Protein AF-A0A2P2I7J0-F1 (afdb_monomer)

InterPro domains:
  IPR006084 XPG/Rad2 endonuclease [PR00853] (122-136)
  IPR006084 XPG/Rad2 endonuclease [PR00853] (167-186)
  IPR006084 XPG/Rad2 endonuclease [PR00853] (218-235)
  IPR006084 XPG/Rad2 endonuclease [PR00853] (239-259)
  IPR006084 XPG/Rad2 endonuclease [PR00853] (295-310)
  IPR006084 XPG/Rad2 endonuclease [PTHR11081] (1-387)
  IPR006085 XPG, N-terminal [PF00752] (118-191)
  IPR006085 XPG, N-terminal [SM00485] (108-193)
  IPR006086 XPG-I domain [PF00867] (222-305)
  IPR006086 XPG-I domain [SM00484] (219-290)
  IPR008918 Helix-hairpin-helix motif, class 2 [SM00279] (292-326)
  IPR029060 PIN-like domain superfamily [SSF88723] (119-305)
  IPR036279 5'-3' exonuclease, C-terminal domain superfamily [SSF47807] (290-387)

Foldseek 3Di:
DFQCAVVNLVVVVVQDFFDDACPVDPVPAPDPDQQDLVNLVVVLVCQAVVLVPPDDDDDDPPVVVVLVVVVVCVVPDPPVVVVVCVVQVDDDDDDPDDDDDDDDDDDRDWQWLQRLLVRAASFEEEEELVQLQVVQVPPPVCPVPDLSSLVSLVLLCVLCVVSRYAYEYEAAAAADPLLVVLVQVVVCVVPVHRDDPPDDPPVVVVVVVSVVVSVVSCVVVVHHYWYDNHGRLLLSLLCCVVSSGVAYEDQHPLNVLLPGAWYWYPWDADPSMTITGIDGQVSCCPRQLAHSLLSLQLCQQSHDSSGGCRQPPQDSVLSSVLSSVCSVVVHRVVVVQVVLLPDDQPPPDDQQDDDPPDDSVSSSSNSSNRQNVDPCPVVVVSNCVSHPDRRPNPIDD

Mean predicted aligned error: 13.15 Å

Radius of gyration: 23.37 Å; Cα contacts (8 Å, |Δi|>4): 508; chains: 1; bounding box: 58×52×64 Å

Structure (mmCIF, N/CA/C/O backbone):
data_AF-A0A2P2I7J0-F1
#
_entry.id   AF-A0A2P2I7J0-F1
#
loop_
_atom_site.group_PDB
_atom_site.id
_atom_site.type_symbol
_atom_site.label_atom_id
_atom_site.label_alt_id
_atom_site.label_comp_id
_atom_site.label_asym_id
_atom_site.label_entity_id
_atom_site.label_seq_id
_atom_site.pdbx_PDB_ins_code
_atom_site.Cartn_x
_atom_site.Cartn_y
_atom_site.Cartn_z
_atom_site.occupancy
_atom_site.B_iso_or_equiv
_atom_site.auth_seq_id
_atom_site.auth_comp_id
_atom_site.auth_asym_id
_atom_site.auth_atom_id
_atom_site.pdbx_PDB_model_num
ATOM 1 N N . MET A 1 1 ? 22.417 -1.528 0.563 1.00 24.39 1 MET A N 1
ATOM 2 C CA . MET A 1 1 ? 21.667 -0.423 -0.069 1.00 24.39 1 MET A CA 1
ATOM 3 C C . MET A 1 1 ? 20.205 -0.710 0.188 1.00 24.39 1 MET A C 1
ATOM 5 O O . MET A 1 1 ? 19.775 -1.800 -0.158 1.00 24.39 1 MET A O 1
ATOM 9 N N . GLY A 1 2 ? 19.516 0.160 0.928 1.00 34.75 2 GLY A N 1
ATOM 10 C CA . GLY A 1 2 ? 18.121 -0.072 1.305 1.00 34.75 2 GLY A CA 1
ATOM 11 C C . GLY A 1 2 ? 17.230 -0.117 0.069 1.00 34.75 2 GLY A C 1
ATOM 12 O O . GLY A 1 2 ? 17.458 0.655 -0.865 1.00 34.75 2 GLY A O 1
ATOM 13 N N . VAL A 1 3 ? 16.255 -1.027 0.076 1.00 42.31 3 VAL A N 1
ATOM 14 C CA . VAL A 1 3 ? 15.112 -0.999 -0.842 1.00 42.31 3 VAL A CA 1
ATOM 15 C C . VAL A 1 3 ? 14.579 0.430 -0.809 1.00 42.31 3 VAL A C 1
ATOM 17 O O . VAL A 1 3 ? 14.278 0.957 0.265 1.00 42.31 3 VAL A O 1
ATOM 20 N N . LYS A 1 4 ? 14.605 1.123 -1.947 1.00 54.16 4 LYS A N 1
ATOM 21 C CA . LYS A 1 4 ? 14.130 2.505 -1.996 1.00 54.16 4 LYS A CA 1
ATOM 22 C C . LYS A 1 4 ? 12.616 2.431 -1.896 1.00 54.16 4 LYS A C 1
ATOM 24 O O . LYS A 1 4 ? 11.982 1.980 -2.840 1.00 54.16 4 LYS A O 1
ATOM 29 N N . ASN A 1 5 ? 12.068 2.828 -0.749 1.00 68.88 5 ASN A N 1
ATOM 30 C CA . ASN A 1 5 ? 10.626 2.863 -0.540 1.00 68.88 5 ASN A CA 1
ATOM 31 C C . ASN A 1 5 ? 9.950 3.622 -1.696 1.00 68.88 5 ASN A C 1
ATOM 33 O O . ASN A 1 5 ? 10.427 4.680 -2.124 1.00 68.88 5 ASN A O 1
ATOM 37 N N . LEU A 1 6 ? 8.849 3.083 -2.224 1.00 80.44 6 LEU A N 1
ATOM 38 C CA . LEU A 1 6 ? 8.130 3.718 -3.331 1.00 80.44 6 LEU A CA 1
ATOM 39 C C . LEU A 1 6 ? 7.674 5.129 -2.927 1.00 80.44 6 LEU A C 1
ATOM 41 O O . LEU A 1 6 ? 7.704 6.041 -3.745 1.00 80.44 6 LEU A O 1
ATOM 45 N N . TRP A 1 7 ? 7.411 5.367 -1.642 1.00 81.62 7 TRP A N 1
ATOM 46 C CA . TRP A 1 7 ? 7.214 6.713 -1.111 1.00 81.62 7 TRP A CA 1
ATOM 47 C C . TRP A 1 7 ? 8.356 7.690 -1.397 1.00 81.62 7 TRP A C 1
ATOM 49 O O . TRP A 1 7 ? 8.096 8.789 -1.874 1.00 81.62 7 TRP A O 1
ATOM 59 N N . GLY A 1 8 ? 9.616 7.314 -1.167 1.00 77.88 8 GLY A N 1
ATOM 60 C CA . GLY A 1 8 ? 10.756 8.182 -1.468 1.00 77.88 8 GLY A CA 1
ATOM 61 C C . GLY A 1 8 ? 10.872 8.479 -2.963 1.00 77.88 8 GLY A C 1
ATOM 62 O O . GLY A 1 8 ? 11.237 9.588 -3.353 1.00 77.88 8 GLY A O 1
ATOM 63 N N . VAL A 1 9 ? 10.496 7.517 -3.809 1.00 77.81 9 VAL A N 1
ATOM 64 C CA . VAL A 1 9 ? 10.418 7.690 -5.266 1.00 77.81 9 VAL A CA 1
ATOM 65 C C . VAL A 1 9 ? 9.336 8.703 -5.627 1.00 77.81 9 VAL A C 1
ATOM 67 O O . VAL A 1 9 ? 9.620 9.670 -6.335 1.00 77.81 9 VAL A O 1
ATOM 70 N N . LEU A 1 10 ? 8.128 8.523 -5.098 1.00 78.81 10 LEU A N 1
ATOM 71 C CA . LEU A 1 10 ? 6.988 9.396 -5.348 1.00 78.81 10 LEU A CA 1
ATOM 72 C C . LEU A 1 10 ? 7.247 10.825 -4.853 1.00 78.81 10 LEU A C 1
ATOM 74 O O . LEU A 1 10 ? 7.049 11.776 -5.609 1.00 78.81 10 LEU A O 1
ATOM 78 N N . SER A 1 11 ? 7.787 10.988 -3.643 1.00 76.62 11 SER A N 1
ATOM 79 C CA . SER A 1 11 ? 8.145 12.297 -3.083 1.00 76.62 11 SER A CA 1
ATOM 80 C C . SER A 1 11 ? 9.276 12.983 -3.858 1.00 76.62 11 SER A C 1
ATOM 82 O O . SER A 1 11 ? 9.257 14.202 -4.008 1.00 76.62 11 SER A O 1
ATOM 84 N N . SER A 1 12 ? 10.234 12.230 -4.417 1.00 73.69 12 SER A N 1
ATOM 85 C CA . SER A 1 12 ? 11.350 12.806 -5.191 1.00 73.69 12 SER A CA 1
ATOM 86 C C . SER A 1 12 ? 10.923 13.505 -6.486 1.00 73.69 12 SER A C 1
ATOM 88 O O . SER A 1 12 ? 11.685 14.299 -7.034 1.00 73.69 12 SER A O 1
ATOM 90 N N . THR A 1 13 ? 9.706 13.240 -6.970 1.00 69.62 13 THR A N 1
ATOM 91 C CA . THR A 1 13 ? 9.149 13.929 -8.142 1.00 69.62 13 THR A CA 1
ATOM 92 C C . THR A 1 13 ? 8.767 15.381 -7.848 1.00 69.62 13 THR A C 1
ATOM 94 O O . THR A 1 13 ? 8.628 16.166 -8.782 1.00 69.62 13 THR A O 1
ATOM 97 N N . GLY A 1 14 ? 8.568 15.742 -6.572 1.00 63.84 14 GLY A N 1
ATOM 98 C CA . GLY A 1 14 ? 8.092 17.065 -6.149 1.00 63.84 14 GLY A CA 1
ATOM 99 C C . GLY A 1 14 ? 6.661 17.403 -6.588 1.00 63.84 14 GLY A C 1
ATOM 100 O O . GLY A 1 14 ? 6.193 18.509 -6.344 1.00 63.84 14 GLY A O 1
ATOM 101 N N . GLN A 1 15 ? 5.965 16.471 -7.247 1.00 64.25 15 GLN A N 1
ATOM 102 C CA . GLN A 1 15 ? 4.639 16.680 -7.837 1.00 64.25 15 GLN A CA 1
ATOM 103 C C . GLN A 1 15 ? 3.515 16.025 -7.028 1.00 64.25 15 GLN A C 1
ATOM 105 O O . GLN A 1 15 ? 2.343 16.361 -7.216 1.00 64.25 15 GLN A O 1
ATOM 110 N N . LEU A 1 16 ? 3.849 15.095 -6.129 1.00 66.19 16 LEU A N 1
ATOM 111 C CA . LEU A 1 16 ? 2.877 14.461 -5.252 1.00 66.19 16 LEU A CA 1
ATOM 112 C C . LEU A 1 16 ? 2.689 15.311 -3.990 1.00 66.19 16 LEU A C 1
ATOM 114 O O . LEU A 1 16 ? 3.607 15.459 -3.191 1.00 66.19 16 LEU A O 1
ATOM 118 N N . ILE A 1 17 ? 1.494 15.876 -3.842 1.00 62.66 17 ILE A N 1
ATOM 119 C CA . ILE A 1 17 ? 1.067 16.656 -2.677 1.00 62.66 17 ILE A CA 1
ATOM 120 C C . ILE A 1 17 ? -0.216 16.002 -2.172 1.00 62.66 17 ILE A C 1
ATOM 122 O O . ILE A 1 17 ? -1.065 15.648 -2.998 1.00 62.66 17 ILE A O 1
ATOM 126 N N . ALA A 1 18 ? -0.337 15.862 -0.851 1.00 61.84 18 ALA A N 1
ATOM 127 C CA . ALA A 1 18 ? -1.551 15.399 -0.191 1.00 61.84 18 ALA A CA 1
ATOM 128 C C . ALA A 1 18 ? -2.784 16.212 -0.638 1.00 61.84 18 ALA A C 1
ATOM 130 O O . ALA A 1 18 ? -2.680 17.406 -0.941 1.00 61.84 18 ALA A O 1
ATOM 131 N N . VAL A 1 19 ? -3.946 15.560 -0.740 1.00 62.88 19 VAL A N 1
ATOM 132 C CA . VAL A 1 19 ? -5.216 16.250 -1.021 1.00 62.88 19 VAL A CA 1
ATOM 133 C C . VAL A 1 19 ? -5.545 17.177 0.154 1.00 62.88 19 VAL A C 1
ATOM 135 O O . VAL A 1 19 ? -5.667 16.706 1.283 1.00 62.88 19 VAL A O 1
ATOM 138 N N . GLY A 1 20 ? -5.751 18.467 -0.125 1.00 50.97 20 GLY A N 1
ATOM 139 C CA . GLY A 1 20 ? -6.338 19.423 0.815 1.00 50.97 20 GLY A CA 1
ATOM 140 C C . GLY A 1 20 ? -7.769 19.783 0.407 1.00 50.97 20 GLY A C 1
ATOM 141 O O . GLY A 1 20 ? -7.983 20.203 -0.728 1.00 50.97 20 GLY A O 1
ATOM 142 N N . SER A 1 21 ? -8.711 19.663 1.352 1.00 42.12 21 SER A N 1
ATOM 143 C CA . SER A 1 21 ? -10.128 20.070 1.273 1.00 42.12 21 SER A CA 1
ATOM 144 C C . SER A 1 21 ? -11.031 19.448 0.166 1.00 42.12 21 SER A C 1
ATOM 146 O O . SER A 1 21 ? -10.555 18.920 -0.837 1.00 42.12 21 SER A O 1
ATOM 148 N N . PRO A 1 22 ? -12.378 19.473 0.327 1.00 40.62 22 PRO A N 1
ATOM 149 C CA . PRO A 1 22 ? -13.313 18.477 -0.239 1.00 40.62 22 PRO A CA 1
ATOM 150 C C . PRO A 1 22 ? -13.658 18.614 -1.736 1.00 40.62 22 PRO A C 1
ATOM 152 O O . PRO A 1 22 ? -14.594 17.970 -2.213 1.00 40.62 22 PRO A O 1
ATOM 155 N N . GLY A 1 23 ? -12.968 19.484 -2.478 1.00 39.06 23 GLY A N 1
ATOM 156 C CA . GLY A 1 23 ? -13.306 19.810 -3.871 1.00 39.06 23 GLY A CA 1
ATOM 157 C C . GLY A 1 23 ? -12.885 18.744 -4.886 1.00 39.06 23 GLY A C 1
ATOM 158 O O . GLY A 1 23 ? -13.568 18.543 -5.892 1.00 39.06 23 GLY A O 1
ATOM 159 N N . ASP A 1 24 ? -11.814 18.008 -4.590 1.00 40.69 24 ASP A N 1
ATOM 160 C CA . ASP A 1 24 ? -11.332 16.898 -5.413 1.00 40.69 24 ASP A CA 1
ATOM 161 C C . ASP A 1 24 ? -11.988 15.603 -4.934 1.00 40.69 24 ASP A C 1
ATOM 163 O O . ASP A 1 24 ? -11.380 14.741 -4.303 1.00 40.69 24 ASP A O 1
ATOM 167 N N . ALA A 1 25 ? -13.297 15.533 -5.174 1.00 36.94 25 ALA A N 1
ATOM 168 C CA . ALA A 1 25 ? -14.167 14.450 -4.757 1.00 36.94 25 ALA A CA 1
ATOM 169 C C . ALA A 1 25 ? -13.539 13.067 -4.999 1.00 36.94 25 ALA A C 1
ATOM 171 O O . ALA A 1 25 ? -13.098 12.754 -6.109 1.00 36.94 25 ALA A O 1
ATOM 172 N N . VAL A 1 26 ? -13.630 12.215 -3.971 1.00 42.38 26 VAL A N 1
ATOM 173 C CA . VAL A 1 26 ? -13.671 10.750 -4.071 1.00 42.38 26 VAL A CA 1
ATOM 174 C C . VAL A 1 26 ? -14.818 10.395 -5.032 1.00 42.38 26 VAL A C 1
ATOM 176 O O . VAL A 1 26 ? -15.937 10.083 -4.627 1.00 42.38 26 VAL A O 1
ATOM 179 N N . LYS A 1 27 ? -14.599 10.548 -6.342 1.00 34.31 27 LYS A N 1
ATOM 180 C CA . LYS A 1 27 ? -15.583 10.227 -7.379 1.00 34.31 27 LYS A CA 1
ATOM 181 C C . LYS A 1 27 ? -15.642 8.712 -7.489 1.00 34.31 27 LYS A C 1
ATOM 183 O O . LYS A 1 27 ? -14.849 8.089 -8.183 1.00 34.31 27 LYS A O 1
ATOM 188 N N . GLY A 1 28 ? -16.581 8.140 -6.746 1.00 36.84 28 GLY A N 1
ATOM 189 C CA . GLY A 1 28 ? -16.795 6.700 -6.640 1.00 36.84 28 GLY A CA 1
ATOM 190 C C . GLY A 1 28 ? -17.219 6.235 -5.248 1.00 36.84 28 GLY A C 1
ATOM 191 O O . GLY A 1 28 ? -17.384 5.031 -5.057 1.00 36.84 28 GLY A O 1
ATOM 192 N N . SER A 1 29 ? -17.386 7.143 -4.278 1.00 36.25 29 SER A N 1
ATOM 193 C CA . SER A 1 29 ? -18.010 6.808 -3.000 1.00 36.25 29 SER A CA 1
ATOM 194 C C . SER A 1 29 ? -19.512 6.541 -3.188 1.00 36.25 29 SER A C 1
ATOM 196 O O . SER A 1 29 ? -20.171 7.209 -3.993 1.00 36.25 29 SER A O 1
ATOM 198 N N . PRO A 1 30 ? -20.083 5.551 -2.479 1.00 33.34 30 PRO A N 1
ATOM 199 C CA . PRO A 1 30 ? -21.528 5.410 -2.421 1.00 33.34 30 PRO A CA 1
ATOM 200 C C . PRO A 1 30 ? -22.113 6.707 -1.852 1.00 33.34 30 PRO A C 1
ATOM 202 O O . PRO A 1 30 ? -21.565 7.268 -0.904 1.00 33.34 30 PRO A O 1
ATOM 205 N N . SER A 1 31 ? -23.217 7.173 -2.446 1.00 30.14 31 SER A 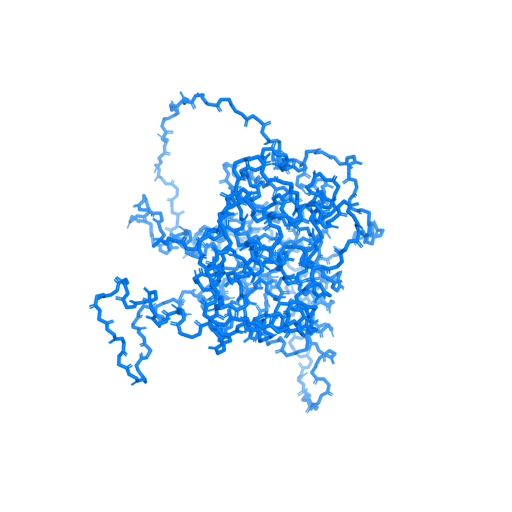N 1
ATOM 206 C CA . SER A 1 31 ? -24.066 8.246 -1.914 1.00 30.14 31 SER A CA 1
ATOM 207 C C . SER A 1 31 ? -24.086 8.199 -0.386 1.00 30.14 31 SER A C 1
ATOM 209 O O . SER A 1 31 ? -24.347 7.133 0.173 1.00 30.14 31 SER A O 1
ATOM 211 N N . ALA A 1 32 ? -23.804 9.333 0.263 1.00 34.09 32 ALA A N 1
ATOM 212 C CA . ALA A 1 32 ? -23.768 9.502 1.712 1.00 34.09 32 ALA A CA 1
ATOM 213 C C . ALA A 1 32 ? -25.132 9.190 2.357 1.00 34.09 32 ALA A C 1
ATOM 215 O O . ALA A 1 32 ? -25.893 10.070 2.740 1.00 34.09 32 ALA A O 1
ATOM 216 N N . THR A 1 33 ? -25.460 7.911 2.479 1.00 33.38 33 THR A N 1
ATOM 217 C CA . THR A 1 33 ? -26.393 7.409 3.477 1.00 33.38 33 THR A CA 1
ATOM 218 C C . THR A 1 33 ? -25.571 7.207 4.739 1.00 33.38 33 THR A C 1
ATOM 220 O O . THR A 1 33 ? -24.633 6.412 4.707 1.00 33.38 33 THR A O 1
ATOM 223 N N . HIS A 1 34 ? -25.882 7.929 5.819 1.00 39.59 34 HIS A N 1
ATOM 224 C CA . HIS A 1 34 ? -25.310 7.691 7.148 1.00 39.59 34 HIS A CA 1
ATOM 225 C C . HIS A 1 34 ? -25.338 6.184 7.450 1.00 39.59 34 HIS A C 1
ATOM 227 O O . HIS A 1 34 ? -26.406 5.616 7.673 1.00 39.59 34 HIS A O 1
ATOM 233 N N . ARG A 1 35 ? -24.178 5.520 7.403 1.00 47.56 35 ARG A N 1
ATOM 234 C CA . ARG A 1 35 ? -24.064 4.100 7.744 1.00 47.56 35 ARG A CA 1
ATOM 235 C C . ARG A 1 35 ? -23.756 4.010 9.229 1.00 47.56 35 ARG A C 1
ATOM 237 O O . ARG A 1 35 ? -22.780 4.585 9.700 1.00 47.56 35 ARG A O 1
ATOM 244 N N . SER A 1 36 ? -24.601 3.317 9.982 1.00 43.78 36 SER A N 1
ATOM 245 C CA . SER A 1 36 ? -24.320 3.055 11.393 1.00 43.78 36 SER A CA 1
ATOM 246 C C . SER A 1 36 ? -23.125 2.104 11.525 1.00 43.78 36 SER A C 1
ATOM 248 O O . SER A 1 36 ? -22.904 1.245 10.665 1.00 43.78 36 SER A O 1
ATOM 250 N N . ALA A 1 37 ? -22.390 2.190 12.638 1.00 42.47 37 ALA A N 1
ATOM 251 C CA . ALA A 1 37 ? -21.335 1.227 12.965 1.00 42.47 37 ALA A CA 1
ATOM 252 C C . ALA A 1 37 ? -21.857 -0.224 12.966 1.00 42.47 37 ALA A C 1
ATOM 254 O O . ALA A 1 37 ? -21.146 -1.139 12.559 1.00 42.47 37 ALA A O 1
ATOM 255 N N . SER A 1 38 ? -23.129 -0.428 13.332 1.00 39.53 38 SER A N 1
ATOM 256 C CA . SER A 1 38 ? -23.813 -1.722 13.241 1.00 39.53 38 SER A CA 1
ATOM 257 C C . SER A 1 38 ? -24.016 -2.199 11.800 1.00 39.53 38 SER A C 1
ATOM 259 O O . SER A 1 38 ? -23.863 -3.389 11.544 1.00 39.53 38 SER A O 1
ATOM 261 N N . THR A 1 39 ? -24.281 -1.298 10.849 1.00 44.00 39 THR A N 1
ATOM 262 C CA . THR A 1 39 ? -24.408 -1.630 9.420 1.00 44.00 39 THR A CA 1
ATOM 263 C C . THR A 1 39 ? -23.056 -2.012 8.832 1.00 44.00 39 THR A C 1
ATOM 265 O O . THR A 1 39 ? -22.954 -3.036 8.171 1.00 44.00 39 THR A O 1
ATOM 268 N N . VAL A 1 40 ? -21.997 -1.258 9.146 1.00 47.78 40 VAL A N 1
ATOM 269 C CA . VAL A 1 40 ? -20.624 -1.583 8.719 1.00 47.78 40 VAL A CA 1
ATOM 270 C C . VAL A 1 40 ? -20.163 -2.909 9.332 1.00 47.78 40 VAL A C 1
ATOM 272 O O . VAL A 1 40 ? -19.641 -3.767 8.628 1.00 47.78 40 VAL A O 1
ATOM 275 N N . ALA A 1 41 ? -20.405 -3.137 10.625 1.00 46.75 41 ALA A N 1
ATOM 276 C CA . ALA A 1 41 ? -20.069 -4.397 11.286 1.00 46.75 41 ALA A CA 1
ATOM 277 C C . ALA A 1 41 ? -20.884 -5.587 10.747 1.00 46.75 41 ALA A C 1
ATOM 279 O O . ALA A 1 41 ? -20.357 -6.703 10.672 1.00 46.75 41 ALA A O 1
ATOM 280 N N . ALA A 1 42 ? -22.145 -5.363 10.364 1.00 49.03 42 ALA A N 1
ATOM 281 C CA . ALA A 1 42 ? -22.995 -6.354 9.715 1.00 49.03 42 ALA A CA 1
ATOM 282 C C . ALA A 1 42 ? -22.556 -6.623 8.273 1.00 49.03 42 ALA A C 1
ATOM 284 O O . ALA A 1 42 ? -22.523 -7.780 7.891 1.00 49.03 42 ALA A O 1
ATOM 285 N N . GLU A 1 43 ? -22.152 -5.617 7.494 1.00 45.66 43 GLU A N 1
ATOM 286 C CA . GLU A 1 43 ? -21.588 -5.783 6.147 1.00 45.66 43 GLU A CA 1
ATOM 287 C C . GLU A 1 43 ? -20.245 -6.506 6.199 1.00 45.66 43 GLU A C 1
ATOM 289 O O . GLU A 1 43 ? -20.074 -7.489 5.491 1.00 45.66 43 GLU A O 1
ATOM 294 N N . ILE A 1 44 ? -19.335 -6.118 7.097 1.00 47.66 44 ILE A N 1
ATOM 295 C CA . ILE A 1 44 ? -18.083 -6.849 7.340 1.00 47.66 44 ILE A CA 1
ATOM 296 C C . ILE A 1 44 ? -18.403 -8.286 7.748 1.00 47.66 44 ILE A C 1
ATOM 298 O O . ILE A 1 44 ? -17.847 -9.219 7.183 1.00 47.66 44 ILE A O 1
ATOM 302 N N . SER A 1 45 ? -19.339 -8.494 8.678 1.00 46.81 45 SER A N 1
ATOM 303 C CA . SER A 1 45 ? -19.737 -9.846 9.080 1.00 46.81 45 SER A CA 1
ATOM 304 C C . SER A 1 45 ? -20.426 -10.610 7.951 1.00 46.81 45 SER A C 1
ATOM 306 O O . SER A 1 45 ? -20.200 -11.801 7.842 1.00 46.81 45 SER A O 1
ATOM 308 N N . ASN A 1 46 ? -21.211 -9.971 7.087 1.00 44.91 46 ASN A N 1
ATOM 309 C CA . ASN A 1 46 ? -21.888 -10.596 5.950 1.00 44.91 46 ASN A CA 1
ATOM 310 C C . ASN A 1 46 ? -20.907 -10.924 4.825 1.00 44.91 46 ASN A C 1
ATOM 312 O O . ASN A 1 46 ? -21.029 -11.983 4.229 1.00 44.91 46 ASN A O 1
ATOM 316 N N . VAL A 1 47 ? -19.913 -10.074 4.570 1.00 40.06 47 VAL A N 1
ATOM 317 C CA . VAL A 1 47 ? -18.810 -10.327 3.634 1.00 40.06 47 VAL A CA 1
ATOM 318 C C . VAL A 1 47 ? -17.946 -11.482 4.152 1.00 40.06 47 VAL A C 1
ATOM 320 O O . VAL A 1 47 ? -17.679 -12.425 3.409 1.00 40.06 47 VAL A O 1
ATOM 323 N N . VAL A 1 48 ? -17.612 -11.479 5.448 1.00 37.94 48 VAL A N 1
ATOM 324 C CA . VAL A 1 48 ? -16.903 -12.577 6.133 1.00 37.94 48 VAL A CA 1
ATOM 325 C C . VAL A 1 48 ? -17.740 -13.870 6.150 1.00 37.94 48 VAL A C 1
ATOM 327 O O . VAL A 1 48 ? -17.220 -14.959 5.921 1.00 37.94 48 VAL A O 1
ATOM 330 N N . ASN A 1 49 ? -19.056 -13.791 6.356 1.00 35.28 49 ASN A N 1
ATOM 331 C CA . ASN A 1 49 ? -19.941 -14.961 6.411 1.00 35.28 49 ASN A CA 1
ATOM 332 C C . ASN A 1 49 ? -20.266 -15.521 5.016 1.00 35.28 49 ASN A C 1
ATOM 334 O O . ASN A 1 49 ? -20.317 -16.739 4.853 1.00 35.28 49 ASN A O 1
ATOM 338 N N . ALA A 1 50 ? -20.448 -14.670 4.001 1.00 32.72 50 ALA A N 1
ATOM 339 C CA . ALA A 1 50 ? -20.665 -15.081 2.610 1.00 32.72 50 ALA A CA 1
ATOM 340 C C . ALA A 1 50 ? -19.453 -15.852 2.068 1.00 32.72 50 ALA A C 1
ATOM 342 O O . ALA A 1 50 ? -19.618 -16.865 1.387 1.00 32.72 50 ALA A O 1
ATOM 343 N N . ALA A 1 51 ? -18.249 -15.447 2.477 1.00 32.16 51 ALA A N 1
ATOM 344 C CA . ALA A 1 51 ? -16.996 -16.155 2.240 1.00 32.16 51 ALA A CA 1
ATOM 345 C C . ALA A 1 51 ? -16.891 -17.540 2.909 1.00 32.16 51 ALA A C 1
ATOM 347 O O . ALA A 1 51 ? -16.062 -18.349 2.501 1.00 32.16 51 ALA A O 1
ATOM 348 N N . THR A 1 52 ? -17.722 -17.828 3.914 1.00 31.98 52 THR A N 1
ATOM 349 C CA . THR A 1 52 ? -17.648 -19.048 4.739 1.00 31.98 52 THR A CA 1
ATOM 350 C C . THR A 1 52 ? -18.764 -20.049 4.404 1.00 31.98 52 THR A C 1
ATOM 352 O O . THR A 1 52 ? -19.014 -20.995 5.154 1.00 31.98 52 THR A O 1
ATOM 355 N N . THR A 1 53 ? -19.458 -19.896 3.268 1.00 32.22 53 THR A N 1
ATOM 356 C CA . THR A 1 53 ? -20.508 -20.841 2.840 1.00 32.22 53 THR A CA 1
ATOM 357 C C . THR A 1 53 ? -19.917 -22.138 2.278 1.00 32.22 53 THR A C 1
ATOM 359 O O . THR A 1 53 ? -19.987 -22.459 1.099 1.00 32.22 53 THR A O 1
ATOM 362 N N . GLY A 1 54 ? -19.337 -22.906 3.198 1.00 30.84 54 GLY A N 1
ATOM 363 C CA . GLY A 1 54 ? -18.784 -24.237 3.010 1.00 30.84 54 GLY A CA 1
ATOM 364 C C . GLY A 1 54 ? -18.723 -25.045 4.309 1.00 30.84 54 GLY A C 1
ATOM 365 O O . GLY A 1 54 ? -17.913 -25.955 4.398 1.00 30.84 54 GLY A O 1
ATOM 366 N N . SER A 1 55 ? -19.527 -24.730 5.335 1.00 27.67 55 SER A N 1
ATOM 367 C CA . SER A 1 55 ? -20.008 -25.707 6.332 1.00 27.67 55 SER A CA 1
ATOM 368 C C . SER A 1 55 ? -20.975 -25.078 7.331 1.00 27.67 55 SER A C 1
ATOM 370 O O . SER A 1 55 ? -20.714 -24.041 7.933 1.00 27.67 55 SER A O 1
ATOM 372 N N . SER A 1 56 ? -22.108 -25.750 7.519 1.00 28.73 56 SER A N 1
ATOM 373 C CA . SER A 1 56 ? -23.137 -25.411 8.496 1.00 28.73 56 SER A CA 1
ATOM 374 C C . SER A 1 56 ? -22.607 -25.586 9.922 1.00 28.73 56 SER A C 1
ATOM 376 O O . SER A 1 56 ? -22.311 -26.704 10.337 1.00 28.73 56 SER A O 1
ATOM 378 N N . VAL A 1 57 ? -22.545 -24.503 10.700 1.00 28.05 57 VAL A N 1
ATOM 379 C CA . VAL A 1 57 ? -22.461 -24.583 12.165 1.00 28.05 57 VAL A CA 1
ATOM 380 C C . VAL A 1 57 ? -23.550 -23.695 12.754 1.00 28.05 57 VAL A C 1
ATOM 382 O O . VAL A 1 57 ? -23.472 -22.470 12.735 1.00 28.05 57 VAL A O 1
ATOM 385 N N . LYS A 1 58 ? -24.598 -24.334 13.283 1.00 31.97 58 LYS A N 1
ATOM 386 C CA . LYS A 1 58 ? -25.618 -23.683 14.111 1.00 31.97 58 LYS A CA 1
ATOM 387 C C . LYS A 1 58 ? -24.944 -23.144 15.377 1.00 31.97 58 LYS A C 1
ATOM 389 O O . LYS A 1 58 ? -24.475 -23.936 16.190 1.00 31.97 58 LYS A O 1
ATOM 394 N N . CYS A 1 59 ? -24.929 -21.826 15.581 1.00 27.11 59 CYS A N 1
ATOM 395 C CA . CYS A 1 59 ? -24.555 -21.229 16.865 1.00 27.11 59 CYS A CA 1
ATOM 396 C C . CYS A 1 59 ? -25.742 -20.458 17.454 1.00 27.11 59 CYS A C 1
ATOM 398 O O . CYS A 1 59 ? -26.369 -19.633 16.802 1.00 27.11 59 CYS A O 1
ATOM 400 N N . SER A 1 60 ? -26.039 -20.791 18.706 1.00 29.20 60 SER A N 1
ATOM 401 C CA . SER A 1 60 ? -27.198 -20.417 19.515 1.00 29.20 60 SER A CA 1
ATOM 402 C C . SER A 1 60 ? -27.503 -18.915 19.604 1.00 29.20 60 SER A C 1
ATOM 404 O O . SER A 1 60 ? -26.608 -18.103 19.858 1.00 29.20 60 SER A O 1
ATOM 406 N N . THR A 1 61 ? -28.802 -18.619 19.594 1.00 34.62 61 THR A N 1
ATOM 407 C CA . THR A 1 61 ? -29.537 -17.347 19.772 1.00 34.62 61 THR A CA 1
ATOM 408 C C . THR A 1 61 ? -29.126 -16.446 20.955 1.00 34.62 61 THR A C 1
ATOM 410 O O . THR A 1 61 ? -29.565 -15.305 21.044 1.00 34.62 61 THR A O 1
ATOM 413 N N . SER A 1 62 ? -28.240 -16.895 21.851 1.00 29.45 62 SER A N 1
ATOM 414 C CA . SER A 1 62 ? -27.793 -16.140 23.035 1.00 29.45 62 SER A CA 1
ATOM 415 C C . SER A 1 62 ? -26.670 -15.118 22.755 1.00 29.45 62 SER A C 1
ATOM 417 O O . SER A 1 62 ? -26.534 -14.131 23.481 1.00 29.45 62 SER A O 1
ATOM 419 N N . LYS A 1 63 ? -25.859 -15.313 21.702 1.00 32.06 63 LYS A N 1
ATOM 420 C CA . LYS A 1 63 ? -24.745 -14.395 21.364 1.00 32.06 63 LYS A CA 1
ATOM 421 C C . LYS A 1 63 ? -25.208 -13.153 20.594 1.00 32.06 63 LYS A C 1
ATOM 423 O O . LYS A 1 63 ? -24.685 -12.068 20.823 1.00 32.06 63 LYS A O 1
ATOM 428 N N . GLU A 1 64 ? -26.230 -13.303 19.759 1.00 32.22 64 GLU A N 1
ATOM 429 C CA . GLU A 1 64 ? -26.857 -12.225 18.981 1.00 32.22 64 GLU A CA 1
ATOM 430 C C . GLU A 1 64 ? -27.590 -11.223 19.890 1.00 32.22 64 GLU A C 1
ATOM 432 O O . GLU A 1 64 ? -27.438 -10.011 19.751 1.00 32.22 64 GLU A O 1
ATOM 437 N N . GLN A 1 65 ? -28.279 -11.722 20.924 1.00 29.75 65 GLN A N 1
ATOM 438 C CA . GLN A 1 65 ? -28.904 -10.879 21.950 1.00 29.75 65 GLN A CA 1
ATOM 439 C C . GLN A 1 65 ? -27.879 -10.118 22.807 1.00 29.75 65 GLN A C 1
ATOM 441 O O . GLN A 1 65 ? -28.128 -8.977 23.189 1.00 29.75 65 GLN A O 1
ATOM 446 N N . LYS A 1 66 ? -26.701 -10.700 23.081 1.00 31.58 66 LYS A N 1
ATOM 447 C CA . LYS A 1 66 ? -25.614 -9.996 23.789 1.00 31.58 66 LYS A CA 1
ATOM 448 C C . LYS A 1 66 ? -24.984 -8.886 22.946 1.00 31.58 66 LYS A C 1
ATOM 450 O O . LYS A 1 66 ? -24.632 -7.852 23.503 1.00 31.58 66 LYS A O 1
ATOM 455 N N . LEU A 1 67 ? -24.878 -9.082 21.632 1.00 31.55 67 LEU A N 1
ATOM 456 C CA . LEU A 1 67 ? -24.344 -8.084 20.704 1.00 31.55 67 LEU A CA 1
ATOM 457 C C . LEU A 1 67 ? -25.297 -6.886 20.558 1.00 31.55 67 LEU A C 1
ATOM 459 O O . LEU A 1 67 ? -24.858 -5.748 20.693 1.00 31.55 67 LEU A O 1
ATOM 463 N N . ASN A 1 68 ? -26.603 -7.134 20.417 1.00 32.59 68 ASN A N 1
ATOM 464 C CA . ASN A 1 68 ? -27.614 -6.069 20.367 1.00 32.59 68 ASN A CA 1
ATOM 465 C C . ASN A 1 68 ? -27.701 -5.281 21.687 1.00 32.59 68 ASN A C 1
ATOM 467 O O . ASN A 1 68 ? -27.842 -4.062 21.670 1.00 32.59 68 ASN A O 1
ATOM 471 N N . ASN A 1 69 ? -27.526 -5.944 22.834 1.00 32.50 69 ASN A N 1
ATOM 472 C CA . ASN A 1 69 ? -27.495 -5.267 24.135 1.00 32.50 69 ASN A CA 1
ATOM 473 C C . ASN A 1 69 ? -26.225 -4.425 24.356 1.00 32.50 69 ASN A C 1
ATOM 475 O O . ASN A 1 69 ? -26.269 -3.447 25.096 1.00 32.50 69 ASN A O 1
ATOM 479 N N . LEU A 1 70 ? -25.096 -4.777 23.733 1.00 32.44 70 LEU A N 1
ATOM 480 C CA . LEU A 1 70 ? -23.853 -4.000 23.819 1.00 32.44 70 LEU A CA 1
ATOM 481 C C . LEU A 1 70 ? -23.865 -2.784 22.886 1.00 32.44 70 LEU A C 1
ATOM 483 O O . LEU A 1 70 ? -23.444 -1.710 23.306 1.00 32.44 70 LEU A O 1
ATOM 487 N N . VAL A 1 71 ? -24.417 -2.925 21.677 1.00 33.03 71 VAL A N 1
ATOM 488 C CA . VAL A 1 71 ? -24.624 -1.806 20.739 1.00 33.03 71 VAL A CA 1
ATOM 489 C C . VAL A 1 71 ? -25.585 -0.769 21.339 1.00 33.03 71 VAL A C 1
ATOM 491 O O . VAL A 1 71 ? -25.254 0.412 21.381 1.00 33.03 71 VAL A O 1
ATOM 494 N N . ASN A 1 72 ? -26.693 -1.215 21.942 1.00 31.08 72 ASN A N 1
ATOM 495 C CA . ASN A 1 72 ? -27.646 -0.327 22.623 1.00 31.08 72 ASN A CA 1
ATOM 496 C C . ASN A 1 72 ? -27.076 0.330 23.898 1.00 31.08 72 ASN A C 1
ATOM 498 O O . ASN A 1 72 ? -27.547 1.390 24.309 1.00 31.08 72 ASN A O 1
ATOM 502 N N . ASN A 1 73 ? -26.066 -0.276 24.535 1.00 32.00 73 ASN A N 1
ATOM 503 C CA . ASN A 1 73 ? -25.375 0.308 25.689 1.00 32.00 73 ASN A CA 1
ATOM 504 C C . ASN A 1 73 ? -24.278 1.306 25.283 1.00 32.00 73 ASN A C 1
ATOM 506 O O . ASN A 1 73 ? -24.028 2.249 26.030 1.00 32.00 73 ASN A O 1
ATOM 510 N N . ALA A 1 74 ? -23.641 1.130 24.122 1.00 32.25 74 ALA A N 1
ATOM 511 C CA . ALA A 1 74 ? -22.637 2.059 23.599 1.00 32.25 74 ALA A CA 1
ATOM 512 C C . ALA A 1 74 ? -23.260 3.378 23.109 1.00 32.25 74 ALA A C 1
ATOM 514 O O . ALA A 1 74 ? -22.658 4.434 23.283 1.00 32.25 74 ALA A O 1
ATOM 515 N N . GLU A 1 75 ? -24.487 3.340 22.578 1.00 33.62 75 GLU A N 1
ATOM 516 C CA . GLU A 1 75 ? -25.237 4.550 22.204 1.00 33.62 75 GLU A CA 1
ATOM 517 C C . GLU A 1 75 ? -25.752 5.347 23.419 1.00 33.62 75 GLU A C 1
ATOM 519 O O . GLU A 1 75 ? -25.998 6.543 23.299 1.00 33.62 75 GLU A O 1
ATOM 524 N N . ASN A 1 76 ? -25.872 4.720 24.599 1.00 30.97 76 ASN A N 1
ATOM 525 C CA . ASN A 1 76 ? -26.529 5.319 25.769 1.00 30.97 76 ASN A CA 1
ATOM 526 C C . ASN A 1 76 ? -25.628 5.528 27.001 1.00 30.97 76 ASN A C 1
ATOM 528 O O . ASN A 1 76 ? -26.118 6.034 28.011 1.00 30.97 76 ASN A O 1
ATOM 532 N N . ASN A 1 77 ? -24.347 5.130 26.986 1.00 34.16 77 ASN A N 1
ATOM 533 C CA . ASN A 1 77 ? -23.540 5.163 28.212 1.00 34.16 77 ASN A CA 1
ATOM 534 C C . ASN A 1 77 ? -22.035 5.473 28.009 1.00 34.16 77 ASN A C 1
ATOM 536 O O . ASN A 1 77 ? -21.216 4.551 27.939 1.00 34.16 77 ASN A O 1
ATOM 540 N N . PRO A 1 78 ? -21.627 6.759 28.009 1.00 39.09 78 PRO A N 1
ATOM 541 C CA . PRO A 1 78 ? -20.213 7.163 27.975 1.00 39.09 78 PRO A CA 1
ATOM 542 C C . PRO A 1 78 ? -19.401 6.763 29.230 1.00 39.09 78 PRO A C 1
ATOM 544 O O . PRO A 1 78 ? -18.173 6.839 29.221 1.00 39.09 78 PRO A O 1
ATOM 547 N N . VAL A 1 79 ? -20.047 6.282 30.301 1.00 36.88 79 VAL A N 1
ATOM 548 C CA . VAL A 1 79 ? -19.428 6.043 31.624 1.00 36.88 79 VAL A CA 1
ATOM 549 C C . VAL A 1 79 ? -18.558 4.771 31.673 1.00 36.88 79 VAL A C 1
ATOM 551 O O . VAL A 1 79 ? -17.742 4.596 32.577 1.00 36.88 79 VAL A O 1
ATOM 554 N N . ASN A 1 80 ? -18.654 3.867 30.691 1.00 40.25 80 ASN A N 1
ATOM 555 C CA . ASN A 1 80 ? -17.852 2.633 30.713 1.00 40.25 80 ASN A CA 1
ATOM 556 C C . ASN A 1 80 ? -16.391 2.840 30.255 1.00 40.25 80 ASN A C 1
ATOM 558 O O . ASN A 1 80 ? -15.530 2.006 30.536 1.00 40.25 80 ASN A O 1
ATOM 562 N N . LEU A 1 81 ? -16.088 3.962 29.592 1.00 44.41 81 LEU A N 1
ATOM 563 C CA . LEU A 1 81 ? -14.742 4.259 29.092 1.00 44.41 81 LEU A CA 1
ATOM 564 C C . LEU A 1 81 ? -13.841 4.886 30.168 1.00 44.41 81 LEU A C 1
ATOM 566 O O . LEU A 1 81 ? -12.678 4.509 30.271 1.00 44.41 81 LEU A O 1
ATOM 570 N N . GLU A 1 82 ? -14.381 5.744 31.040 1.00 39.38 82 GLU A N 1
ATOM 571 C CA . GLU A 1 82 ? -13.679 6.217 32.250 1.00 39.38 82 GLU A CA 1
ATOM 572 C C . GLU A 1 82 ? -13.302 5.050 33.175 1.00 39.38 82 GLU A C 1
ATOM 574 O O . GLU A 1 82 ? -12.200 4.990 33.725 1.00 39.38 82 GLU A O 1
ATOM 579 N N . ASN A 1 83 ? -14.184 4.053 33.281 1.00 39.66 83 ASN A N 1
ATOM 580 C CA . ASN A 1 83 ? -13.912 2.817 34.012 1.00 39.66 83 ASN A CA 1
ATOM 581 C C . ASN A 1 83 ? -12.847 1.932 33.337 1.00 39.66 83 ASN A C 1
ATOM 583 O O . ASN A 1 83 ? -12.134 1.196 34.020 1.00 39.66 83 ASN A O 1
ATOM 587 N N . ALA A 1 84 ? -12.719 1.975 32.009 1.00 39.06 84 ALA A N 1
ATOM 588 C CA . ALA A 1 84 ? -11.648 1.279 31.293 1.00 39.06 84 ALA A CA 1
ATOM 589 C C . ALA A 1 84 ? -10.297 2.004 31.445 1.00 39.06 84 ALA A C 1
ATOM 591 O O . ALA A 1 84 ? -9.274 1.351 31.652 1.00 39.06 84 ALA A O 1
ATOM 592 N N . LEU A 1 85 ? -10.301 3.341 31.409 1.00 39.22 85 LEU A N 1
ATOM 593 C CA . LEU A 1 85 ? -9.125 4.195 31.606 1.00 39.22 85 LEU A CA 1
ATOM 594 C C . LEU A 1 85 ? -8.575 4.102 33.040 1.00 39.22 85 LEU A C 1
ATOM 596 O O . LEU A 1 85 ? -7.368 3.940 33.218 1.00 39.22 85 LEU A O 1
ATOM 600 N N . SER A 1 86 ? -9.449 4.089 34.051 1.00 41.28 86 SER A N 1
ATOM 601 C CA . SER A 1 86 ? -9.060 3.890 35.459 1.00 41.28 86 SER A CA 1
ATOM 602 C C . SER A 1 86 ? -8.511 2.484 35.736 1.00 41.28 86 SER A C 1
ATOM 604 O O . SER A 1 86 ? -7.559 2.332 36.498 1.00 41.28 86 SER A O 1
ATOM 606 N N . LYS A 1 87 ? -9.024 1.443 35.063 1.00 37.16 87 LYS A N 1
ATOM 607 C CA . LYS A 1 87 ? -8.485 0.069 35.161 1.00 37.16 87 LYS A CA 1
ATOM 608 C C . LYS A 1 87 ? -7.128 -0.122 34.479 1.00 37.16 87 LYS A C 1
ATOM 610 O O . LYS A 1 87 ? -6.441 -1.097 34.780 1.00 37.16 87 LYS A O 1
ATOM 615 N N . LEU A 1 88 ? -6.737 0.773 33.571 1.00 36.94 88 LEU A N 1
ATOM 616 C CA . LEU A 1 88 ? -5.440 0.740 32.887 1.00 36.94 88 LEU A CA 1
ATOM 617 C C . LEU A 1 88 ? -4.326 1.479 33.653 1.00 36.94 88 LEU A C 1
ATOM 619 O O . LEU A 1 88 ? -3.198 1.512 33.166 1.00 36.94 88 LEU A O 1
ATOM 623 N N . ASN A 1 89 ? -4.609 2.002 34.856 1.00 32.94 89 ASN A N 1
ATOM 624 C CA . ASN A 1 89 ? -3.646 2.675 35.738 1.00 32.94 89 ASN A CA 1
ATOM 625 C C . ASN A 1 89 ? -2.883 3.821 35.041 1.00 32.94 89 ASN A C 1
ATOM 627 O O . ASN A 1 89 ? -1.671 3.967 35.193 1.00 32.94 89 ASN A O 1
ATOM 631 N N . LEU A 1 90 ? -3.600 4.597 34.226 1.00 38.91 90 LEU A N 1
ATOM 632 C CA . LEU A 1 90 ? -3.095 5.799 33.569 1.00 38.91 90 LEU A CA 1
ATOM 633 C C . LEU A 1 90 ? -3.547 7.019 34.380 1.00 38.91 90 LEU A C 1
ATOM 635 O O . LEU A 1 90 ? -4.471 7.720 33.978 1.00 38.91 90 LEU A O 1
ATOM 639 N N . ASP A 1 91 ? -2.918 7.253 35.532 1.00 30.08 91 ASP A N 1
ATOM 640 C CA . ASP A 1 91 ? -3.053 8.538 36.218 1.00 30.08 91 ASP A CA 1
ATOM 641 C C . ASP A 1 91 ? -2.335 9.610 35.394 1.00 30.08 91 ASP A C 1
ATOM 643 O O . ASP A 1 91 ? -1.141 9.520 35.102 1.00 30.08 91 ASP A O 1
ATOM 647 N N . SER A 1 92 ? -3.089 10.631 34.999 1.00 33.59 92 SER A N 1
ATOM 648 C CA . SER A 1 92 ? -2.575 11.855 34.404 1.00 33.59 92 SER A CA 1
ATOM 649 C C . SER A 1 92 ? -1.842 12.666 35.470 1.00 33.59 92 SER A C 1
ATOM 651 O O . SER A 1 92 ? -2.466 13.464 36.175 1.00 33.59 92 SER A O 1
ATOM 653 N N . LYS A 1 93 ? -0.528 12.482 35.585 1.00 29.77 93 LYS A N 1
ATOM 654 C CA . LYS A 1 93 ? 0.359 13.506 36.137 1.00 29.77 93 LYS A CA 1
ATOM 655 C C . LYS A 1 93 ? 1.623 13.609 35.294 1.00 29.77 93 LYS A C 1
ATOM 657 O O . LYS A 1 93 ? 2.313 12.617 35.097 1.00 29.77 93 LYS A O 1
ATOM 662 N N . ASP A 1 94 ? 1.829 14.845 34.853 1.00 31.38 94 ASP A N 1
ATOM 663 C CA . ASP A 1 94 ? 3.064 15.469 34.391 1.00 31.38 94 ASP A CA 1
ATOM 664 C C . ASP A 1 94 ? 3.588 15.029 33.014 1.00 31.38 94 ASP A C 1
ATOM 666 O O . ASP A 1 94 ? 4.042 13.910 32.817 1.00 31.38 94 ASP A O 1
ATOM 670 N N . ASP A 1 95 ? 3.430 15.929 32.034 1.00 27.77 95 ASP A N 1
ATOM 671 C CA . ASP A 1 95 ? 4.550 16.527 31.291 1.00 27.77 95 ASP A CA 1
ATOM 672 C C . ASP A 1 95 ? 3.998 17.641 30.377 1.00 27.77 95 ASP A C 1
ATOM 674 O O . ASP A 1 95 ? 3.579 17.423 29.237 1.00 27.77 95 ASP A O 1
ATOM 678 N N . GLU A 1 96 ? 3.966 18.870 30.906 1.00 32.28 96 GLU A N 1
ATOM 679 C CA . GLU A 1 96 ? 4.032 20.079 30.080 1.00 32.28 96 GLU A CA 1
ATOM 680 C C . GLU A 1 96 ? 5.421 20.119 29.426 1.00 32.28 96 GLU A C 1
ATOM 682 O O . GLU A 1 96 ? 6.365 20.686 29.976 1.00 32.28 96 GLU A O 1
ATOM 687 N N . GLU A 1 97 ? 5.579 19.494 28.258 1.00 29.70 97 GLU A N 1
ATOM 688 C CA . GLU A 1 97 ? 6.805 19.653 27.479 1.00 29.70 97 GLU A CA 1
ATOM 689 C C . GLU A 1 97 ? 6.713 20.932 26.635 1.00 29.70 97 GLU A C 1
ATOM 691 O O . GLU A 1 97 ? 5.865 21.092 25.753 1.00 29.70 97 GLU A O 1
ATOM 696 N N . GLN A 1 98 ? 7.580 21.878 26.994 1.00 25.30 98 GLN A N 1
ATOM 697 C CA . GLN A 1 98 ? 7.694 23.214 26.434 1.00 25.30 98 GLN A CA 1
ATOM 698 C C . GLN A 1 98 ? 7.902 23.185 24.918 1.00 25.30 98 GLN A C 1
ATOM 700 O O . GLN A 1 98 ? 8.830 22.581 24.383 1.00 25.30 98 GLN A O 1
ATOM 705 N N . SER A 1 99 ? 7.045 23.941 24.242 1.00 28.61 99 SER A N 1
ATOM 706 C CA . SER A 1 99 ? 7.151 24.326 22.844 1.00 28.61 99 SER A CA 1
ATOM 707 C C . SER A 1 99 ? 8.491 25.003 22.545 1.00 28.61 99 SER A C 1
ATOM 709 O O . SER A 1 99 ? 8.732 26.131 22.978 1.00 28.61 99 SER A O 1
ATOM 711 N N . MET A 1 100 ? 9.317 24.364 21.722 1.00 24.72 100 MET A N 1
ATOM 712 C CA . MET A 1 100 ? 10.249 25.077 20.854 1.00 24.72 100 MET A CA 1
ATOM 713 C C . MET A 1 100 ? 9.803 24.896 19.406 1.00 24.72 100 MET A C 1
ATOM 715 O O . MET A 1 100 ? 9.966 23.837 18.802 1.00 24.72 100 MET A O 1
ATOM 719 N N . GLU A 1 101 ? 9.204 25.957 18.868 1.00 32.38 101 GLU A N 1
ATOM 720 C CA . GLU A 1 101 ? 8.990 26.144 17.439 1.00 32.38 101 GLU A CA 1
ATOM 721 C C . GLU A 1 101 ? 10.343 26.147 16.718 1.00 32.38 101 GLU A C 1
ATOM 723 O O . GLU A 1 101 ? 11.140 27.074 16.851 1.00 32.38 101 GLU A O 1
ATOM 728 N N . ALA A 1 102 ? 10.584 25.127 15.899 1.00 24.64 102 ALA A N 1
ATOM 729 C CA . ALA A 1 102 ? 11.495 25.231 14.772 1.00 24.64 102 ALA A CA 1
ATOM 730 C C . ALA A 1 102 ? 10.637 25.246 13.507 1.00 24.64 102 ALA A C 1
ATOM 732 O O . ALA A 1 102 ? 10.216 24.206 13.000 1.00 24.64 102 ALA A O 1
ATOM 733 N N . GLY A 1 103 ? 10.338 26.455 13.031 1.00 30.88 103 GLY A N 1
ATOM 734 C CA . GLY A 1 103 ? 9.704 26.660 11.741 1.00 30.88 103 GLY A CA 1
ATOM 735 C C . GLY A 1 103 ? 10.539 26.024 10.634 1.00 30.88 103 GLY A C 1
ATOM 736 O O . GLY A 1 103 ? 11.688 26.402 10.414 1.00 30.88 103 GLY A O 1
ATOM 737 N N . ASN A 1 104 ? 9.941 25.081 9.911 1.00 26.83 104 ASN A N 1
ATOM 738 C CA . ASN A 1 104 ? 10.396 24.729 8.578 1.00 26.83 104 ASN A CA 1
ATOM 739 C C . ASN A 1 104 ? 9.197 24.727 7.630 1.00 26.83 104 ASN A C 1
ATOM 741 O O . ASN A 1 104 ? 8.293 23.898 7.720 1.00 26.83 104 ASN A O 1
ATOM 745 N N . ALA A 1 105 ? 9.188 25.724 6.754 1.00 32.59 105 ALA A N 1
ATOM 746 C CA . ALA A 1 105 ? 8.184 25.934 5.737 1.00 32.59 105 ALA A CA 1
ATOM 747 C C . ALA A 1 105 ? 8.363 24.917 4.600 1.00 32.59 105 ALA A C 1
ATOM 749 O O . ALA A 1 105 ? 9.316 25.010 3.833 1.00 32.59 105 ALA A O 1
ATOM 750 N N . ASN A 1 106 ? 7.410 23.992 4.464 1.00 30.73 106 ASN A N 1
ATOM 751 C CA . ASN A 1 106 ? 6.917 23.536 3.163 1.00 30.73 106 ASN A CA 1
ATOM 752 C C . ASN A 1 106 ? 5.529 22.894 3.351 1.00 30.73 106 ASN A C 1
ATOM 754 O O . ASN A 1 106 ? 5.404 21.714 3.668 1.00 30.73 106 ASN A O 1
ATOM 758 N N . THR A 1 107 ? 4.474 23.700 3.240 1.00 37.53 107 THR A N 1
ATOM 759 C CA . THR A 1 107 ? 3.078 23.292 3.459 1.00 37.53 107 THR A CA 1
ATOM 760 C C . THR A 1 107 ? 2.551 22.465 2.285 1.00 37.53 107 THR A C 1
ATOM 762 O O . THR A 1 107 ? 1.970 23.005 1.345 1.00 37.53 107 THR A O 1
ATOM 765 N N . GLY A 1 108 ? 2.742 21.147 2.346 1.00 44.53 108 GLY A N 1
ATOM 766 C CA . GLY A 1 108 ? 1.894 20.181 1.648 1.00 44.53 108 GLY A CA 1
ATOM 767 C C . GLY A 1 108 ? 0.670 19.902 2.519 1.00 44.53 108 GLY A C 1
ATOM 768 O O . GLY A 1 108 ? 0.820 19.403 3.628 1.00 44.53 108 GLY A O 1
ATOM 769 N N . ALA A 1 109 ? -0.518 20.305 2.073 1.00 58.25 109 ALA A N 1
ATOM 770 C CA . ALA A 1 109 ? -1.736 20.304 2.883 1.00 58.25 109 ALA A CA 1
ATOM 771 C C . ALA A 1 109 ? -2.194 18.876 3.242 1.00 58.25 109 ALA A C 1
ATOM 773 O O . ALA A 1 109 ? -2.850 18.211 2.447 1.00 58.25 109 ALA A O 1
ATOM 774 N N . GLY A 1 110 ? -1.833 18.396 4.435 1.00 67.06 110 GLY A N 1
ATOM 775 C CA . GLY A 1 110 ? -2.478 17.236 5.050 1.00 67.06 110 GLY A CA 1
ATOM 776 C C . GLY A 1 110 ? -3.899 17.581 5.504 1.00 67.06 110 GLY A C 1
ATOM 777 O O . GLY A 1 110 ? -4.189 18.735 5.818 1.00 67.06 110 GLY A O 1
ATOM 778 N N . LEU A 1 111 ? -4.776 16.581 5.564 1.00 77.88 111 LEU A N 1
ATOM 779 C CA . LEU A 1 111 ? -6.109 16.710 6.136 1.00 77.88 111 LEU A CA 1
ATOM 780 C C . LEU A 1 111 ? -5.996 17.010 7.632 1.00 77.88 111 LEU A C 1
ATOM 782 O O . LEU A 1 111 ? -5.471 16.215 8.422 1.00 77.88 111 LEU A O 1
ATOM 786 N N . SER A 1 112 ? -6.527 18.162 8.022 1.00 84.19 112 SER A N 1
ATOM 787 C CA . SER A 1 112 ? -6.752 18.509 9.420 1.00 84.19 112 SER A CA 1
ATOM 788 C C . SER A 1 112 ? -7.842 17.630 10.048 1.00 84.19 112 SER A C 1
ATOM 790 O O . SER A 1 112 ? -8.639 16.999 9.356 1.00 84.19 112 SER A O 1
ATOM 792 N N . ASN A 1 113 ? -7.946 17.653 11.379 1.00 82.75 113 ASN A N 1
ATOM 793 C CA . ASN A 1 113 ? -9.018 16.989 12.132 1.00 82.75 113 ASN A CA 1
ATOM 794 C C . ASN A 1 113 ? -10.419 17.266 11.568 1.00 82.75 113 ASN A C 1
ATOM 796 O O . ASN A 1 113 ? -11.247 16.366 11.458 1.00 82.75 113 ASN A O 1
ATOM 800 N N . HIS A 1 114 ? -10.685 18.527 11.222 1.00 80.75 114 HIS A N 1
ATOM 801 C CA . HIS A 1 114 ? -11.974 18.932 10.679 1.00 80.75 114 HIS A CA 1
ATOM 802 C C . HIS A 1 114 ? -12.192 18.373 9.267 1.00 80.75 114 HIS A C 1
ATOM 804 O O . HIS A 1 114 ? -13.265 17.853 8.979 1.00 80.75 114 HIS A O 1
ATOM 810 N N . GLU A 1 115 ? -11.175 18.412 8.405 1.00 84.81 115 GLU A N 1
ATOM 811 C CA . GLU A 1 115 ? -11.262 17.882 7.038 1.00 84.81 115 GLU A CA 1
ATOM 812 C C . GLU A 1 115 ? -11.379 16.355 7.004 1.00 84.81 115 GLU A C 1
ATOM 814 O O . GLU A 1 115 ? -12.103 15.822 6.163 1.00 84.81 115 GLU A O 1
ATOM 819 N N . LEU A 1 116 ? -10.730 15.650 7.938 1.00 82.81 116 LEU A N 1
ATOM 820 C CA . LEU A 1 116 ? -10.915 14.211 8.141 1.00 82.81 116 LEU A CA 1
ATOM 821 C C . LEU A 1 116 ? -12.365 13.892 8.508 1.00 82.81 116 LEU A C 1
ATOM 823 O O . LEU A 1 116 ? -12.977 13.038 7.868 1.00 82.81 116 LEU A O 1
ATOM 827 N N . GLY A 1 117 ? -12.932 14.615 9.479 1.00 79.12 117 GLY A N 1
ATOM 828 C CA . GLY A 1 117 ? -14.341 14.471 9.843 1.00 79.12 117 GLY A CA 1
ATOM 829 C C . GLY A 1 117 ? -15.278 14.789 8.676 1.00 79.12 117 GLY A C 1
ATOM 830 O O . GLY A 1 117 ? -16.211 14.045 8.410 1.00 79.12 117 GLY A O 1
ATOM 831 N N . GLN A 1 118 ? -15.013 15.838 7.900 1.00 84.94 118 GLN A N 1
ATOM 832 C CA . GLN A 1 118 ? -15.840 16.153 6.730 1.00 84.94 118 GLN A CA 1
ATOM 833 C C . GLN A 1 118 ? -15.749 15.099 5.620 1.00 84.94 118 GLN A C 1
ATOM 835 O O . GLN A 1 118 ? -16.756 14.794 4.987 1.00 84.94 118 GLN A O 1
ATOM 840 N N . SER A 1 119 ? -14.558 14.550 5.378 1.00 83.81 119 SER A N 1
ATOM 841 C CA . SER A 1 119 ? -14.312 13.650 4.244 1.00 83.81 119 SER A CA 1
ATOM 842 C C . SER A 1 119 ? -14.673 12.194 4.546 1.00 83.81 119 SER A C 1
ATOM 844 O O . SER A 1 119 ? -15.049 11.459 3.634 1.00 83.81 119 SER A O 1
ATOM 846 N N . PHE A 1 120 ? -14.564 11.770 5.810 1.00 87.00 120 PHE A N 1
ATOM 847 C CA . PHE A 1 120 ? -14.693 10.366 6.214 1.00 87.00 120 PHE A CA 1
ATOM 848 C C . PHE A 1 120 ? -15.682 10.122 7.371 1.00 87.00 120 PHE A C 1
ATOM 850 O O . PHE A 1 120 ? -15.797 8.983 7.822 1.00 87.00 120 PHE A O 1
ATOM 857 N N . SER A 1 121 ? -16.426 11.124 7.857 1.00 85.81 121 SER A N 1
ATOM 858 C CA . SER A 1 121 ? -17.459 10.870 8.877 1.00 85.81 121 SER A CA 1
ATOM 859 C C . SER A 1 121 ? -18.533 9.907 8.361 1.00 85.81 121 SER A C 1
ATOM 861 O O . SER A 1 121 ? -19.028 10.021 7.237 1.00 85.81 121 SER A O 1
ATOM 863 N N . GLY A 1 122 ? -18.858 8.910 9.183 1.00 80.50 122 GLY A N 1
ATOM 864 C CA . GLY A 1 122 ? -19.745 7.800 8.847 1.00 80.50 122 GLY A CA 1
ATOM 865 C C . GLY A 1 122 ? -19.140 6.771 7.885 1.00 80.50 122 GLY A C 1
ATOM 866 O O . GLY A 1 122 ? -19.836 5.830 7.507 1.00 80.50 122 GLY A O 1
ATOM 867 N N . GLN A 1 123 ? -17.876 6.927 7.476 1.00 88.06 123 GLN A N 1
ATOM 868 C CA . GLN A 1 123 ? -17.189 5.999 6.578 1.00 88.06 123 GLN A CA 1
ATOM 869 C C . GLN A 1 123 ? -16.302 5.029 7.356 1.00 88.06 123 GLN A C 1
ATOM 871 O O . GLN A 1 123 ? -15.670 5.386 8.353 1.00 88.06 123 GLN A O 1
ATOM 876 N N . ALA A 1 124 ? -16.218 3.799 6.852 1.00 92.69 124 ALA A N 1
ATOM 877 C CA . ALA A 1 124 ? -15.252 2.825 7.325 1.00 92.69 124 ALA A CA 1
ATOM 878 C C . ALA A 1 124 ? -13.869 3.093 6.718 1.00 92.69 124 ALA A C 1
ATOM 880 O O . ALA A 1 124 ? -13.769 3.385 5.526 1.00 92.69 124 ALA A O 1
ATOM 881 N N . VAL A 1 125 ? -12.805 2.968 7.509 1.00 94.88 125 VAL A N 1
ATOM 882 C CA . VAL A 1 125 ? -11.411 3.128 7.062 1.00 94.88 125 VAL A CA 1
ATOM 883 C C . VAL A 1 125 ? -10.592 1.948 7.575 1.00 94.88 125 VAL A C 1
ATOM 885 O O . VAL A 1 125 ? -10.579 1.676 8.776 1.00 94.88 125 VAL A O 1
ATOM 888 N N . ALA A 1 126 ? -9.921 1.229 6.673 1.00 96.38 126 ALA A N 1
ATOM 889 C CA . ALA A 1 126 ? -9.037 0.136 7.0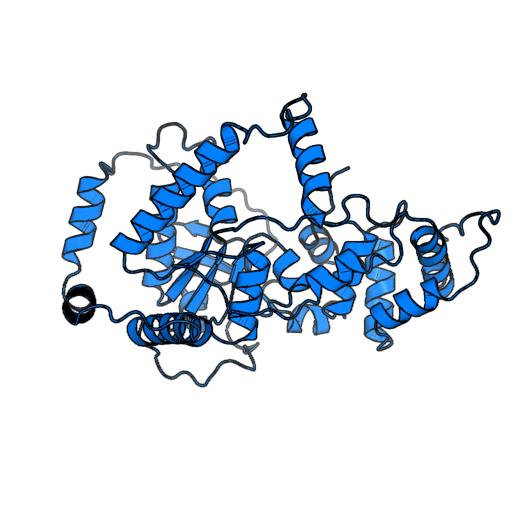65 1.00 96.38 126 ALA A CA 1
ATOM 890 C C . ALA A 1 126 ? -7.764 0.695 7.708 1.00 96.38 126 ALA A C 1
ATOM 892 O O . ALA A 1 126 ? -7.235 1.700 7.244 1.00 96.38 126 ALA A O 1
ATOM 893 N N . VAL A 1 127 ? -7.257 0.048 8.752 1.00 96.56 127 VAL A N 1
ATOM 894 C CA . VAL A 1 127 ? -6.027 0.457 9.442 1.00 96.56 127 VAL A CA 1
ATOM 895 C C . VAL A 1 127 ? -5.051 -0.705 9.466 1.00 96.56 127 VAL A C 1
ATOM 897 O O . VAL A 1 127 ? -5.361 -1.760 10.022 1.00 96.56 127 VAL A O 1
ATOM 900 N N . ASP A 1 128 ? -3.863 -0.494 8.909 1.00 95.31 128 ASP A N 1
ATOM 901 C CA . ASP A 1 128 ? -2.747 -1.424 9.047 1.00 95.31 128 ASP 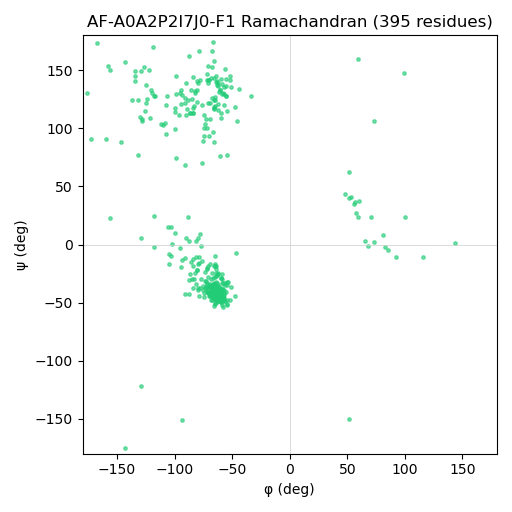A CA 1
ATOM 902 C C . ASP A 1 128 ? -2.235 -1.417 10.498 1.00 95.31 128 ASP A C 1
ATOM 904 O O . ASP A 1 128 ? -1.624 -0.448 10.969 1.00 95.31 128 ASP A O 1
ATOM 908 N N . LEU A 1 129 ? -2.506 -2.497 11.238 1.00 93.69 129 LEU A N 1
ATOM 909 C CA . LEU A 1 129 ? -2.136 -2.581 12.651 1.00 93.69 129 LEU A CA 1
ATOM 910 C C . LEU A 1 129 ? -0.618 -2.661 12.853 1.00 93.69 129 LEU A C 1
ATOM 912 O O . LEU A 1 129 ? -0.090 -2.101 13.822 1.00 93.69 129 LEU A O 1
ATOM 916 N N . SER A 1 130 ? 0.081 -3.371 11.967 1.00 86.69 130 SER A N 1
ATOM 917 C CA . SER A 1 130 ? 1.524 -3.618 12.047 1.00 86.69 130 SER A CA 1
ATOM 918 C C . SER A 1 130 ? 2.294 -2.306 12.103 1.00 86.69 130 SER A C 1
ATOM 920 O O . SER A 1 130 ? 3.139 -2.138 12.989 1.00 86.69 130 SER A O 1
ATOM 922 N N . CYS A 1 131 ? 1.948 -1.347 11.236 1.00 83.50 131 CYS A N 1
ATOM 923 C CA . CYS A 1 131 ? 2.586 -0.032 11.205 1.00 83.50 131 CYS A CA 1
ATOM 924 C C . CYS A 1 131 ? 2.503 0.678 12.566 1.00 83.50 131 CYS A C 1
ATOM 926 O O . CYS A 1 131 ? 3.515 1.144 13.092 1.00 83.50 131 CYS A O 1
ATOM 928 N N . TRP A 1 132 ? 1.319 0.719 13.184 1.00 88.12 132 TRP A N 1
ATOM 929 C CA . TRP A 1 132 ? 1.107 1.426 14.454 1.00 88.12 132 TRP A CA 1
ATOM 930 C C . TRP A 1 132 ? 1.739 0.729 15.659 1.00 88.12 132 TRP A C 1
ATOM 932 O O . TRP A 1 132 ? 2.215 1.396 16.588 1.00 88.12 132 TRP A O 1
ATOM 942 N N . VAL A 1 133 ? 1.762 -0.605 15.655 1.00 86.56 133 VAL A N 1
ATOM 943 C CA . VAL A 1 133 ? 2.436 -1.388 16.696 1.00 86.56 133 VAL A CA 1
ATOM 944 C C . VAL A 1 133 ? 3.949 -1.198 16.611 1.00 86.56 133 VAL A C 1
ATOM 946 O O . VAL A 1 133 ? 4.586 -0.984 17.645 1.00 86.56 133 VAL A O 1
ATOM 949 N N . CYS A 1 134 ? 4.525 -1.246 15.408 1.00 82.81 134 CYS A N 1
ATOM 950 C CA . CYS A 1 134 ? 5.953 -1.020 15.196 1.00 82.81 134 CYS A CA 1
ATOM 951 C C . CYS A 1 134 ? 6.373 0.403 15.580 1.00 82.81 134 CYS A C 1
ATOM 953 O O . CYS A 1 134 ? 7.352 0.562 16.308 1.00 82.81 134 CYS A O 1
ATOM 955 N N . ASP A 1 135 ? 5.606 1.413 15.169 1.00 81.44 135 ASP A N 1
ATOM 956 C CA . ASP A 1 135 ? 5.829 2.818 15.526 1.00 81.44 135 ASP A CA 1
ATOM 957 C C . ASP A 1 135 ? 5.827 3.029 17.053 1.00 81.44 135 ASP A C 1
ATOM 959 O O . ASP A 1 135 ? 6.772 3.566 17.634 1.00 81.44 135 ASP A O 1
ATOM 963 N N . SER A 1 136 ? 4.833 2.462 17.746 1.00 79.19 136 SER A N 1
ATOM 964 C CA . SER A 1 136 ? 4.745 2.552 19.211 1.00 79.19 136 SER A CA 1
ATOM 965 C C . SER A 1 136 ? 5.896 1.854 19.947 1.00 79.19 136 SER A C 1
ATOM 967 O O . SER A 1 136 ? 6.178 2.192 21.094 1.00 79.19 136 SER A O 1
ATOM 969 N N . GLN A 1 137 ? 6.543 0.863 19.326 1.00 72.50 137 GLN A N 1
ATOM 970 C CA . GLN A 1 137 ? 7.704 0.170 19.896 1.00 72.50 137 GLN A CA 1
ATOM 971 C C . GLN A 1 137 ? 9.034 0.867 19.588 1.00 72.50 137 GLN A C 1
ATOM 973 O O . GLN A 1 137 ? 9.995 0.675 20.332 1.00 72.50 137 GLN A O 1
ATOM 978 N N . ALA A 1 138 ? 9.105 1.632 18.497 1.00 70.62 138 ALA A N 1
ATOM 979 C CA . ALA A 1 138 ? 10.308 2.345 18.076 1.00 70.62 138 ALA A CA 1
ATOM 980 C C . ALA A 1 138 ? 10.517 3.666 18.834 1.00 70.62 138 ALA A C 1
ATOM 982 O O . ALA A 1 138 ? 11.644 4.153 18.908 1.00 70.62 138 ALA A O 1
ATOM 983 N N . ASN A 1 139 ? 9.454 4.236 19.407 1.00 67.31 139 ASN A N 1
ATOM 984 C CA . ASN A 1 139 ? 9.527 5.493 20.141 1.00 67.31 139 ASN A CA 1
ATOM 985 C C . ASN A 1 139 ? 10.251 5.324 21.496 1.00 67.31 139 ASN A C 1
ATOM 987 O O . ASN A 1 139 ? 9.669 4.876 22.487 1.00 67.31 139 ASN A O 1
ATOM 991 N N . SER A 1 140 ? 11.532 5.704 21.533 1.00 57.97 140 SER A N 1
ATOM 992 C CA . SER A 1 140 ? 12.409 5.621 22.712 1.00 57.97 140 SER A CA 1
ATOM 993 C C . SER A 1 140 ? 11.959 6.500 23.879 1.00 57.97 140 SER A C 1
ATOM 995 O O . SER A 1 140 ? 12.291 6.216 25.025 1.00 57.97 140 SER A O 1
ATOM 997 N N . ASN A 1 141 ? 11.155 7.535 23.639 1.00 59.66 141 ASN A N 1
ATOM 998 C CA . ASN A 1 141 ? 10.715 8.443 24.704 1.00 59.66 141 ASN A CA 1
ATOM 999 C C . ASN A 1 141 ? 9.602 7.832 25.578 1.00 59.66 141 ASN A C 1
ATOM 1001 O O . ASN A 1 141 ? 9.156 8.437 26.543 1.00 59.66 141 ASN A O 1
ATOM 1005 N N . MET A 1 142 ? 9.162 6.605 25.272 1.00 56.25 142 MET A N 1
ATOM 1006 C CA . MET A 1 142 ? 8.090 5.898 25.981 1.00 56.25 142 MET A CA 1
ATOM 1007 C C . MET A 1 142 ? 8.605 4.808 26.943 1.00 56.25 142 MET A C 1
ATOM 1009 O O . MET A 1 142 ? 7.821 3.968 27.380 1.00 56.25 142 MET A O 1
ATOM 1013 N N . HIS A 1 143 ? 9.900 4.783 27.295 1.00 56.78 143 HIS A N 1
ATOM 1014 C CA . HIS A 1 143 ? 10.479 3.728 28.150 1.00 56.78 143 HIS A CA 1
ATOM 1015 C C . HIS A 1 143 ? 9.834 3.604 29.545 1.00 56.78 143 HIS A C 1
ATOM 1017 O O . HIS A 1 143 ? 9.850 2.512 30.114 1.00 56.78 143 HIS A O 1
ATOM 1023 N N . ALA A 1 144 ? 9.244 4.682 30.074 1.00 60.22 144 ALA A N 1
ATOM 1024 C CA . ALA A 1 144 ? 8.532 4.685 31.356 1.00 60.22 144 ALA A CA 1
ATOM 1025 C C . ALA A 1 144 ? 7.055 4.249 31.249 1.00 60.22 144 ALA A C 1
ATOM 1027 O O . ALA A 1 144 ? 6.429 3.921 32.257 1.00 60.22 144 ALA A O 1
ATOM 1028 N N . VAL A 1 145 ? 6.483 4.219 30.040 1.00 64.56 145 VAL A N 1
ATOM 1029 C CA . VAL A 1 145 ? 5.064 3.916 29.825 1.00 64.56 145 VAL A CA 1
ATOM 1030 C C . VAL A 1 145 ? 4.853 2.405 29.757 1.00 64.56 145 VAL A C 1
ATOM 1032 O O . VAL A 1 145 ? 5.444 1.700 28.938 1.00 64.56 145 VAL A O 1
ATOM 1035 N N . ILE A 1 146 ? 3.955 1.885 30.592 1.00 69.06 146 ILE A N 1
ATOM 1036 C CA . ILE A 1 146 ? 3.561 0.474 30.555 1.00 69.06 146 ILE A CA 1
ATOM 1037 C C . ILE A 1 146 ? 2.718 0.226 29.295 1.00 69.06 146 ILE A C 1
ATOM 1039 O O . ILE A 1 146 ? 1.668 0.833 29.110 1.00 69.06 146 ILE A O 1
ATOM 1043 N N . LYS A 1 147 ? 3.161 -0.706 28.438 1.00 73.62 147 LYS A N 1
ATOM 1044 C CA . LYS A 1 147 ? 2.462 -1.130 27.202 1.00 73.62 147 LYS A CA 1
ATOM 1045 C C . LYS A 1 147 ? 2.063 0.052 26.284 1.00 73.62 147 LYS A C 1
ATOM 1047 O O . LYS A 1 147 ? 0.876 0.225 25.987 1.00 73.62 147 LYS A O 1
ATOM 1052 N N . PRO A 1 148 ? 3.034 0.828 25.766 1.00 78.12 148 PRO A N 1
ATOM 1053 C CA . PRO A 1 148 ? 2.764 2.023 24.959 1.00 78.12 148 PRO A CA 1
ATOM 1054 C C . PRO A 1 148 ? 1.959 1.715 23.690 1.00 78.12 148 PRO A C 1
ATOM 1056 O O . PRO A 1 148 ? 1.154 2.535 23.259 1.00 78.12 148 PRO A O 1
ATOM 1059 N N . HIS A 1 149 ? 2.089 0.502 23.139 1.00 81.88 149 HIS A N 1
ATOM 1060 C CA . HIS A 1 149 ? 1.302 0.039 21.995 1.00 81.88 149 HIS A CA 1
ATOM 1061 C C . HIS A 1 149 ? -0.206 0.020 22.267 1.00 81.88 149 HIS A C 1
ATOM 1063 O O . HIS A 1 149 ? -0.960 0.423 21.393 1.00 81.88 149 HIS A O 1
ATOM 1069 N N . LEU A 1 150 ? -0.663 -0.392 23.458 1.00 85.19 150 LEU A N 1
ATOM 1070 C CA . LEU A 1 150 ? -2.097 -0.381 23.788 1.00 85.19 150 LEU A CA 1
ATOM 1071 C C . LEU A 1 150 ? -2.595 1.033 24.057 1.00 85.19 150 LEU A C 1
ATOM 1073 O O . LEU A 1 150 ? -3.668 1.397 23.586 1.00 85.19 150 LEU A O 1
ATOM 1077 N N . ARG A 1 151 ? -1.804 1.831 24.783 1.00 82.44 151 ARG A N 1
ATOM 1078 C CA . ARG A 1 151 ? -2.128 3.231 25.078 1.00 82.44 151 ARG A CA 1
ATOM 1079 C C . ARG A 1 151 ? -2.312 4.025 23.785 1.00 82.44 151 ARG A C 1
ATOM 1081 O O . ARG A 1 151 ? -3.353 4.642 23.584 1.00 82.44 151 ARG A O 1
ATOM 1088 N N . ASN A 1 152 ? -1.321 3.984 22.897 1.00 85.19 152 ASN A N 1
ATOM 1089 C CA . ASN A 1 152 ? -1.362 4.725 21.640 1.00 85.19 152 ASN A CA 1
ATOM 1090 C C . ASN A 1 152 ? -2.495 4.225 20.746 1.00 85.19 152 ASN A C 1
ATOM 1092 O O . ASN A 1 152 ? -3.233 5.033 20.193 1.00 85.19 152 ASN A O 1
ATOM 1096 N N . LEU A 1 153 ? -2.679 2.908 20.650 1.00 89.19 153 LEU A N 1
ATOM 1097 C CA . LEU A 1 153 ? -3.761 2.324 19.869 1.00 89.19 153 LEU A CA 1
ATOM 1098 C C . LEU A 1 153 ? -5.142 2.754 20.377 1.00 89.19 153 LEU A C 1
ATOM 1100 O O . LEU A 1 153 ? -5.991 3.112 19.564 1.00 89.19 153 LEU A O 1
ATOM 1104 N N . LEU A 1 154 ? -5.354 2.787 21.696 1.00 86.56 154 LEU A N 1
ATOM 1105 C CA . LEU A 1 154 ? -6.590 3.281 22.302 1.00 86.56 154 LEU A CA 1
ATOM 1106 C C . LEU A 1 154 ? -6.851 4.740 21.911 1.00 86.56 154 LEU A C 1
ATOM 1108 O O . LEU A 1 154 ? -7.921 5.043 21.389 1.00 86.56 154 LEU A O 1
ATOM 1112 N N . PHE A 1 155 ? -5.873 5.631 22.102 1.00 84.94 155 PHE A N 1
ATOM 1113 C CA . PHE A 1 155 ? -6.041 7.052 21.780 1.00 84.94 155 PHE A CA 1
ATOM 1114 C C . PHE A 1 155 ? -6.222 7.309 20.283 1.00 84.94 155 PHE A C 1
ATOM 1116 O O . PHE A 1 155 ? -7.038 8.145 19.912 1.00 84.94 155 PHE A O 1
ATOM 1123 N N . ARG A 1 156 ? -5.517 6.575 19.415 1.00 90.69 156 ARG A N 1
ATOM 1124 C CA . ARG A 1 156 ? -5.701 6.672 17.959 1.00 90.69 156 ARG A CA 1
ATOM 1125 C C . ARG A 1 156 ? -7.073 6.166 17.515 1.00 90.69 156 ARG A C 1
ATOM 1127 O O . ARG A 1 156 ? -7.702 6.767 16.653 1.00 90.69 156 ARG A O 1
ATOM 1134 N N . THR A 1 157 ? -7.555 5.085 18.123 1.00 89.19 157 THR A N 1
ATOM 1135 C CA . THR A 1 157 ? -8.903 4.560 17.857 1.00 89.19 157 THR A CA 1
ATOM 1136 C C . THR A 1 157 ? -9.961 5.564 18.307 1.00 89.19 157 THR A C 1
ATOM 1138 O O . THR A 1 157 ? -10.873 5.887 17.551 1.00 89.19 157 THR A O 1
ATOM 1141 N N . TRP A 1 158 ? -9.808 6.109 19.516 1.00 86.31 158 TRP A N 1
ATOM 1142 C CA . TRP A 1 158 ? -10.704 7.124 20.062 1.00 86.31 158 TRP A CA 1
ATOM 1143 C C . TRP A 1 158 ? -10.744 8.391 19.208 1.00 86.31 158 TRP A C 1
ATOM 1145 O O . TRP A 1 158 ? -11.819 8.932 18.956 1.00 86.31 158 TRP A O 1
ATOM 1155 N N . SER A 1 159 ? -9.587 8.858 18.745 1.00 85.69 159 SER A N 1
ATOM 1156 C CA . SER A 1 159 ? -9.491 10.092 17.974 1.00 85.69 159 SER A CA 1
ATOM 1157 C C . SER A 1 159 ? -10.182 9.971 16.609 1.00 85.69 159 SER A C 1
ATOM 1159 O O . SER A 1 159 ? -10.879 10.899 16.207 1.00 85.69 159 SER A O 1
ATOM 1161 N N . LEU A 1 160 ? -10.094 8.806 15.951 1.00 88.00 160 LEU A N 1
ATOM 1162 C CA . LEU A 1 160 ? -10.857 8.489 14.736 1.00 88.00 160 LEU A CA 1
ATOM 1163 C C . LEU A 1 160 ? -12.369 8.461 14.995 1.00 88.00 160 LEU A C 1
ATOM 1165 O O . LEU A 1 160 ? -13.132 9.125 14.292 1.00 88.00 160 LEU A O 1
ATOM 1169 N N . LEU A 1 161 ? -12.796 7.746 16.038 1.00 87.19 161 LEU A N 1
ATOM 1170 C CA . LEU A 1 161 ? -14.212 7.653 16.403 1.00 87.19 161 LEU A CA 1
ATOM 1171 C C . LEU A 1 161 ? -14.800 9.026 16.769 1.00 87.19 161 LEU A C 1
ATOM 1173 O O . LEU A 1 161 ? -15.932 9.327 16.399 1.00 87.19 161 LEU A O 1
ATOM 1177 N N . SER A 1 162 ? -14.016 9.885 17.428 1.00 83.56 162 SER A N 1
ATOM 1178 C CA . SER A 1 162 ? -14.420 11.243 17.828 1.00 83.56 162 SER A CA 1
ATOM 1179 C C . SER A 1 162 ? -14.732 12.157 16.638 1.00 83.56 162 SER A C 1
ATOM 1181 O O . SER A 1 162 ? -15.516 13.093 16.779 1.00 83.56 162 SER A O 1
ATOM 1183 N N . VAL A 1 163 ? -14.141 11.892 15.468 1.00 84.75 163 VAL A N 1
ATOM 1184 C CA . VAL A 1 163 ? -14.433 12.612 14.215 1.00 84.75 163 VAL A CA 1
ATOM 1185 C C . VAL A 1 163 ? -15.398 11.848 13.299 1.00 84.75 163 VAL A C 1
ATOM 1187 O O . VAL A 1 163 ? -15.607 12.240 12.153 1.00 84.75 163 VAL A O 1
ATOM 1190 N N . GLY A 1 164 ? -16.007 10.766 13.796 1.00 81.94 164 GLY A N 1
ATOM 1191 C CA . GLY A 1 164 ? -16.995 9.965 13.072 1.00 81.94 164 GLY A CA 1
ATOM 1192 C C . GLY A 1 164 ? -16.409 8.950 12.088 1.00 81.94 164 GLY A C 1
ATOM 1193 O O . GLY A 1 164 ? -17.172 8.344 11.340 1.00 81.94 164 GLY A O 1
ATOM 1194 N N . VAL A 1 165 ? -15.090 8.744 12.068 1.00 88.44 165 VAL A N 1
ATOM 1195 C CA . VAL A 1 165 ? -14.446 7.726 11.223 1.00 88.44 165 VAL A CA 1
ATOM 1196 C C . VAL A 1 165 ? -14.537 6.367 11.910 1.00 88.44 165 VAL A C 1
ATOM 1198 O O . VAL A 1 165 ? -14.214 6.245 13.091 1.00 88.44 165 VAL A O 1
ATOM 1201 N N . LEU A 1 166 ? -14.956 5.336 11.175 1.00 92.06 166 LEU A N 1
ATOM 1202 C CA . LEU A 1 166 ? -15.141 3.981 11.699 1.00 92.06 166 LEU A CA 1
ATOM 1203 C C . LEU A 1 166 ? -13.927 3.100 11.339 1.00 92.06 166 LEU A C 1
ATOM 1205 O O . LEU A 1 166 ? -13.836 2.621 10.207 1.00 92.06 166 LEU A O 1
ATOM 1209 N N . PRO A 1 167 ? -12.964 2.875 12.251 1.00 93.75 167 PRO A N 1
ATOM 1210 C CA . PRO A 1 167 ? -11.792 2.069 11.937 1.00 93.75 167 PRO A CA 1
ATOM 1211 C C . PRO A 1 167 ? -12.135 0.581 11.797 1.00 93.75 167 PRO A C 1
ATOM 1213 O O . PRO A 1 167 ? -12.909 0.030 12.581 1.00 93.75 167 PRO A O 1
ATOM 1216 N N . VAL A 1 168 ? -11.494 -0.074 10.830 1.00 94.50 168 VAL A N 1
ATOM 1217 C CA . VAL A 1 168 ? -11.456 -1.533 10.669 1.00 94.50 168 VAL A CA 1
ATOM 1218 C C . VAL A 1 168 ? -9.996 -1.964 10.706 1.00 94.50 168 VAL A C 1
ATOM 1220 O O . VAL A 1 168 ? -9.243 -1.687 9.776 1.00 94.50 168 VAL A O 1
ATOM 1223 N N . PHE A 1 169 ? -9.565 -2.622 11.778 1.00 95.69 169 PHE A N 1
ATOM 1224 C CA . PHE A 1 169 ? -8.156 -2.998 11.912 1.00 95.69 169 PHE A CA 1
ATOM 1225 C C . PHE A 1 169 ? -7.828 -4.261 11.117 1.00 95.69 169 PHE A C 1
ATOM 1227 O O . PHE A 1 169 ? -8.532 -5.263 11.212 1.00 95.69 169 PHE A O 1
ATOM 1234 N N . VAL A 1 170 ? -6.734 -4.229 10.363 1.00 95.38 170 VAL A N 1
ATOM 1235 C CA . VAL A 1 170 ? -6.217 -5.380 9.621 1.00 95.38 170 VAL A CA 1
ATOM 1236 C C . VAL A 1 170 ? -4.960 -5.879 10.318 1.00 95.38 170 VAL A C 1
ATOM 1238 O O . VAL A 1 170 ? -3.988 -5.141 10.490 1.00 95.38 170 VAL A O 1
ATOM 1241 N N . VAL A 1 171 ? -4.999 -7.135 10.751 1.00 93.44 171 VAL A N 1
ATOM 1242 C CA . VAL A 1 171 ? -3.882 -7.817 11.409 1.00 93.44 171 VAL A CA 1
ATOM 1243 C C . VAL A 1 171 ? -3.111 -8.613 10.362 1.00 93.44 171 VAL A C 1
ATOM 1245 O O . VAL A 1 171 ? -3.711 -9.365 9.600 1.00 93.44 171 VAL A O 1
ATOM 1248 N N . GLU A 1 172 ? -1.789 -8.454 10.326 1.00 89.81 172 GLU A N 1
ATOM 1249 C CA . GLU A 1 172 ? -0.917 -9.152 9.375 1.00 89.81 172 GLU A CA 1
ATOM 1250 C C . GLU A 1 172 ? -0.961 -10.678 9.558 1.00 89.81 172 GLU A C 1
ATOM 1252 O O . GLU A 1 172 ? -0.942 -11.176 10.691 1.00 89.81 172 GLU A O 1
ATOM 1257 N N . GLY A 1 173 ? -1.028 -11.403 8.437 1.00 88.69 173 GLY A N 1
ATOM 1258 C CA . GLY A 1 173 ? -1.017 -12.861 8.345 1.00 88.69 173 GLY A CA 1
ATOM 1259 C C . GLY A 1 173 ? 0.367 -13.460 8.130 1.00 88.69 173 GLY A C 1
ATOM 1260 O O . GLY A 1 173 ? 1.391 -12.916 8.554 1.00 88.69 173 GLY A O 1
ATOM 1261 N N . ASP A 1 174 ? 0.401 -14.618 7.472 1.00 85.00 174 ASP A N 1
ATOM 1262 C CA . ASP A 1 174 ? 1.653 -15.268 7.103 1.00 85.00 174 ASP A CA 1
ATOM 1263 C C . ASP A 1 174 ? 2.135 -14.721 5.752 1.00 85.00 174 ASP A C 1
ATOM 1265 O O . ASP A 1 174 ? 1.521 -14.933 4.712 1.00 85.00 174 ASP A O 1
ATOM 1269 N N . ALA A 1 175 ? 3.260 -14.003 5.765 1.00 84.81 175 ALA A N 1
ATOM 1270 C CA . ALA A 1 175 ? 3.844 -13.447 4.547 1.00 84.81 175 ALA A CA 1
ATOM 1271 C C . ALA A 1 175 ? 4.091 -14.535 3.476 1.00 84.81 175 ALA A C 1
ATOM 1273 O O . ALA A 1 175 ? 4.528 -15.640 3.819 1.00 84.81 175 ALA A O 1
ATOM 1274 N N . PRO A 1 176 ? 3.878 -14.228 2.184 1.00 84.50 176 PRO A N 1
ATOM 1275 C CA . PRO A 1 176 ? 3.989 -15.212 1.113 1.00 84.50 176 PRO A CA 1
ATOM 1276 C C . PRO A 1 176 ? 5.429 -15.709 0.942 1.00 84.50 176 PRO A C 1
ATOM 1278 O O . PRO A 1 176 ? 6.408 -15.036 1.293 1.00 84.50 176 PRO A O 1
ATOM 1281 N N . GLU A 1 177 ? 5.574 -16.898 0.350 1.00 84.75 177 GLU A N 1
ATOM 1282 C CA . GLU A 1 177 ? 6.868 -17.580 0.245 1.00 84.75 177 GLU A CA 1
ATOM 1283 C C . GLU A 1 177 ? 7.927 -16.763 -0.499 1.00 84.75 177 GLU A C 1
ATOM 1285 O O . GLU A 1 177 ? 9.102 -16.784 -0.119 1.00 84.75 177 GLU A O 1
ATOM 1290 N N . LEU A 1 178 ? 7.501 -15.974 -1.488 1.00 84.62 178 LEU A N 1
ATOM 1291 C CA . LEU A 1 178 ? 8.345 -15.055 -2.254 1.00 84.62 178 LEU A CA 1
ATOM 1292 C C . LEU A 1 178 ? 9.119 -14.083 -1.345 1.00 84.62 178 LEU A C 1
ATOM 1294 O O . LEU A 1 178 ? 10.293 -13.797 -1.582 1.00 84.62 178 LEU A O 1
ATOM 1298 N N . LYS A 1 179 ? 8.518 -13.650 -0.230 1.00 86.12 179 LYS A N 1
ATOM 1299 C CA . LYS A 1 179 ? 9.132 -12.724 0.738 1.00 86.12 179 LYS A CA 1
ATOM 1300 C C . LYS A 1 179 ? 10.032 -13.425 1.758 1.00 86.12 179 LYS A C 1
AT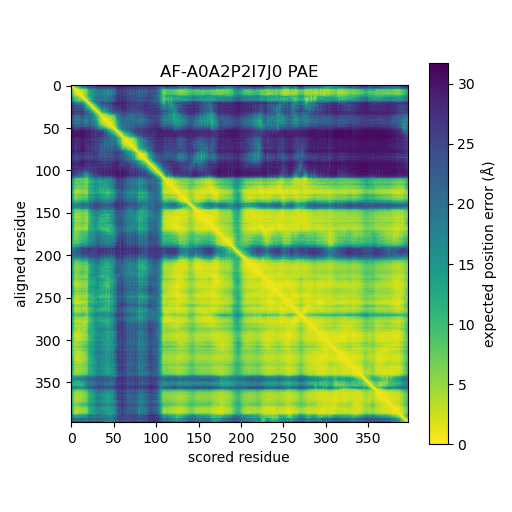OM 1302 O O . LYS A 1 179 ? 10.812 -12.770 2.460 1.00 86.12 179 LYS A O 1
ATOM 1307 N N . HIS A 1 180 ? 9.985 -14.757 1.865 1.00 83.19 180 HIS A N 1
ATOM 1308 C CA . HIS A 1 180 ? 10.754 -15.502 2.869 1.00 83.19 180 HIS A CA 1
ATOM 1309 C C . HIS A 1 180 ? 12.264 -15.296 2.735 1.00 83.19 180 HIS A C 1
ATOM 1311 O O . HIS A 1 180 ? 12.944 -15.123 3.752 1.00 83.19 180 HIS A O 1
ATOM 1317 N N . ALA A 1 181 ? 12.801 -15.310 1.512 1.00 78.75 181 ALA A N 1
ATOM 1318 C CA . ALA A 1 181 ? 14.231 -15.116 1.275 1.00 78.75 181 ALA A CA 1
ATOM 1319 C C . ALA A 1 181 ? 14.683 -13.714 1.720 1.00 78.75 181 ALA A C 1
ATOM 1321 O O . ALA A 1 181 ? 15.627 -13.592 2.510 1.00 78.75 181 ALA A O 1
ATOM 1322 N N . THR A 1 182 ? 13.945 -12.676 1.314 1.00 77.69 182 THR A N 1
ATOM 1323 C CA . THR A 1 182 ? 14.164 -11.283 1.731 1.00 77.69 182 THR A CA 1
ATOM 1324 C C . THR A 1 182 ? 14.108 -11.131 3.247 1.00 77.69 182 THR A C 1
ATOM 1326 O O . THR A 1 182 ? 15.021 -10.571 3.859 1.00 77.69 182 THR A O 1
ATOM 1329 N N . MET A 1 183 ? 13.077 -11.685 3.891 1.00 77.31 183 MET A N 1
ATOM 1330 C CA . MET A 1 183 ? 12.945 -11.632 5.347 1.00 77.31 183 MET A CA 1
ATOM 1331 C C . MET A 1 183 ? 14.101 -12.324 6.065 1.00 77.31 183 MET A C 1
ATOM 1333 O O . MET A 1 183 ? 14.573 -11.814 7.083 1.00 77.31 183 MET A O 1
ATOM 1337 N N . ARG A 1 184 ? 14.568 -13.478 5.569 1.00 78.81 184 ARG A N 1
ATOM 1338 C CA . ARG A 1 184 ? 15.731 -14.179 6.142 1.00 78.81 184 ARG A CA 1
ATOM 1339 C C . ARG A 1 184 ? 16.985 -13.316 6.039 1.00 78.81 184 ARG A C 1
ATOM 1341 O O . ARG A 1 184 ? 17.678 -13.169 7.043 1.00 78.81 184 ARG A O 1
ATOM 1348 N N . ALA A 1 185 ? 17.232 -12.704 4.882 1.00 77.12 185 ALA A N 1
ATOM 1349 C CA . ALA A 1 185 ? 18.369 -11.808 4.677 1.00 77.12 185 ALA A CA 1
ATOM 1350 C C . ALA A 1 185 ? 18.312 -10.582 5.609 1.00 77.12 185 ALA A C 1
ATOM 1352 O O . ALA A 1 185 ? 19.287 -10.290 6.305 1.00 77.12 185 ALA A O 1
ATOM 1353 N N . ARG A 1 186 ? 17.150 -9.919 5.708 1.00 74.94 186 ARG A N 1
ATOM 1354 C CA . ARG A 1 186 ? 16.931 -8.771 6.608 1.00 74.94 186 ARG A CA 1
ATOM 1355 C C . ARG A 1 186 ? 17.120 -9.150 8.079 1.00 74.94 186 ARG A C 1
ATOM 1357 O O . ARG A 1 186 ? 17.768 -8.433 8.839 1.00 74.94 186 ARG A O 1
ATOM 1364 N N . ASN A 1 187 ? 16.592 -10.302 8.489 1.00 72.00 187 ASN A N 1
ATOM 1365 C CA . ASN A 1 187 ? 16.746 -10.796 9.856 1.00 72.00 187 ASN A CA 1
ATOM 1366 C C . ASN A 1 187 ? 18.200 -11.163 10.179 1.00 72.00 187 ASN A C 1
ATOM 1368 O O . ASN A 1 187 ? 18.657 -10.875 11.287 1.00 72.00 187 ASN A O 1
ATOM 1372 N N . ALA A 1 188 ? 18.931 -11.754 9.230 1.00 73.50 188 ALA A N 1
ATOM 1373 C CA . ALA A 1 188 ? 20.348 -12.071 9.393 1.00 73.50 188 ALA A CA 1
ATOM 1374 C C . ALA A 1 188 ? 21.192 -10.799 9.557 1.00 73.50 188 ALA A C 1
ATOM 1376 O O . ALA A 1 188 ? 22.041 -10.748 10.443 1.00 73.50 188 ALA A O 1
ATOM 1377 N N . GLN A 1 189 ? 20.898 -9.740 8.794 1.00 69.81 189 GLN A N 1
ATOM 1378 C CA . GLN A 1 189 ? 21.540 -8.431 8.972 1.00 69.81 189 GLN A CA 1
ATOM 1379 C C . GLN A 1 189 ? 21.251 -7.820 10.348 1.00 69.81 189 GLN A C 1
ATOM 1381 O O . GLN A 1 189 ? 22.151 -7.268 10.972 1.00 69.81 189 GLN A O 1
ATOM 1386 N N . ARG A 1 190 ? 20.015 -7.946 10.849 1.00 63.25 190 ARG A N 1
ATOM 1387 C CA . ARG A 1 190 ? 19.626 -7.377 12.149 1.00 63.25 190 ARG A CA 1
ATOM 1388 C C . ARG A 1 190 ? 20.189 -8.141 13.351 1.00 63.25 190 ARG A C 1
ATOM 1390 O O . ARG A 1 190 ? 20.400 -7.550 14.401 1.00 63.25 190 ARG A O 1
ATOM 1397 N N . THR A 1 191 ? 20.366 -9.454 13.228 1.00 61.78 191 THR A N 1
ATOM 1398 C CA . THR A 1 191 ? 20.777 -10.327 14.346 1.00 61.78 191 THR A CA 1
ATOM 1399 C C . THR A 1 191 ? 22.236 -10.773 14.273 1.00 61.78 191 THR A C 1
ATOM 1401 O O . THR A 1 191 ? 22.720 -11.404 15.208 1.00 61.78 191 THR A O 1
ATOM 1404 N N . GLY A 1 192 ? 22.936 -10.486 13.171 1.00 57.06 192 GLY A N 1
ATOM 1405 C CA . GLY A 1 192 ? 24.312 -10.924 12.928 1.00 57.06 192 GLY A CA 1
ATOM 1406 C C . GLY A 1 192 ? 24.478 -12.438 12.730 1.00 57.06 192 GLY A C 1
ATOM 1407 O O . GLY A 1 192 ? 25.591 -12.894 12.495 1.00 57.06 192 GLY A O 1
ATOM 1408 N N . CYS A 1 193 ? 23.400 -13.227 12.814 1.00 52.03 193 CYS A N 1
ATOM 1409 C CA . CYS A 1 193 ? 23.412 -14.687 12.713 1.00 52.03 193 CYS A CA 1
ATOM 1410 C C . CYS A 1 193 ? 22.294 -15.179 11.781 1.00 52.03 193 CYS A C 1
ATOM 1412 O O . CYS A 1 193 ? 21.168 -14.684 11.822 1.00 52.03 193 CYS A O 1
ATOM 1414 N N . ALA A 1 194 ? 22.571 -16.203 10.969 1.00 54.66 194 ALA A N 1
ATOM 1415 C CA . ALA A 1 194 ? 21.526 -16.889 10.212 1.00 54.66 194 ALA A CA 1
ATOM 1416 C C . ALA A 1 194 ? 20.597 -17.645 11.182 1.00 54.66 194 ALA A C 1
ATOM 1418 O O . ALA A 1 194 ? 21.055 -18.432 12.012 1.00 54.66 194 ALA A O 1
ATOM 1419 N N . ALA A 1 195 ? 19.286 -17.400 11.102 1.00 54.94 195 ALA A N 1
ATOM 1420 C CA . ALA A 1 195 ? 18.309 -18.101 11.931 1.00 54.94 195 ALA A CA 1
ATOM 1421 C C . ALA A 1 195 ? 18.358 -19.618 11.659 1.00 54.94 195 ALA A C 1
ATOM 1423 O O . ALA A 1 195 ? 18.345 -20.041 10.502 1.00 54.94 195 ALA A O 1
ATOM 1424 N N . LYS A 1 196 ? 18.387 -20.441 12.717 1.00 52.56 196 LYS A N 1
ATOM 1425 C CA . LYS A 1 196 ? 18.312 -21.905 12.586 1.00 52.56 196 LYS A CA 1
ATOM 1426 C C . LYS A 1 196 ? 16.965 -22.316 11.959 1.00 52.56 196 LYS A C 1
ATOM 1428 O O . LYS A 1 196 ? 15.935 -21.757 12.354 1.00 52.56 196 LYS A O 1
ATOM 1433 N N . PRO A 1 197 ? 16.934 -23.293 11.031 1.00 47.00 197 PRO A N 1
ATOM 1434 C CA . PRO A 1 197 ? 15.682 -23.799 10.470 1.00 47.00 197 PRO A CA 1
ATOM 1435 C C . PRO A 1 197 ? 14.757 -24.316 11.584 1.00 47.00 197 PRO A C 1
ATOM 1437 O O . PRO A 1 197 ? 15.184 -25.089 12.436 1.00 47.00 197 PRO A O 1
ATOM 1440 N N . GLY A 1 198 ? 13.497 -23.873 11.599 1.00 54.78 198 GLY A N 1
ATOM 1441 C CA . GLY A 1 198 ? 12.460 -24.376 12.513 1.00 54.78 198 GLY A CA 1
ATOM 1442 C C . GLY A 1 198 ? 12.273 -23.621 13.836 1.00 54.78 198 GLY A C 1
ATOM 1443 O O . GLY A 1 198 ? 11.269 -23.837 14.512 1.00 54.78 198 GLY A O 1
ATOM 1444 N N . THR A 1 199 ? 13.154 -22.691 14.221 1.00 48.72 199 THR A N 1
ATOM 1445 C CA . THR A 1 199 ? 12.946 -21.884 15.440 1.00 48.72 199 THR A CA 1
ATOM 1446 C C . THR A 1 199 ? 12.313 -20.532 15.099 1.00 48.72 199 THR A C 1
ATOM 1448 O O . THR A 1 199 ? 12.966 -19.670 14.512 1.00 48.72 199 THR A O 1
ATOM 1451 N N . LYS A 1 200 ? 11.047 -20.300 15.492 1.00 51.53 200 LYS A N 1
ATOM 1452 C CA . LYS A 1 200 ? 10.457 -18.946 15.428 1.00 51.53 200 LYS A CA 1
ATOM 1453 C C . LYS A 1 200 ? 11.269 -18.030 16.363 1.00 51.53 200 LYS A C 1
ATOM 1455 O O . LYS A 1 200 ? 11.332 -18.331 17.559 1.00 51.53 200 LYS A O 1
ATOM 1460 N N . PRO A 1 201 ? 11.887 -16.943 15.865 1.00 56.16 201 PRO A N 1
ATOM 1461 C CA . PRO A 1 201 ? 12.721 -16.080 16.695 1.00 56.16 201 PRO A CA 1
ATOM 1462 C C . PRO A 1 201 ? 11.897 -15.493 17.849 1.00 56.16 201 PRO A C 1
ATOM 1464 O O . PRO A 1 201 ? 10.721 -15.165 17.676 1.00 56.16 201 PRO A O 1
ATOM 1467 N N . ALA A 1 202 ? 12.501 -15.364 19.035 1.00 56.94 202 ALA A N 1
ATOM 1468 C CA . ALA A 1 202 ? 11.824 -14.886 20.249 1.00 56.94 202 ALA A CA 1
ATOM 1469 C C . ALA A 1 202 ? 11.122 -13.526 20.046 1.00 56.94 202 ALA A C 1
ATOM 1471 O O . ALA A 1 202 ? 10.043 -13.285 20.585 1.00 56.94 202 ALA A O 1
ATOM 1472 N N . THR A 1 203 ? 11.684 -12.677 19.183 1.00 62.47 203 THR A N 1
ATOM 1473 C CA . THR A 1 203 ? 11.104 -11.403 18.739 1.00 62.47 203 THR A CA 1
ATOM 1474 C C . THR A 1 203 ? 9.755 -11.560 18.034 1.00 62.47 203 THR A C 1
ATOM 1476 O O . THR A 1 203 ? 8.855 -10.771 18.301 1.00 62.47 203 THR A O 1
ATOM 1479 N N . ARG A 1 204 ? 9.558 -12.598 17.209 1.00 68.31 204 ARG A N 1
ATOM 1480 C CA . ARG A 1 204 ? 8.272 -12.856 16.532 1.00 68.31 204 ARG A CA 1
ATOM 1481 C C . ARG A 1 204 ? 7.212 -13.380 17.504 1.00 68.31 204 ARG A C 1
ATOM 1483 O O . ARG A 1 204 ? 6.058 -12.984 17.417 1.00 68.31 204 ARG A O 1
ATOM 1490 N N . LYS A 1 205 ? 7.598 -14.202 18.490 1.00 72.62 205 LYS A N 1
ATOM 1491 C CA . LYS A 1 205 ? 6.675 -14.620 19.566 1.00 72.62 205 LYS A CA 1
ATOM 1492 C C . LYS A 1 205 ? 6.195 -13.423 20.392 1.00 72.62 205 LYS A C 1
ATOM 1494 O O . LYS A 1 205 ? 5.005 -13.319 20.679 1.00 72.62 205 LYS A O 1
ATOM 1499 N N . ARG A 1 206 ? 7.110 -12.509 20.741 1.00 76.25 206 ARG A N 1
ATOM 1500 C CA . ARG A 1 206 ? 6.773 -11.269 21.455 1.00 76.25 206 ARG A CA 1
ATOM 1501 C C . ARG A 1 206 ? 5.849 -10.377 20.624 1.00 76.25 206 ARG A C 1
ATOM 1503 O O . ARG A 1 206 ? 4.868 -9.883 21.164 1.00 76.25 206 ARG A O 1
ATOM 15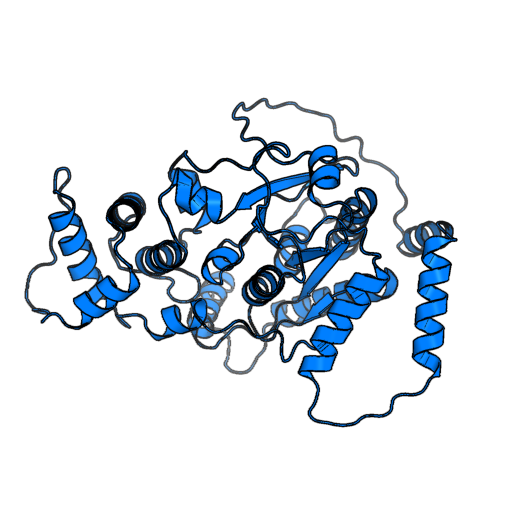10 N N . PHE A 1 207 ? 6.125 -10.223 19.329 1.00 80.12 207 PHE A N 1
ATOM 1511 C CA . PHE A 1 207 ? 5.279 -9.449 18.418 1.00 80.12 207 PHE A CA 1
ATOM 1512 C C . PHE A 1 207 ? 3.859 -10.022 18.320 1.00 80.12 207 PHE A C 1
ATOM 1514 O O . PHE A 1 207 ? 2.898 -9.300 18.559 1.00 80.12 207 PHE A O 1
ATOM 1521 N N . ASN A 1 208 ? 3.710 -11.335 18.125 1.00 83.25 208 ASN A N 1
ATOM 1522 C CA . ASN A 1 208 ? 2.387 -11.969 18.077 1.00 83.25 208 ASN A CA 1
ATOM 1523 C C . ASN A 1 208 ? 1.622 -11.832 19.406 1.00 83.25 208 ASN A C 1
ATOM 1525 O O . ASN A 1 208 ? 0.407 -11.658 19.409 1.00 83.25 208 ASN A O 1
ATOM 1529 N N . SER A 1 209 ? 2.319 -11.874 20.548 1.00 86.19 209 SER A N 1
ATOM 1530 C CA . SER A 1 209 ? 1.696 -11.604 21.851 1.00 86.19 209 SER A CA 1
ATOM 1531 C C . SER A 1 209 ? 1.206 -10.159 21.976 1.00 86.19 209 SER A C 1
ATOM 1533 O O . SER A 1 209 ? 0.177 -9.920 22.608 1.00 86.19 209 SER A O 1
ATOM 1535 N N . VAL A 1 210 ? 1.916 -9.202 21.376 1.00 87.38 210 VAL A N 1
ATOM 1536 C CA . VAL A 1 210 ? 1.488 -7.800 21.309 1.00 87.38 210 VAL A CA 1
ATOM 1537 C C . VAL A 1 210 ? 0.254 -7.653 20.418 1.00 87.38 210 VAL A C 1
ATOM 1539 O O . VAL A 1 210 ? -0.729 -7.077 20.875 1.00 87.38 210 VAL A O 1
ATOM 1542 N N . LEU A 1 211 ? 0.257 -8.242 19.217 1.00 89.31 211 LEU A N 1
ATOM 1543 C CA . LEU A 1 211 ? -0.903 -8.228 18.316 1.00 89.31 211 LEU A CA 1
ATOM 1544 C C . LEU A 1 211 ? -2.150 -8.823 18.977 1.00 89.31 211 LEU A C 1
ATOM 1546 O O . LEU A 1 211 ? -3.228 -8.241 18.889 1.00 89.31 211 LEU A O 1
ATOM 1550 N N . LYS A 1 212 ? -2.002 -9.930 19.716 1.00 89.44 212 LYS A N 1
ATOM 1551 C CA . LYS A 1 212 ? -3.116 -10.535 20.457 1.00 89.44 212 LYS A CA 1
ATOM 1552 C C . LYS A 1 212 ? -3.718 -9.577 21.491 1.00 89.44 212 LYS A C 1
ATOM 1554 O O . LYS A 1 212 ? -4.936 -9.465 21.567 1.00 89.44 212 LYS A O 1
ATOM 1559 N N . GLN A 1 213 ? -2.885 -8.852 22.243 1.00 88.44 213 GLN A N 1
ATOM 1560 C CA . GLN A 1 213 ? -3.370 -7.844 23.198 1.00 88.44 213 GLN A CA 1
ATOM 1561 C C . GLN A 1 213 ? -4.104 -6.692 22.494 1.00 88.44 213 GLN A C 1
ATOM 1563 O O . GLN A 1 213 ? -5.090 -6.184 23.019 1.00 88.44 213 GLN A O 1
ATOM 1568 N N . CYS A 1 214 ? -3.648 -6.285 21.305 1.00 91.31 214 CYS A N 1
ATOM 1569 C CA . CYS A 1 214 ? -4.348 -5.295 20.484 1.00 91.31 214 CYS A CA 1
ATOM 1570 C C . CYS A 1 214 ? -5.723 -5.811 20.022 1.00 91.31 214 CYS A C 1
ATOM 1572 O O . CYS A 1 214 ? -6.706 -5.085 20.124 1.00 91.31 214 CYS A O 1
ATOM 1574 N N . CYS A 1 215 ? -5.818 -7.074 19.598 1.00 90.00 215 CYS A N 1
ATOM 1575 C CA . CYS A 1 215 ? -7.091 -7.689 19.204 1.00 90.00 215 CYS A CA 1
ATOM 1576 C C . CYS A 1 215 ? -8.077 -7.781 20.379 1.00 90.00 215 CYS A C 1
ATOM 1578 O O . CYS A 1 215 ? -9.260 -7.483 20.222 1.00 90.00 215 CYS A O 1
ATOM 1580 N N . GLU A 1 216 ? -7.592 -8.145 21.570 1.00 88.19 216 GLU A N 1
ATOM 1581 C CA . GLU A 1 216 ? -8.389 -8.137 22.804 1.00 88.19 216 GLU A CA 1
ATOM 1582 C C . GLU A 1 216 ? -8.915 -6.725 23.119 1.00 88.19 216 GLU A C 1
ATOM 1584 O O . GLU A 1 216 ? -10.089 -6.566 23.452 1.00 88.19 216 GLU A O 1
ATOM 1589 N N . LEU A 1 217 ? -8.088 -5.686 22.945 1.00 84.44 217 LEU A N 1
ATOM 1590 C CA . LEU A 1 217 ? -8.523 -4.296 23.096 1.00 84.44 217 LEU A CA 1
ATOM 1591 C C . LEU A 1 217 ? -9.649 -3.942 22.110 1.00 84.44 217 LEU A C 1
ATOM 1593 O O . LEU A 1 217 ? -10.646 -3.356 22.523 1.00 84.44 217 LEU A O 1
ATOM 1597 N N . PHE A 1 218 ? -9.541 -4.326 20.836 1.00 88.62 218 PHE A N 1
ATOM 1598 C CA . PHE A 1 218 ? -10.596 -4.061 19.848 1.00 88.62 218 PHE A CA 1
ATOM 1599 C C . PHE A 1 218 ? -11.918 -4.738 20.199 1.00 88.62 218 PHE A C 1
ATOM 1601 O O . PHE A 1 218 ? -12.973 -4.115 20.085 1.00 88.62 218 PHE A O 1
ATOM 1608 N N . GLN A 1 219 ? -11.863 -5.978 20.693 1.00 85.69 219 GLN A N 1
ATOM 1609 C CA . GLN A 1 219 ? -13.050 -6.692 21.167 1.00 85.69 219 GLN A CA 1
ATOM 1610 C C . GLN A 1 219 ? -13.727 -5.959 22.333 1.00 85.69 219 GLN A C 1
ATOM 1612 O O . GLN A 1 219 ? -14.953 -5.871 22.363 1.00 85.69 219 GLN A O 1
ATOM 1617 N N . LEU A 1 220 ? -12.944 -5.404 23.265 1.00 82.00 220 LEU A N 1
ATOM 1618 C CA . LEU A 1 220 ? -13.467 -4.621 24.389 1.00 82.00 220 LEU A CA 1
ATOM 1619 C C . LEU A 1 220 ? -14.069 -3.280 23.948 1.00 82.00 220 LEU A C 1
ATOM 1621 O O . LEU A 1 220 ? -15.072 -2.854 24.513 1.00 82.00 220 LEU A O 1
ATOM 1625 N N . LEU A 1 221 ? -13.475 -2.632 22.944 1.00 81.44 221 LEU A N 1
ATOM 1626 C CA . LEU A 1 221 ? -13.962 -1.366 22.385 1.00 81.44 221 LEU A CA 1
ATOM 1627 C C . LEU A 1 221 ? -15.145 -1.542 21.418 1.00 81.44 221 LEU A C 1
ATOM 1629 O O . LEU A 1 221 ? -15.753 -0.552 21.023 1.00 81.44 221 LEU A O 1
ATOM 1633 N N . GLY A 1 222 ? -15.466 -2.776 21.015 1.00 82.69 222 GLY A N 1
ATOM 1634 C CA . GLY A 1 222 ? -16.493 -3.047 20.006 1.00 82.69 222 GLY A CA 1
ATOM 1635 C C . GLY A 1 222 ? -16.089 -2.621 18.590 1.00 82.69 222 GLY A C 1
ATOM 1636 O O . GLY A 1 222 ? -16.955 -2.373 17.755 1.00 82.69 222 GLY A O 1
ATOM 1637 N N . VAL A 1 223 ? -14.785 -2.530 18.315 1.00 85.12 223 VAL A N 1
ATOM 1638 C CA . VAL A 1 223 ? -14.245 -2.104 17.017 1.00 85.12 223 VAL A CA 1
ATOM 1639 C C . VAL A 1 223 ? -13.951 -3.330 16.144 1.00 85.12 223 VAL A C 1
ATOM 1641 O O . VAL A 1 223 ? -13.344 -4.290 16.632 1.00 85.12 223 VAL A O 1
ATOM 1644 N N . PRO A 1 224 ? -14.366 -3.340 14.863 1.00 88.88 224 PRO A N 1
ATOM 1645 C CA . PRO A 1 224 ? -14.115 -4.468 13.979 1.00 88.88 224 PRO A CA 1
ATOM 1646 C C . PRO A 1 224 ? -12.628 -4.604 13.640 1.00 88.88 224 PRO A C 1
ATOM 1648 O O . PRO A 1 224 ? -11.916 -3.625 13.410 1.00 88.88 224 PRO A O 1
ATOM 1651 N N . TRP A 1 225 ? -12.177 -5.849 13.546 1.00 92.75 225 TRP A N 1
ATOM 1652 C CA . TRP A 1 225 ? -10.866 -6.197 13.021 1.00 92.75 225 TRP A CA 1
ATOM 1653 C C . TRP A 1 225 ? -10.951 -7.492 12.212 1.00 92.75 225 TRP A C 1
ATOM 1655 O O . TRP A 1 225 ? -11.887 -8.278 12.389 1.00 92.75 225 TRP A O 1
ATOM 1665 N N . VAL A 1 226 ? -9.997 -7.685 11.305 1.00 91.00 226 VAL A N 1
ATOM 1666 C CA . VAL A 1 226 ? -9.878 -8.869 10.447 1.00 91.00 226 VAL A CA 1
ATOM 1667 C C . VAL A 1 226 ? -8.433 -9.352 10.416 1.00 91.00 226 VAL A C 1
ATOM 1669 O O . VAL A 1 226 ? -7.497 -8.550 10.453 1.00 91.00 226 VAL A O 1
ATOM 1672 N N . GLN A 1 227 ? -8.252 -10.665 10.340 1.00 91.31 227 GLN A N 1
ATOM 1673 C CA . GLN A 1 227 ? -6.952 -11.282 10.109 1.00 91.31 227 GLN A CA 1
ATOM 1674 C C . GLN A 1 227 ? -6.716 -11.416 8.600 1.00 91.31 227 GLN A C 1
ATOM 1676 O O . GLN A 1 227 ? -7.537 -12.011 7.905 1.00 91.31 227 GLN A O 1
ATOM 1681 N N . ALA A 1 228 ? -5.609 -10.869 8.099 1.00 90.88 228 ALA A N 1
ATOM 1682 C CA . ALA A 1 228 ? -5.165 -11.091 6.727 1.00 90.88 228 ALA A CA 1
ATOM 1683 C C . ALA A 1 228 ? -4.627 -12.522 6.565 1.00 90.88 228 ALA A C 1
ATOM 1685 O O . ALA A 1 228 ? -3.993 -13.048 7.483 1.00 90.88 228 ALA A O 1
ATOM 1686 N N . ASP A 1 229 ? -4.821 -13.117 5.384 1.00 86.12 229 ASP A N 1
ATOM 1687 C CA . ASP A 1 229 ? -4.207 -14.408 5.030 1.00 86.12 229 ASP A CA 1
ATOM 1688 C C . ASP A 1 229 ? -2.699 -14.263 4.777 1.00 86.12 229 ASP A C 1
ATOM 1690 O O . ASP A 1 229 ? -1.908 -15.127 5.146 1.00 86.12 229 ASP A O 1
ATOM 1694 N N . GLY A 1 230 ? -2.308 -13.135 4.178 1.00 88.19 230 GLY A N 1
ATOM 1695 C CA . GLY A 1 230 ? -0.924 -12.769 3.896 1.00 88.19 230 GLY A CA 1
ATOM 1696 C C . GLY A 1 230 ? -0.604 -11.370 4.401 1.00 88.19 230 GLY A C 1
ATOM 1697 O O . GLY A 1 230 ? -0.752 -11.072 5.586 1.00 88.19 230 GLY A O 1
ATOM 1698 N N . GLU A 1 231 ? -0.182 -10.488 3.500 1.00 90.25 231 GLU A N 1
ATOM 1699 C CA . GLU A 1 231 ? 0.156 -9.111 3.864 1.00 90.25 231 GLU A CA 1
ATOM 1700 C C . GLU A 1 231 ? -1.084 -8.279 4.215 1.00 90.25 231 GLU A C 1
ATOM 1702 O O . GLU A 1 231 ? -2.130 -8.358 3.554 1.00 90.25 231 GLU A O 1
ATOM 1707 N N . ALA A 1 232 ? -0.955 -7.454 5.258 1.00 92.50 232 ALA A N 1
ATOM 1708 C CA . ALA A 1 232 ? -2.023 -6.566 5.706 1.00 92.50 232 ALA A CA 1
ATOM 1709 C C . ALA A 1 232 ? -2.411 -5.564 4.606 1.00 92.50 232 ALA A C 1
ATOM 1711 O O . ALA A 1 232 ? -3.596 -5.395 4.326 1.00 92.50 232 ALA A O 1
ATOM 1712 N N . GLU A 1 233 ? -1.432 -4.979 3.911 1.00 92.75 233 GLU A N 1
ATOM 1713 C CA . GLU A 1 233 ? -1.635 -4.023 2.812 1.00 92.75 233 GLU A CA 1
ATOM 1714 C C . GLU A 1 233 ? -2.478 -4.593 1.669 1.00 92.75 233 GLU A C 1
ATOM 1716 O O . GLU A 1 233 ? -3.342 -3.897 1.137 1.00 92.75 233 GLU A O 1
ATOM 1721 N N . ALA A 1 234 ? -2.277 -5.868 1.321 1.00 93.00 234 ALA A N 1
ATOM 1722 C CA . ALA A 1 234 ? -3.060 -6.543 0.292 1.00 93.00 234 ALA A CA 1
ATOM 1723 C C . ALA A 1 234 ? -4.534 -6.666 0.706 1.00 93.00 234 ALA A C 1
ATOM 1725 O O . ALA A 1 234 ? -5.438 -6.429 -0.097 1.00 93.00 234 ALA A O 1
ATOM 1726 N N . THR A 1 235 ? -4.784 -6.980 1.980 1.00 93.75 235 THR A N 1
ATOM 1727 C CA . THR A 1 235 ? -6.143 -7.056 2.539 1.00 93.75 235 THR A CA 1
ATOM 1728 C C . THR A 1 235 ? -6.775 -5.668 2.652 1.00 93.75 235 THR A C 1
ATOM 1730 O O . THR A 1 235 ? -7.931 -5.481 2.279 1.00 93.75 235 THR A O 1
ATOM 1733 N N . CYS A 1 236 ? -6.016 -4.661 3.082 1.00 94.81 236 CYS A N 1
ATOM 1734 C CA . CYS A 1 236 ? -6.449 -3.267 3.095 1.00 94.81 236 CYS A CA 1
ATOM 1735 C C . CYS A 1 236 ? -6.839 -2.774 1.691 1.00 94.81 236 CYS A C 1
ATOM 1737 O O . CYS A 1 236 ? -7.909 -2.186 1.511 1.00 94.81 236 CYS A O 1
ATOM 1739 N N . ALA A 1 237 ? -6.006 -3.057 0.685 1.00 93.81 237 ALA A N 1
ATOM 1740 C CA . ALA A 1 237 ? -6.295 -2.756 -0.713 1.00 93.81 237 ALA A CA 1
ATOM 1741 C C . ALA A 1 237 ? -7.568 -3.473 -1.188 1.00 93.81 237 ALA A C 1
ATOM 1743 O O . ALA A 1 237 ? -8.395 -2.865 -1.868 1.00 93.81 237 ALA A O 1
ATOM 1744 N N . ALA A 1 238 ? -7.773 -4.728 -0.772 1.00 92.06 238 ALA A N 1
ATOM 1745 C CA . ALA A 1 238 ? -8.969 -5.501 -1.099 1.00 92.06 238 ALA A CA 1
ATOM 1746 C C . ALA A 1 238 ? -10.234 -4.839 -0.538 1.00 92.06 238 ALA A C 1
ATOM 1748 O O . ALA A 1 238 ? -11.223 -4.682 -1.252 1.00 92.06 238 ALA A O 1
ATOM 1749 N N . LEU A 1 239 ? -10.197 -4.405 0.725 1.00 91.81 239 LEU A N 1
ATOM 1750 C CA . LEU A 1 239 ? -11.327 -3.742 1.378 1.00 91.81 239 LEU A CA 1
ATOM 1751 C C . LEU A 1 239 ? -11.725 -2.445 0.658 1.00 91.81 239 LEU A C 1
ATOM 1753 O O . LEU A 1 239 ? -12.920 -2.188 0.488 1.00 91.81 239 LEU A O 1
ATOM 1757 N N . VAL A 1 240 ? -10.750 -1.650 0.200 1.00 91.00 240 VAL A N 1
ATOM 1758 C CA . VAL A 1 240 ? -11.021 -0.441 -0.602 1.00 91.00 240 VAL A CA 1
ATOM 1759 C C . VAL A 1 240 ? -11.554 -0.800 -1.986 1.00 91.00 240 VAL A C 1
ATOM 1761 O O . VAL A 1 240 ? -12.516 -0.189 -2.456 1.00 91.00 240 VAL A O 1
ATOM 1764 N N . TYR A 1 241 ? -10.957 -1.796 -2.642 1.00 88.00 241 TYR A N 1
ATOM 1765 C CA . TYR A 1 241 ? -11.360 -2.237 -3.976 1.00 88.00 241 TYR A CA 1
ATOM 1766 C C . TYR A 1 241 ? -12.826 -2.692 -4.007 1.00 88.00 241 TYR A C 1
ATOM 1768 O O . TYR A 1 241 ? -13.596 -2.252 -4.861 1.00 88.00 241 TYR A O 1
ATOM 1776 N N . HIS A 1 242 ? -13.236 -3.487 -3.014 1.00 86.31 242 HIS A N 1
ATOM 1777 C CA . HIS A 1 242 ? -14.611 -3.974 -2.845 1.00 86.31 242 HIS A CA 1
ATOM 1778 C C . HIS A 1 242 ? -15.564 -2.942 -2.222 1.00 86.31 242 HIS A C 1
ATOM 1780 O O . HIS A 1 242 ? -16.715 -3.269 -1.940 1.00 86.31 242 HIS A O 1
ATOM 1786 N N . LYS A 1 243 ? -15.113 -1.696 -2.011 1.00 85.88 243 LYS A N 1
ATOM 1787 C CA . LYS A 1 243 ? -15.907 -0.589 -1.443 1.00 85.88 243 LYS A CA 1
ATOM 1788 C C . LYS A 1 243 ? -16.487 -0.885 -0.052 1.00 85.88 243 LYS A C 1
ATOM 1790 O O . LYS A 1 243 ? -17.500 -0.303 0.330 1.00 85.88 243 LYS A O 1
ATOM 1795 N N . VAL A 1 244 ? -15.826 -1.761 0.709 1.00 88.94 244 VAL A N 1
ATOM 1796 C CA . VAL A 1 244 ? -16.149 -2.032 2.120 1.00 88.94 244 VAL A CA 1
ATOM 1797 C C . VAL A 1 244 ? -15.660 -0.882 3.001 1.00 88.94 244 VAL A C 1
ATOM 1799 O O . VAL A 1 244 ? -16.319 -0.515 3.970 1.00 88.94 244 VAL A O 1
ATOM 1802 N N . VAL A 1 245 ? -14.516 -0.293 2.647 1.00 92.06 245 VAL A N 1
ATOM 1803 C CA . VAL A 1 245 ? -13.944 0.883 3.314 1.00 92.06 245 VAL A CA 1
ATOM 1804 C C . VAL A 1 245 ? -13.659 1.987 2.295 1.00 92.06 245 VAL A C 1
ATOM 1806 O O . VAL A 1 245 ? -13.415 1.717 1.118 1.00 92.06 245 VAL A O 1
ATOM 1809 N N . ALA A 1 246 ?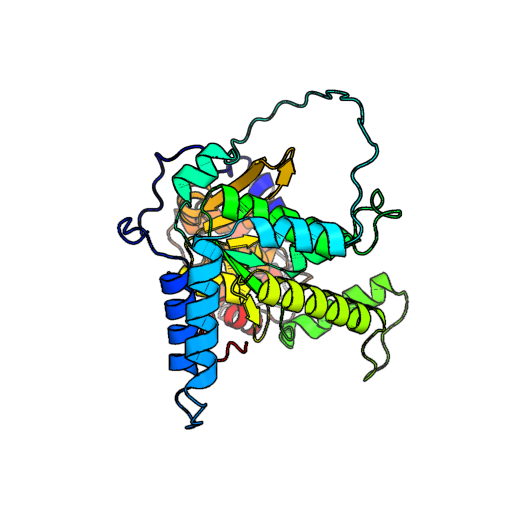 -13.690 3.239 2.745 1.00 90.69 246 ALA A N 1
ATOM 1810 C CA . ALA A 1 246 ? -13.454 4.423 1.922 1.00 90.69 246 ALA A CA 1
ATOM 1811 C C . ALA A 1 246 ? -11.963 4.758 1.751 1.00 90.69 246 ALA A C 1
ATOM 1813 O O . ALA A 1 246 ? -11.600 5.494 0.839 1.00 90.69 246 ALA A O 1
ATOM 1814 N N . GLY A 1 247 ? -11.095 4.224 2.612 1.00 94.06 247 GLY A N 1
ATOM 1815 C CA . GLY A 1 247 ? -9.653 4.435 2.536 1.00 94.06 247 GLY A CA 1
ATOM 1816 C C . GLY A 1 247 ? -8.870 3.490 3.442 1.00 94.06 247 GLY A C 1
ATOM 1817 O O . GLY A 1 247 ? -9.456 2.745 4.234 1.00 94.06 247 GLY A O 1
ATOM 1818 N N . VAL A 1 248 ? -7.545 3.537 3.318 1.00 96.12 248 VAL A N 1
ATOM 1819 C CA . VAL A 1 248 ? -6.592 2.778 4.141 1.00 96.12 248 VAL A CA 1
ATOM 1820 C C . VAL A 1 248 ? -5.675 3.738 4.884 1.00 96.12 248 VAL A C 1
ATOM 1822 O O . VAL A 1 248 ? -5.068 4.590 4.250 1.00 96.12 248 VAL A O 1
ATOM 1825 N N . ILE A 1 249 ? -5.506 3.570 6.193 1.00 95.88 249 ILE A N 1
ATOM 1826 C CA . ILE A 1 249 ? -4.413 4.178 6.953 1.00 95.88 249 ILE A CA 1
ATOM 1827 C C . ILE A 1 249 ? -3.232 3.208 6.958 1.00 95.88 249 ILE A C 1
ATOM 1829 O O . ILE A 1 249 ? -3.309 2.143 7.576 1.00 95.88 249 ILE A O 1
ATOM 1833 N N . THR A 1 250 ? -2.151 3.570 6.270 1.00 94.56 250 THR A N 1
ATOM 1834 C CA . THR A 1 250 ? -0.897 2.804 6.259 1.00 94.56 250 THR A CA 1
ATOM 1835 C C . THR A 1 250 ? 0.286 3.701 5.898 1.00 94.56 250 THR A C 1
ATOM 1837 O O . THR A 1 250 ? 0.146 4.686 5.173 1.00 94.56 250 THR A O 1
ATOM 1840 N N . GLU A 1 251 ? 1.462 3.350 6.417 1.00 90.50 251 GLU A N 1
ATOM 1841 C CA . GLU A 1 251 ? 2.733 3.954 6.006 1.00 90.50 251 GLU A CA 1
ATOM 1842 C C . GLU A 1 251 ? 3.397 3.188 4.861 1.00 90.50 251 GLU A C 1
ATOM 1844 O O . GLU A 1 251 ? 4.346 3.699 4.259 1.00 90.50 251 GLU A O 1
ATOM 1849 N N . ASP A 1 252 ? 2.912 1.987 4.538 1.00 90.44 252 ASP A N 1
ATOM 1850 C CA . ASP A 1 252 ? 3.465 1.191 3.453 1.00 90.44 252 ASP A CA 1
ATOM 1851 C C . ASP A 1 252 ? 2.846 1.582 2.106 1.00 90.44 252 ASP A C 1
ATOM 1853 O O . ASP A 1 252 ? 1.638 1.759 1.946 1.00 90.44 252 ASP A O 1
ATOM 1857 N N . SER A 1 253 ? 3.714 1.768 1.122 1.00 90.62 253 SER A N 1
ATOM 1858 C CA . SER A 1 253 ? 3.352 2.134 -0.243 1.00 90.62 253 SER A CA 1
ATOM 1859 C C . SER A 1 253 ? 2.872 0.951 -1.082 1.00 90.62 253 SER A C 1
ATOM 1861 O O . SER A 1 253 ? 2.254 1.174 -2.129 1.00 90.62 253 SER A O 1
ATOM 1863 N N . ASP A 1 254 ? 3.138 -0.284 -0.653 1.00 92.75 254 ASP A N 1
ATOM 1864 C CA . ASP A 1 254 ? 2.795 -1.494 -1.408 1.00 92.75 254 ASP A CA 1
ATOM 1865 C C . ASP A 1 254 ? 1.273 -1.679 -1.536 1.00 92.75 254 ASP A C 1
ATOM 1867 O O . ASP A 1 254 ? 0.790 -2.276 -2.503 1.00 92.75 254 ASP A O 1
ATOM 1871 N N . VAL A 1 255 ? 0.486 -1.013 -0.682 1.00 93.75 255 VAL A N 1
ATOM 1872 C CA . VAL A 1 255 ? -0.973 -0.890 -0.827 1.00 93.75 255 VAL A CA 1
ATOM 1873 C C . VAL A 1 255 ? -1.393 -0.404 -2.225 1.00 93.75 255 VAL A C 1
ATOM 1875 O O . VAL A 1 255 ? -2.376 -0.906 -2.774 1.00 93.75 255 VAL A O 1
ATOM 1878 N N . PHE A 1 256 ? -0.639 0.502 -2.866 1.00 93.81 256 PHE A N 1
ATOM 1879 C CA . PHE A 1 256 ? -0.940 0.953 -4.233 1.00 93.81 256 PHE A CA 1
ATOM 1880 C C . PHE A 1 256 ? -0.631 -0.114 -5.287 1.00 93.81 256 PHE A C 1
ATOM 1882 O O . PHE A 1 256 ? -1.311 -0.183 -6.313 1.00 93.81 256 PHE A O 1
ATOM 1889 N N . LEU A 1 257 ? 0.374 -0.959 -5.041 1.00 94.56 257 LEU A N 1
ATOM 1890 C CA . LEU A 1 257 ? 0.743 -2.062 -5.930 1.00 94.56 257 LEU A CA 1
ATOM 1891 C C . LEU A 1 257 ? -0.363 -3.122 -5.949 1.00 94.56 257 LEU A C 1
ATOM 1893 O O . LEU A 1 257 ? -0.773 -3.571 -7.026 1.00 94.56 257 LEU A O 1
ATOM 1897 N N . TYR A 1 258 ? -0.932 -3.421 -4.779 1.00 93.81 258 TYR A N 1
ATOM 1898 C CA . TYR A 1 258 ? -2.120 -4.269 -4.646 1.00 93.81 258 TYR A CA 1
ATOM 1899 C C . TYR A 1 258 ? -3.401 -3.623 -5.189 1.00 93.81 258 TYR A C 1
ATOM 1901 O O . TYR A 1 258 ? -4.361 -4.325 -5.497 1.00 93.81 258 TYR A O 1
ATOM 1909 N N . GLY A 1 259 ? -3.414 -2.307 -5.402 1.00 90.94 259 GLY A N 1
ATOM 1910 C CA . GLY A 1 259 ? -4.535 -1.589 -6.012 1.00 90.94 259 GLY A CA 1
ATOM 1911 C C . GLY A 1 259 ? -5.450 -0.873 -5.023 1.00 90.94 259 GLY A C 1
ATOM 1912 O O . GLY A 1 259 ? -6.609 -0.619 -5.346 1.00 90.94 259 GLY A O 1
ATOM 1913 N N . GLY A 1 260 ? -4.944 -0.533 -3.838 1.00 90.88 260 GLY A N 1
ATOM 1914 C CA . GLY A 1 260 ? -5.593 0.425 -2.954 1.00 90.88 260 GLY A CA 1
ATOM 1915 C C . GLY A 1 260 ? -5.691 1.794 -3.627 1.00 90.88 260 GLY A C 1
ATOM 1916 O O . GLY A 1 260 ? -4.720 2.290 -4.193 1.00 90.88 260 GLY A O 1
ATOM 1917 N N . ASP A 1 261 ? -6.885 2.381 -3.588 1.00 89.25 261 ASP A N 1
ATOM 1918 C CA . ASP A 1 261 ? -7.190 3.623 -4.304 1.00 89.25 261 ASP A CA 1
ATOM 1919 C C . ASP A 1 261 ? -6.939 4.883 -3.467 1.00 89.25 261 ASP A C 1
ATOM 1921 O O . ASP A 1 261 ? -6.388 5.852 -3.978 1.00 89.25 261 ASP A O 1
ATOM 1925 N N . SER A 1 262 ? -7.326 4.863 -2.189 1.00 92.12 262 SER A N 1
ATOM 1926 C CA . SER A 1 262 ? -7.295 6.014 -1.281 1.00 92.12 262 SER A CA 1
ATOM 1927 C C . SER A 1 262 ? -6.508 5.667 -0.017 1.00 92.12 262 SER A C 1
ATOM 1929 O O . SER A 1 262 ? -6.917 4.793 0.753 1.00 92.12 262 SER A O 1
ATOM 1931 N N . VAL A 1 263 ? -5.374 6.339 0.192 1.00 94.69 263 VAL A N 1
ATOM 1932 C CA . VAL A 1 263 ? -4.402 6.037 1.254 1.00 94.69 263 VAL A CA 1
ATOM 1933 C C . VAL A 1 263 ? -4.167 7.268 2.121 1.00 94.69 263 VAL A C 1
ATOM 1935 O O . VAL A 1 263 ? -3.807 8.331 1.623 1.00 94.69 263 VAL A O 1
ATOM 1938 N N . LEU A 1 264 ? -4.362 7.109 3.424 1.00 93.94 264 LEU A N 1
ATOM 1939 C CA . LEU A 1 264 ? -4.102 8.083 4.473 1.00 93.94 264 LEU A CA 1
ATOM 1940 C C . LEU A 1 264 ? -2.759 7.757 5.130 1.00 93.94 264 LEU A C 1
ATOM 1942 O O . LEU A 1 264 ? -2.591 6.698 5.735 1.00 93.94 264 LEU A O 1
ATOM 1946 N N . ARG A 1 265 ? -1.813 8.682 5.020 1.00 92.12 265 ARG A N 1
ATOM 1947 C CA . ARG A 1 265 ? -0.441 8.540 5.511 1.00 92.12 265 ARG A CA 1
ATOM 1948 C C . ARG A 1 265 ? -0.116 9.603 6.559 1.00 92.12 265 ARG A C 1
ATOM 1950 O O . ARG A 1 265 ? -0.884 10.545 6.739 1.00 92.12 265 ARG A O 1
ATOM 1957 N N . SER A 1 266 ? 1.015 9.478 7.243 1.00 90.12 266 SER A N 1
ATOM 1958 C CA . SER A 1 266 ? 1.507 10.419 8.246 1.00 90.12 266 SER A CA 1
ATOM 1959 C C . SER A 1 266 ? 0.477 10.614 9.359 1.00 90.12 266 SER A C 1
ATOM 1961 O O . SER A 1 266 ? 0.281 11.727 9.847 1.00 90.12 266 SER A O 1
ATOM 1963 N N . PHE A 1 267 ? -0.227 9.534 9.729 1.00 91.19 267 PHE A N 1
ATOM 1964 C CA . PHE A 1 267 ? -1.311 9.625 10.699 1.00 91.19 267 PHE A CA 1
ATOM 1965 C C . PHE A 1 267 ? -0.757 10.021 12.066 1.00 91.19 267 PHE A C 1
ATOM 1967 O O . PHE A 1 267 ? 0.004 9.278 12.694 1.00 91.19 267 PHE A O 1
ATOM 1974 N N . SER A 1 268 ? -1.180 11.183 12.545 1.00 89.25 268 SER A N 1
ATOM 1975 C CA . SER A 1 268 ? -0.737 11.746 13.811 1.00 89.25 268 SER A CA 1
ATOM 1976 C C . SER A 1 268 ? -1.932 12.144 14.656 1.00 89.25 268 SER A C 1
ATOM 1978 O O . SER A 1 268 ? -2.988 12.506 14.143 1.00 89.25 268 SER A O 1
ATOM 1980 N N . VAL A 1 269 ? -1.769 12.066 15.974 1.00 86.44 269 VAL A N 1
ATOM 1981 C CA . VAL A 1 269 ? -2.770 12.529 16.935 1.00 86.44 269 VAL A CA 1
ATOM 1982 C C . VAL A 1 269 ? -2.070 13.456 17.908 1.00 86.44 269 VAL A C 1
ATOM 1984 O O . VAL A 1 269 ? -1.299 13.009 18.755 1.00 86.44 269 VAL A O 1
ATOM 1987 N N . GLN A 1 270 ? -2.355 14.748 17.790 1.00 83.06 270 GLN A N 1
ATOM 1988 C CA . GLN A 1 270 ? -1.850 15.777 18.696 1.00 83.06 270 GLN A CA 1
ATOM 1989 C C . GLN A 1 270 ? -3.038 16.432 19.391 1.00 83.06 270 GLN A C 1
ATOM 1991 O O . GLN A 1 270 ? -3.989 16.830 18.726 1.00 83.06 270 GLN A O 1
ATOM 1996 N N . ALA A 1 271 ? -3.028 16.500 20.726 1.00 79.94 271 ALA A N 1
ATOM 1997 C CA . ALA A 1 271 ? -4.135 17.056 21.519 1.00 79.94 271 ALA A CA 1
ATOM 1998 C C . ALA A 1 271 ? -5.531 16.514 21.114 1.00 79.94 271 ALA A C 1
ATOM 2000 O O . ALA A 1 271 ? -6.491 17.268 20.973 1.00 79.94 271 ALA A O 1
ATOM 2001 N N . ASN A 1 272 ? -5.628 15.196 20.882 1.00 73.12 272 ASN A N 1
ATOM 2002 C CA . ASN A 1 272 ? -6.833 14.500 20.403 1.00 73.12 272 ASN A CA 1
ATOM 2003 C C . ASN A 1 272 ? -7.374 14.986 19.039 1.00 73.12 272 ASN A C 1
ATOM 2005 O O . ASN A 1 272 ? -8.550 14.810 18.731 1.00 73.12 272 ASN A O 1
ATOM 2009 N N . ARG A 1 273 ? -6.521 15.589 18.209 1.00 82.50 273 ARG A N 1
ATOM 2010 C CA . ARG A 1 273 ? -6.849 16.008 16.845 1.00 82.50 273 ARG A CA 1
ATOM 2011 C C . ARG A 1 273 ? -6.102 15.117 15.855 1.00 82.50 273 ARG A C 1
ATOM 2013 O O . ARG A 1 273 ? -4.890 15.296 15.709 1.00 82.50 273 ARG A O 1
ATOM 2020 N N . PRO A 1 274 ? -6.766 14.132 15.223 1.00 88.81 274 PRO A N 1
ATOM 2021 C CA . PRO A 1 274 ? -6.162 13.349 14.161 1.00 88.81 274 PRO A CA 1
ATOM 2022 C C . PRO A 1 274 ? -5.830 14.228 12.957 1.00 88.81 274 PRO A C 1
ATOM 2024 O O . PRO A 1 274 ? -6.614 15.096 12.573 1.00 88.81 274 PRO A O 1
ATOM 2027 N N . THR A 1 275 ? -4.682 13.976 12.348 1.00 91.44 275 THR A N 1
ATOM 2028 C CA . THR A 1 275 ? -4.282 14.528 11.052 1.00 91.44 275 THR A CA 1
ATOM 2029 C C . THR A 1 275 ? -3.707 13.415 10.188 1.00 91.44 275 THR A C 1
ATOM 2031 O O . THR A 1 275 ? -3.154 12.443 10.709 1.00 91.44 275 THR A O 1
ATOM 2034 N N . ALA A 1 276 ? -3.873 13.526 8.871 1.00 91.94 276 ALA A N 1
ATOM 2035 C CA . ALA A 1 276 ? -3.328 12.567 7.913 1.00 91.94 276 ALA A CA 1
ATOM 2036 C C . ALA A 1 276 ? -3.190 13.192 6.524 1.00 91.94 276 ALA A C 1
ATOM 2038 O O . ALA A 1 276 ? -3.938 14.086 6.152 1.00 91.94 276 ALA A O 1
ATOM 2039 N N . GLU A 1 277 ? -2.275 12.690 5.717 1.00 91.50 277 GLU A N 1
ATOM 2040 C CA . GLU A 1 277 ? -2.096 13.062 4.320 1.00 91.50 277 GLU A CA 1
ATOM 2041 C C . GLU A 1 277 ? -2.854 12.086 3.416 1.00 91.50 277 GLU A C 1
ATOM 2043 O O . GLU A 1 277 ? -2.583 10.888 3.443 1.00 91.50 277 GLU A O 1
ATOM 2048 N N . LEU A 1 278 ? -3.793 12.580 2.605 1.00 91.31 278 LEU A N 1
ATOM 2049 C CA . LEU A 1 278 ? -4.536 11.743 1.662 1.00 91.31 278 LEU A CA 1
ATOM 2050 C C . LEU A 1 278 ? -3.839 11.693 0.300 1.00 91.31 278 LEU A C 1
ATOM 2052 O O . LEU A 1 278 ? -3.621 12.727 -0.333 1.00 91.31 278 LEU A O 1
ATOM 2056 N N . TYR A 1 279 ? -3.575 10.481 -0.174 1.00 91.31 279 TYR A N 1
ATOM 2057 C CA . TYR A 1 279 ? -3.037 10.175 -1.493 1.00 91.31 279 TYR A CA 1
ATOM 2058 C C . TYR A 1 279 ? -4.018 9.281 -2.247 1.00 91.31 279 TYR A C 1
ATOM 2060 O O . TYR A 1 279 ? -4.493 8.284 -1.701 1.00 91.31 279 TYR A O 1
ATOM 2068 N N . THR A 1 280 ? -4.303 9.610 -3.509 1.00 91.06 280 THR A N 1
ATOM 2069 C CA . THR A 1 280 ? -5.194 8.798 -4.351 1.00 91.06 280 THR A CA 1
ATOM 2070 C C . THR A 1 280 ? -4.517 8.329 -5.633 1.00 91.06 280 THR A C 1
ATOM 2072 O O . THR A 1 280 ? -3.663 9.026 -6.190 1.00 91.06 280 THR A O 1
ATOM 2075 N N . VAL A 1 281 ? -4.931 7.172 -6.157 1.00 89.94 281 VAL A N 1
ATOM 2076 C CA . VAL A 1 281 ? -4.450 6.677 -7.462 1.00 89.94 281 VAL A CA 1
ATOM 2077 C C . VAL A 1 281 ? -4.765 7.676 -8.576 1.00 89.94 281 VAL A C 1
ATOM 2079 O O . VAL A 1 281 ? -3.916 7.932 -9.427 1.00 89.94 281 VAL A O 1
ATOM 2082 N N . SER A 1 282 ? -5.922 8.340 -8.513 1.00 89.12 282 SER A N 1
ATOM 2083 C CA . SER A 1 282 ? -6.282 9.412 -9.452 1.00 89.12 282 SER A CA 1
ATOM 2084 C C . SER A 1 282 ? -5.233 10.532 -9.502 1.00 89.12 282 SER A C 1
ATOM 2086 O O . SER A 1 282 ? -4.886 11.006 -10.584 1.00 89.12 282 SER A O 1
ATOM 2088 N N . GLN A 1 283 ? -4.668 10.937 -8.359 1.00 87.44 283 GLN A N 1
ATOM 2089 C CA . GLN A 1 283 ? -3.587 11.929 -8.336 1.00 87.44 283 GLN A CA 1
ATOM 2090 C C . GLN A 1 283 ? -2.287 11.391 -8.934 1.00 87.44 283 GLN A C 1
ATOM 2092 O O . GLN A 1 283 ? -1.607 12.125 -9.655 1.00 87.44 283 GLN A O 1
ATOM 2097 N N . LEU A 1 284 ? -1.941 10.130 -8.659 1.00 88.50 284 LEU A N 1
ATOM 2098 C CA . LEU A 1 284 ? -0.759 9.484 -9.239 1.00 88.50 284 LEU A CA 1
ATOM 2099 C C . LEU A 1 284 ? -0.862 9.436 -10.772 1.00 88.50 284 LEU A C 1
ATOM 2101 O O . LEU A 1 284 ? 0.089 9.783 -11.479 1.00 88.50 284 LEU A O 1
ATOM 2105 N N . GLU A 1 285 ? -2.038 9.110 -11.299 1.00 90.00 285 GLU A N 1
ATOM 2106 C CA . GLU A 1 285 ? -2.285 9.058 -12.739 1.00 90.00 285 GLU A CA 1
ATOM 2107 C C . GLU A 1 285 ? -2.319 10.446 -13.384 1.00 90.00 285 GLU A C 1
ATOM 2109 O O . GLU A 1 285 ? -1.743 10.643 -14.455 1.00 90.00 285 GLU A O 1
ATOM 2114 N N . GLN A 1 286 ? -2.947 11.434 -12.746 1.00 88.56 286 GLN A N 1
ATOM 2115 C CA . GLN A 1 286 ? -3.064 12.780 -13.313 1.00 88.56 286 GLN A CA 1
ATOM 2116 C C . GLN A 1 286 ? -1.752 13.567 -13.244 1.00 88.56 286 GLN A C 1
ATOM 2118 O O . GLN A 1 286 ? -1.364 14.192 -14.235 1.00 88.56 286 GLN A O 1
ATOM 2123 N N . LYS A 1 287 ? -1.070 13.539 -12.092 1.00 86.94 287 LYS A N 1
ATOM 2124 C CA . LYS A 1 287 ? 0.123 14.360 -11.836 1.00 86.94 287 LYS A CA 1
ATOM 2125 C C . LYS A 1 287 ? 1.404 13.679 -12.308 1.00 86.94 287 LYS A C 1
ATOM 2127 O O . LYS A 1 287 ? 2.235 14.334 -12.928 1.00 86.94 287 LYS A O 1
ATOM 2132 N N . LEU A 1 288 ? 1.551 12.376 -12.054 1.00 86.38 288 LEU A N 1
ATOM 2133 C CA . LEU A 1 288 ? 2.789 11.635 -12.342 1.00 86.38 288 LEU A CA 1
ATOM 2134 C C . LEU A 1 288 ? 2.703 10.769 -13.605 1.00 86.38 288 LEU A C 1
ATOM 2136 O O . LEU A 1 288 ? 3.727 10.253 -14.063 1.00 86.38 288 LEU A O 1
ATOM 2140 N N . ARG A 1 289 ? 1.500 10.606 -14.178 1.00 90.94 289 ARG A N 1
ATOM 2141 C CA . ARG A 1 289 ? 1.220 9.670 -15.284 1.00 90.94 289 ARG A CA 1
ATOM 2142 C C . ARG A 1 289 ? 1.609 8.232 -14.932 1.00 90.94 289 ARG A C 1
ATOM 2144 O O . ARG A 1 289 ? 2.066 7.482 -15.790 1.00 90.94 289 ARG A O 1
ATOM 2151 N N . LEU A 1 290 ? 1.442 7.860 -13.662 1.00 90.94 290 LEU A N 1
ATOM 2152 C CA . LEU A 1 290 ? 1.750 6.527 -13.152 1.00 90.94 290 LEU A CA 1
ATOM 2153 C C . LEU A 1 290 ? 0.452 5.780 -12.850 1.00 90.94 290 LEU A C 1
ATOM 2155 O O . LEU A 1 290 ? -0.201 6.052 -11.849 1.00 90.94 290 LEU A O 1
ATOM 2159 N N . SER A 1 291 ? 0.102 4.834 -13.720 1.00 92.69 291 SER A N 1
ATOM 2160 C CA . SER A 1 291 ? -0.963 3.859 -13.467 1.00 92.69 291 SER A CA 1
ATOM 2161 C C . SER A 1 291 ? -0.466 2.735 -12.557 1.00 92.69 291 SER A C 1
ATOM 2163 O O . SER A 1 291 ? 0.744 2.558 -12.389 1.00 92.69 291 SER A O 1
ATOM 2165 N N . ARG A 1 292 ? -1.372 1.914 -12.013 1.00 93.56 292 ARG A N 1
ATOM 2166 C CA . ARG A 1 292 ? -0.995 0.745 -11.192 1.00 93.56 292 ARG A CA 1
ATOM 2167 C C . ARG A 1 292 ? 0.034 -0.177 -11.879 1.00 93.56 292 ARG A C 1
ATOM 2169 O O . ARG A 1 292 ? 1.050 -0.460 -11.247 1.00 93.56 292 ARG A O 1
ATOM 2176 N N . PRO A 1 293 ? -0.121 -0.586 -13.157 1.00 95.00 293 PRO A N 1
ATOM 2177 C CA . PRO A 1 293 ? 0.935 -1.312 -13.873 1.00 95.00 293 PRO A CA 1
ATOM 2178 C C . PRO A 1 293 ? 2.279 -0.571 -13.911 1.00 95.00 293 PRO A C 1
ATOM 2180 O O . PRO A 1 293 ? 3.337 -1.191 -13.846 1.00 95.00 293 PRO A O 1
ATOM 2183 N N . GLY A 1 294 ? 2.248 0.762 -13.994 1.00 95.06 294 GLY A N 1
ATOM 2184 C CA . GLY A 1 294 ? 3.438 1.606 -13.910 1.00 95.06 294 GLY A CA 1
ATOM 2185 C C . GLY A 1 294 ? 4.093 1.562 -12.533 1.00 95.06 294 GLY A C 1
ATOM 2186 O O . GLY A 1 294 ? 5.308 1.411 -12.446 1.00 95.06 294 GLY A O 1
ATOM 2187 N N . LEU A 1 295 ? 3.307 1.630 -11.458 1.00 94.81 295 LEU A N 1
ATOM 2188 C CA . LEU A 1 295 ? 3.811 1.518 -10.086 1.00 94.81 295 LEU A CA 1
ATOM 2189 C C . LEU A 1 295 ? 4.438 0.141 -9.827 1.00 94.81 295 LEU A C 1
ATOM 2191 O O . LEU A 1 295 ? 5.542 0.078 -9.290 1.00 94.81 295 LEU A O 1
ATOM 2195 N N . VAL A 1 296 ? 3.801 -0.941 -10.291 1.00 95.44 296 VAL A N 1
ATOM 2196 C CA . VAL A 1 296 ? 4.374 -2.300 -10.237 1.00 95.44 296 VAL A CA 1
ATOM 2197 C C . VAL A 1 296 ? 5.667 -2.376 -11.043 1.00 95.44 296 VAL A C 1
ATOM 2199 O O . VAL A 1 296 ? 6.665 -2.908 -10.573 1.00 95.44 296 VAL A O 1
ATOM 2202 N N . MET A 1 297 ? 5.720 -1.777 -12.232 1.00 95.62 297 MET A N 1
ATOM 2203 C CA . MET A 1 297 ? 6.970 -1.735 -12.989 1.00 95.62 297 MET A CA 1
ATOM 2204 C C . MET A 1 297 ? 8.073 -0.967 -12.249 1.00 95.62 297 MET A C 1
ATOM 2206 O O . MET A 1 297 ? 9.228 -1.391 -12.248 1.00 95.62 297 MET A O 1
ATOM 2210 N N . LEU A 1 298 ? 7.747 0.160 -11.613 1.00 94.94 298 LEU A N 1
ATOM 2211 C CA . LEU A 1 298 ? 8.713 0.916 -10.816 1.00 94.94 298 LEU A CA 1
ATOM 2212 C C . LEU A 1 298 ? 9.246 0.093 -9.644 1.00 94.94 298 LEU A C 1
ATOM 2214 O O . LEU A 1 298 ? 10.455 0.127 -9.407 1.00 94.94 298 LEU A O 1
ATOM 2218 N N . SER A 1 299 ? 8.389 -0.660 -8.951 1.00 93.94 299 SER A N 1
ATOM 2219 C CA . SER A 1 299 ? 8.815 -1.513 -7.840 1.00 93.94 299 SER A CA 1
ATOM 2220 C C . SER A 1 299 ? 9.726 -2.653 -8.314 1.00 93.94 299 SER A C 1
ATOM 2222 O O . SER A 1 299 ? 10.743 -2.919 -7.679 1.00 93.94 299 SER A O 1
ATOM 2224 N N . LEU A 1 300 ? 9.477 -3.236 -9.492 1.00 94.62 300 LEU A N 1
ATOM 2225 C CA . LEU A 1 300 ? 10.376 -4.229 -10.100 1.00 94.62 300 LEU A CA 1
ATOM 2226 C C . LEU A 1 300 ? 11.733 -3.631 -10.506 1.00 94.62 300 LEU A C 1
ATOM 2228 O O . LEU A 1 300 ? 12.779 -4.249 -10.309 1.00 94.62 300 LEU A O 1
ATOM 2232 N N . LEU A 1 301 ? 11.738 -2.419 -11.072 1.00 94.50 301 LEU A N 1
ATOM 2233 C CA . LEU A 1 301 ? 12.969 -1.755 -11.511 1.00 94.50 301 LEU A CA 1
ATOM 2234 C C . LEU A 1 301 ? 13.843 -1.300 -10.337 1.00 94.50 301 LEU A C 1
ATOM 2236 O O . LEU A 1 301 ? 15.065 -1.421 -10.408 1.00 94.50 301 LEU A O 1
ATOM 2240 N N . LEU A 1 302 ? 13.233 -0.750 -9.287 1.00 92.56 302 LEU A N 1
ATOM 2241 C CA . LEU A 1 302 ? 13.934 -0.135 -8.152 1.00 92.56 302 LEU A CA 1
ATOM 2242 C C . LEU A 1 302 ? 14.150 -1.090 -6.976 1.00 92.56 302 LEU A C 1
ATOM 2244 O O . LEU A 1 302 ? 15.029 -0.844 -6.147 1.00 92.56 302 LEU A O 1
ATOM 2248 N N . GLY A 1 303 ? 13.371 -2.164 -6.947 1.00 90.31 303 GLY A N 1
ATOM 2249 C CA . GLY A 1 303 ? 13.320 -3.160 -5.897 1.00 90.31 303 GLY A CA 1
ATOM 2250 C C . GLY A 1 303 ? 12.157 -2.939 -4.932 1.00 90.31 303 GLY A C 1
ATOM 2251 O O . GLY A 1 303 ? 11.765 -1.807 -4.648 1.00 90.31 303 GLY A O 1
ATOM 2252 N N . CYS A 1 304 ? 11.636 -4.045 -4.411 1.00 89.62 304 CYS A N 1
ATOM 2253 C CA . CYS A 1 304 ? 10.567 -4.107 -3.412 1.00 89.62 304 CYS A CA 1
ATOM 2254 C C . CYS A 1 304 ? 10.820 -5.258 -2.430 1.00 89.62 304 CYS A C 1
ATOM 2256 O O . CYS A 1 304 ? 11.845 -5.942 -2.514 1.00 89.62 304 CYS A O 1
ATOM 2258 N N . ASP A 1 305 ? 9.884 -5.509 -1.519 1.00 87.19 305 ASP A N 1
ATOM 2259 C CA . ASP A 1 305 ? 10.013 -6.576 -0.523 1.00 87.19 305 ASP A CA 1
ATOM 2260 C C . ASP A 1 305 ? 10.093 -7.991 -1.136 1.00 87.19 305 ASP A C 1
ATOM 2262 O O . ASP A 1 305 ? 10.726 -8.888 -0.562 1.00 87.19 305 ASP A O 1
ATOM 2266 N N . TYR A 1 306 ? 9.548 -8.179 -2.341 1.00 89.00 306 TYR A N 1
ATOM 2267 C CA . TYR A 1 306 ? 9.643 -9.428 -3.108 1.00 89.00 306 TYR A CA 1
ATOM 2268 C C . TYR A 1 306 ? 10.893 -9.527 -3.982 1.00 89.00 306 TYR A C 1
ATOM 2270 O O . TYR A 1 306 ? 11.427 -10.616 -4.175 1.00 89.00 306 TYR A O 1
ATOM 2278 N N . LEU A 1 307 ? 11.400 -8.392 -4.470 1.00 89.81 307 LEU A N 1
ATOM 2279 C CA . LEU A 1 307 ? 12.591 -8.313 -5.316 1.00 89.81 307 LEU A CA 1
ATOM 2280 C C . LEU A 1 307 ? 13.545 -7.229 -4.784 1.00 89.81 307 LEU A C 1
ATOM 2282 O O . LEU A 1 307 ? 13.623 -6.145 -5.357 1.00 89.81 307 LEU A O 1
ATOM 2286 N N . PRO A 1 308 ? 14.314 -7.481 -3.709 1.00 85.62 308 PRO A N 1
ATOM 2287 C CA . PRO A 1 308 ? 15.038 -6.417 -2.998 1.00 85.62 308 PRO A CA 1
ATOM 2288 C C . PRO A 1 308 ? 16.125 -5.725 -3.818 1.00 85.62 308 PRO A C 1
ATOM 2290 O O . PRO A 1 308 ? 16.472 -4.576 -3.554 1.00 85.62 308 PRO A O 1
ATOM 2293 N N . ALA A 1 309 ? 16.705 -6.444 -4.781 1.00 85.25 309 ALA A N 1
ATOM 2294 C CA . ALA A 1 309 ? 17.772 -5.927 -5.629 1.00 85.25 309 ALA A CA 1
ATOM 2295 C C . ALA A 1 309 ? 17.252 -5.048 -6.779 1.00 85.25 309 ALA A C 1
ATOM 2297 O O . ALA A 1 309 ? 18.027 -4.250 -7.312 1.00 85.25 309 ALA A O 1
ATOM 2298 N N . GLY A 1 310 ? 15.979 -5.204 -7.164 1.00 91.25 310 GLY A N 1
ATOM 2299 C CA . GLY A 1 310 ? 15.437 -4.641 -8.397 1.00 91.25 310 GLY A CA 1
ATOM 2300 C C . GLY A 1 310 ? 16.290 -4.988 -9.621 1.00 91.25 310 GLY A C 1
ATOM 2301 O O . GLY A 1 310 ? 16.984 -6.009 -9.650 1.00 91.25 310 GLY A O 1
ATOM 2302 N N . VAL A 1 311 ? 16.285 -4.104 -10.620 1.00 92.94 311 VAL A N 1
ATOM 2303 C CA . VAL A 1 311 ? 17.169 -4.212 -11.786 1.00 92.94 311 VAL A CA 1
ATOM 2304 C C . VAL A 1 311 ? 18.492 -3.482 -11.503 1.00 92.94 311 VAL A C 1
ATOM 2306 O O . VAL A 1 311 ? 18.507 -2.250 -11.373 1.00 92.94 311 VAL A O 1
ATOM 2309 N N . PRO A 1 312 ? 19.641 -4.187 -11.462 1.00 90.31 312 PRO A N 1
ATOM 2310 C CA . PRO A 1 312 ? 20.919 -3.585 -11.102 1.00 90.31 312 PRO A CA 1
ATOM 2311 C C . PRO A 1 312 ? 21.308 -2.420 -12.013 1.00 90.31 312 PRO A C 1
ATOM 2313 O O . PRO A 1 312 ? 21.320 -2.525 -13.239 1.00 90.31 312 PRO A O 1
ATOM 2316 N N . GLY A 1 313 ? 21.686 -1.297 -11.403 1.00 87.81 313 GLY A N 1
ATOM 2317 C CA . GLY A 1 313 ? 22.151 -0.109 -12.118 1.00 87.81 313 GLY A CA 1
ATOM 2318 C C . GLY A 1 313 ? 21.042 0.801 -12.651 1.00 87.81 313 GLY A C 1
ATOM 2319 O O . GLY A 1 313 ? 21.368 1.856 -13.194 1.00 87.81 313 GLY A O 1
ATOM 2320 N N . VAL A 1 314 ? 19.763 0.455 -12.482 1.00 90.56 314 VAL A N 1
ATOM 2321 C CA . VAL A 1 314 ? 18.649 1.362 -12.788 1.00 90.56 314 VAL A CA 1
ATOM 2322 C C . VAL A 1 314 ? 18.421 2.306 -11.603 1.00 90.56 314 VAL A C 1
ATOM 2324 O O . VAL A 1 314 ? 18.161 1.892 -10.477 1.00 90.56 314 VAL A O 1
ATOM 2327 N N . GLY A 1 315 ? 18.566 3.611 -11.846 1.00 88.75 315 GLY A N 1
ATOM 2328 C CA . GLY A 1 315 ? 18.321 4.650 -10.844 1.00 88.75 315 GLY A CA 1
ATOM 2329 C C . GLY A 1 315 ? 16.861 5.110 -10.802 1.00 88.75 315 GLY A C 1
ATOM 2330 O O . GLY A 1 315 ? 16.131 4.959 -11.776 1.00 88.75 315 GLY A O 1
ATOM 2331 N N . VAL A 1 316 ? 16.467 5.769 -9.703 1.00 89.44 316 VAL A N 1
ATOM 2332 C CA . VAL A 1 316 ? 15.108 6.322 -9.500 1.00 89.44 316 VAL A CA 1
ATOM 2333 C C . VAL A 1 316 ? 14.704 7.251 -10.641 1.00 89.44 316 VAL A C 1
ATOM 2335 O O . VAL A 1 316 ? 13.671 7.042 -11.263 1.00 89.44 316 VAL A O 1
ATOM 2338 N N . SER A 1 317 ? 15.553 8.228 -10.972 1.00 88.69 317 SER A N 1
ATOM 2339 C CA . SER A 1 317 ? 15.275 9.189 -12.045 1.00 88.69 317 SER A CA 1
ATOM 2340 C C . SER A 1 317 ? 15.064 8.503 -13.400 1.00 88.69 317 SER A C 1
ATOM 2342 O O . SER A 1 317 ? 14.127 8.834 -14.120 1.00 88.69 317 SER A O 1
ATOM 2344 N N . SER A 1 318 ? 15.890 7.505 -13.729 1.00 90.75 318 SER A N 1
ATOM 2345 C CA . SER A 1 318 ? 15.779 6.731 -14.968 1.00 90.75 318 SER A CA 1
ATOM 2346 C C . SER A 1 318 ? 14.498 5.900 -15.020 1.00 90.75 318 SER A C 1
ATOM 2348 O O . SER A 1 318 ? 13.822 5.908 -16.046 1.00 90.75 318 SER A O 1
ATOM 2350 N N . ALA A 1 319 ? 14.153 5.214 -13.926 1.00 92.62 319 ALA A N 1
ATOM 2351 C CA . ALA A 1 319 ? 12.951 4.391 -13.842 1.00 92.62 319 ALA A CA 1
ATOM 2352 C C . ALA A 1 319 ? 11.680 5.243 -13.947 1.00 92.62 319 ALA A C 1
ATOM 2354 O O . ALA A 1 319 ? 10.835 4.969 -14.794 1.00 92.62 319 ALA A O 1
ATOM 2355 N N . VAL A 1 320 ? 11.584 6.319 -13.156 1.00 92.12 320 VAL A N 1
ATOM 2356 C CA . VAL A 1 320 ? 10.442 7.246 -13.190 1.00 92.12 320 VAL A CA 1
ATOM 2357 C C . VAL A 1 320 ? 10.307 7.866 -14.575 1.00 92.12 320 VAL A C 1
ATOM 2359 O O . VAL A 1 320 ? 9.236 7.792 -15.165 1.00 92.12 320 VAL A O 1
ATOM 2362 N N . LYS A 1 321 ? 11.397 8.385 -15.158 1.00 92.06 321 LYS A N 1
ATOM 2363 C CA . LYS A 1 321 ? 11.367 8.970 -16.507 1.00 92.06 321 LYS A CA 1
ATOM 2364 C C . LYS A 1 321 ? 10.859 7.974 -17.555 1.00 92.06 321 LYS A C 1
ATOM 2366 O O . LYS A 1 321 ? 10.047 8.351 -18.398 1.00 92.06 321 LYS A O 1
ATOM 2371 N N . LEU A 1 322 ? 11.316 6.721 -17.504 1.00 93.94 322 LEU A N 1
ATOM 2372 C CA . LEU A 1 322 ? 10.883 5.682 -18.436 1.00 93.94 322 LEU A CA 1
ATOM 2373 C C . LEU A 1 322 ? 9.396 5.352 -18.260 1.00 93.94 322 LEU A C 1
ATOM 2375 O O . LEU A 1 322 ? 8.640 5.428 -19.228 1.00 93.94 322 LEU A O 1
ATOM 2379 N N . VAL A 1 323 ? 8.963 5.036 -17.039 1.00 94.50 323 VAL A N 1
ATOM 2380 C CA . VAL A 1 323 ? 7.584 4.601 -16.774 1.00 94.50 323 VAL A CA 1
ATOM 2381 C C . VAL A 1 323 ? 6.584 5.740 -16.987 1.00 94.50 323 VAL A C 1
ATOM 2383 O O . VAL A 1 323 ? 5.559 5.531 -17.633 1.00 94.50 323 VAL A O 1
ATOM 2386 N N . THR A 1 324 ? 6.901 6.967 -16.565 1.00 92.94 324 THR A N 1
ATOM 2387 C CA . THR A 1 324 ? 6.095 8.158 -16.882 1.00 92.94 324 THR A CA 1
ATOM 2388 C C . THR A 1 324 ? 5.984 8.360 -18.397 1.00 92.94 324 THR A C 1
ATOM 2390 O O . THR A 1 324 ? 4.904 8.677 -18.894 1.00 92.94 324 THR A O 1
ATOM 2393 N N . SER A 1 325 ? 7.055 8.114 -19.169 1.00 93.69 325 SER A N 1
ATOM 2394 C CA . SER A 1 325 ? 6.982 8.185 -20.639 1.00 93.69 325 SER A CA 1
ATOM 2395 C C . SER A 1 325 ? 6.036 7.144 -21.241 1.00 93.69 325 SER A C 1
ATOM 2397 O O . SER A 1 325 ? 5.418 7.403 -22.274 1.00 93.69 325 SER A O 1
ATOM 2399 N N . TRP A 1 326 ? 5.916 5.968 -20.622 1.00 94.81 326 TRP A N 1
ATOM 2400 C CA . TRP A 1 326 ? 4.954 4.952 -21.037 1.00 94.81 326 TRP A CA 1
ATOM 2401 C C . TRP A 1 326 ? 3.529 5.359 -20.688 1.00 94.81 326 TRP A C 1
ATOM 2403 O O . TRP A 1 326 ? 2.664 5.238 -21.548 1.00 94.81 326 TRP A O 1
ATOM 2413 N N . GLY A 1 327 ? 3.302 5.941 -19.508 1.00 91.38 327 GLY A N 1
ATOM 2414 C CA . GLY A 1 327 ? 2.006 6.517 -19.146 1.00 91.38 327 GLY A CA 1
ATOM 2415 C C . GLY A 1 327 ? 1.545 7.600 -20.126 1.00 91.38 327 GLY A C 1
ATOM 2416 O O . GLY A 1 327 ? 0.411 7.564 -20.593 1.00 91.38 327 GLY A O 1
ATOM 2417 N N . ILE A 1 328 ? 2.440 8.511 -20.528 1.00 91.75 328 ILE A N 1
ATOM 2418 C CA . ILE A 1 328 ? 2.145 9.553 -21.533 1.00 91.75 328 ILE A CA 1
ATOM 2419 C C . ILE A 1 328 ? 1.818 8.941 -22.903 1.00 91.75 328 ILE A C 1
ATOM 2421 O O . ILE A 1 328 ? 0.906 9.401 -23.586 1.00 91.75 328 ILE A O 1
ATOM 2425 N N . ARG A 1 329 ? 2.558 7.904 -23.310 1.00 92.50 329 ARG A N 1
ATOM 2426 C CA . ARG A 1 329 ? 2.364 7.202 -24.590 1.00 92.50 329 ARG A CA 1
ATOM 2427 C C . ARG A 1 329 ? 1.235 6.161 -24.550 1.00 92.50 329 ARG A C 1
ATOM 2429 O O . ARG A 1 329 ? 1.037 5.471 -25.545 1.00 92.50 329 ARG A O 1
ATOM 2436 N N . ASN A 1 330 ? 0.524 6.033 -23.425 1.00 92.62 330 ASN A N 1
ATOM 2437 C CA . ASN A 1 330 ? -0.494 5.010 -23.179 1.00 92.62 330 ASN A CA 1
ATOM 2438 C C . ASN A 1 330 ? -0.001 3.573 -23.460 1.00 92.62 330 ASN A C 1
ATOM 2440 O O . ASN A 1 330 ? -0.695 2.744 -24.045 1.00 92.62 330 ASN A O 1
ATOM 2444 N N . ILE A 1 331 ? 1.246 3.296 -23.081 1.00 93.81 331 ILE A N 1
ATOM 2445 C CA . ILE A 1 331 ? 1.889 1.989 -23.208 1.00 93.81 331 ILE A CA 1
ATOM 2446 C C . ILE A 1 331 ? 1.690 1.229 -21.899 1.00 93.81 331 ILE A C 1
ATOM 2448 O O . ILE A 1 331 ? 2.056 1.728 -20.835 1.00 93.81 331 ILE A O 1
ATOM 2452 N N . ASN A 1 332 ? 1.195 -0.007 -21.978 1.00 94.44 332 ASN A N 1
ATOM 2453 C CA . ASN A 1 332 ? 1.109 -0.887 -20.819 1.00 94.44 332 ASN A CA 1
ATOM 2454 C C . ASN A 1 332 ? 2.502 -1.461 -20.465 1.00 94.44 332 ASN A C 1
ATOM 2456 O O . ASN A 1 332 ? 3.105 -2.163 -21.288 1.00 94.44 332 ASN A O 1
ATOM 2460 N N . PRO A 1 333 ? 3.024 -1.210 -19.249 1.00 94.88 333 PRO A N 1
ATOM 2461 C CA . PRO A 1 333 ? 4.310 -1.744 -18.801 1.00 94.88 333 PRO A CA 1
ATOM 2462 C C . PRO A 1 333 ? 4.402 -3.274 -18.836 1.00 94.88 333 PRO A C 1
ATOM 2464 O O . PRO A 1 333 ? 5.466 -3.809 -19.141 1.00 94.88 333 PRO A O 1
ATOM 2467 N N . PHE A 1 334 ? 3.303 -3.994 -18.589 1.00 94.38 334 PHE A N 1
ATOM 2468 C CA . PHE A 1 334 ? 3.305 -5.460 -18.632 1.00 94.38 334 PHE A CA 1
ATOM 2469 C C . PHE A 1 334 ? 3.469 -6.002 -20.056 1.00 94.38 334 PHE A C 1
ATOM 2471 O O . PHE A 1 334 ? 4.148 -7.009 -20.256 1.00 94.38 334 PHE A O 1
ATOM 2478 N N . ASP A 1 335 ? 2.925 -5.313 -21.060 1.00 94.12 335 ASP A N 1
ATOM 2479 C CA . ASP A 1 335 ? 3.131 -5.686 -22.463 1.00 94.12 335 ASP A CA 1
ATOM 2480 C C . ASP A 1 335 ? 4.576 -5.419 -22.891 1.00 94.12 335 ASP A C 1
ATOM 2482 O O . ASP A 1 335 ? 5.173 -6.225 -23.609 1.00 94.12 335 ASP A O 1
ATOM 2486 N N . ARG A 1 336 ? 5.190 -4.341 -22.382 1.00 93.81 336 ARG A N 1
ATOM 2487 C CA . ARG A 1 336 ? 6.625 -4.083 -22.579 1.00 93.81 336 ARG A CA 1
ATOM 2488 C C . ARG A 1 336 ? 7.479 -5.173 -21.955 1.00 93.81 336 ARG A C 1
ATOM 2490 O O . ARG A 1 336 ? 8.356 -5.694 -22.638 1.00 93.81 336 ARG A O 1
ATOM 2497 N N . LEU A 1 337 ? 7.181 -5.571 -20.724 1.00 93.38 337 LEU A N 1
ATOM 2498 C CA . LEU A 1 337 ? 7.892 -6.638 -20.024 1.00 93.38 337 LEU A CA 1
ATOM 2499 C C . LEU A 1 337 ? 7.838 -7.967 -20.799 1.00 93.38 337 LEU A C 1
ATOM 2501 O O . LEU A 1 337 ? 8.875 -8.591 -21.025 1.00 93.38 337 LEU A O 1
ATOM 2505 N N . LYS A 1 338 ? 6.654 -8.341 -21.305 1.00 93.06 338 LYS A N 1
ATOM 2506 C CA . LYS A 1 338 ? 6.475 -9.504 -22.193 1.00 93.06 338 LYS A CA 1
ATOM 2507 C C . LYS A 1 338 ? 7.261 -9.358 -23.496 1.00 93.06 338 LYS A C 1
ATOM 2509 O O . LYS A 1 338 ? 7.933 -10.297 -23.912 1.00 93.06 338 LYS A O 1
ATOM 2514 N N . SER A 1 339 ? 7.213 -8.179 -24.123 1.00 93.69 339 SER A N 1
ATOM 2515 C CA . SER A 1 339 ? 7.955 -7.921 -25.362 1.00 93.69 339 SER A CA 1
ATOM 2516 C C . SER A 1 339 ? 9.461 -8.069 -25.157 1.00 93.69 339 SER A C 1
ATOM 2518 O O . SER A 1 339 ? 10.125 -8.696 -25.971 1.00 93.69 339 SER A O 1
ATOM 2520 N N . TRP A 1 340 ? 9.992 -7.569 -24.038 1.00 93.44 340 TRP A N 1
ATOM 2521 C CA . TRP A 1 340 ? 11.405 -7.670 -23.690 1.00 93.44 340 TRP A CA 1
ATOM 2522 C C . TRP A 1 340 ? 11.831 -9.119 -23.453 1.00 93.44 340 TRP A C 1
ATOM 2524 O O . TRP A 1 340 ? 12.915 -9.497 -23.884 1.00 93.44 340 TRP A O 1
ATOM 2534 N N . ALA A 1 341 ? 10.975 -9.928 -22.824 1.00 90.94 341 ALA A N 1
ATOM 2535 C CA . ALA A 1 341 ? 11.221 -11.354 -22.610 1.00 90.94 341 ALA A CA 1
ATOM 2536 C C . ALA A 1 341 ? 11.241 -12.170 -23.913 1.00 90.94 341 ALA A C 1
ATOM 2538 O O . ALA A 1 341 ? 11.942 -13.174 -23.993 1.00 90.94 341 ALA A O 1
ATOM 2539 N N . ALA A 1 342 ? 10.505 -11.736 -24.940 1.00 90.19 342 ALA A N 1
ATOM 2540 C CA . ALA A 1 342 ? 10.479 -12.394 -26.245 1.00 90.19 342 ALA A CA 1
ATOM 2541 C C . ALA A 1 342 ? 11.664 -12.015 -27.158 1.00 90.19 342 ALA A C 1
ATOM 2543 O O . ALA A 1 342 ? 11.848 -12.633 -28.207 1.00 90.19 342 ALA A O 1
ATOM 2544 N N . MET A 1 343 ? 12.458 -10.995 -26.807 1.00 85.88 343 MET A N 1
ATOM 2545 C CA . MET A 1 343 ? 13.593 -10.559 -27.626 1.00 85.88 343 MET A CA 1
ATOM 2546 C C . MET A 1 343 ? 14.825 -11.450 -27.403 1.00 85.88 343 MET A C 1
ATOM 2548 O O . MET A 1 343 ? 15.138 -11.784 -26.260 1.00 85.88 343 MET A O 1
ATOM 2552 N N . PRO A 1 344 ? 15.588 -11.782 -28.461 1.00 76.69 344 PRO A N 1
ATOM 2553 C CA . PRO A 1 344 ? 16.845 -12.501 -28.306 1.00 76.69 344 PRO A CA 1
ATOM 2554 C C . PRO A 1 344 ? 17.856 -11.636 -27.544 1.00 76.69 344 PRO A C 1
ATOM 2556 O O . PRO A 1 344 ? 18.130 -10.494 -27.919 1.00 76.69 344 PRO A O 1
ATOM 2559 N N . VAL A 1 345 ? 18.416 -12.192 -26.471 1.00 75.19 345 VAL A N 1
ATOM 2560 C CA . VAL A 1 345 ? 19.438 -11.533 -25.655 1.00 75.19 345 VAL A CA 1
ATOM 2561 C C . VAL A 1 345 ? 20.801 -12.072 -26.059 1.00 75.19 345 VAL A C 1
ATOM 2563 O O . VAL A 1 345 ? 21.109 -13.236 -25.815 1.00 75.19 345 VAL A O 1
ATOM 2566 N N . ASP A 1 346 ? 21.645 -11.218 -26.634 1.00 73.88 346 ASP A N 1
ATOM 2567 C CA . ASP A 1 346 ? 23.065 -11.532 -26.750 1.00 73.88 346 ASP A CA 1
ATOM 2568 C C . ASP A 1 346 ? 23.714 -11.389 -25.364 1.00 73.88 346 ASP A C 1
ATOM 2570 O O . ASP A 1 346 ? 23.927 -10.279 -24.854 1.00 73.88 346 ASP A O 1
ATOM 2574 N N . ALA A 1 347 ? 23.980 -12.532 -24.728 1.00 68.81 347 ALA A N 1
ATOM 2575 C CA . ALA A 1 347 ? 24.617 -12.605 -23.417 1.00 68.81 347 ALA A CA 1
ATOM 2576 C C . ALA A 1 347 ? 26.046 -12.028 -23.423 1.00 68.81 347 ALA A C 1
ATOM 2578 O O . ALA A 1 347 ? 26.511 -11.551 -22.387 1.00 68.81 347 ALA A O 1
ATOM 2579 N N . ASN A 1 348 ? 26.710 -12.008 -24.585 1.00 68.62 348 ASN A N 1
ATOM 2580 C CA . ASN A 1 348 ? 28.086 -11.540 -24.743 1.00 68.62 348 ASN A CA 1
ATOM 2581 C C . ASN A 1 348 ? 28.171 -10.057 -25.136 1.00 68.62 348 ASN A C 1
ATOM 2583 O O . ASN A 1 348 ? 29.241 -9.452 -25.034 1.00 68.62 348 ASN A O 1
ATOM 2587 N N . ALA A 1 349 ? 27.059 -9.437 -25.542 1.00 74.19 349 ALA A N 1
ATOM 2588 C CA . ALA A 1 349 ? 27.033 -8.017 -25.869 1.00 74.19 349 ALA A CA 1
ATOM 2589 C C . ALA A 1 349 ? 27.296 -7.141 -24.629 1.00 74.19 349 ALA A C 1
ATOM 2591 O O . ALA A 1 349 ? 26.818 -7.408 -23.520 1.00 74.19 349 ALA A O 1
ATOM 2592 N N . SER A 1 350 ? 28.007 -6.028 -24.805 1.00 74.69 350 SER A N 1
ATOM 2593 C CA . SER A 1 350 ? 28.188 -5.043 -23.734 1.00 74.69 350 SER A CA 1
ATOM 2594 C C . SER A 1 350 ? 26.849 -4.418 -23.325 1.00 74.69 350 SER A C 1
ATOM 2596 O O . SER A 1 350 ? 26.067 -4.039 -24.194 1.00 74.69 350 SER A O 1
ATOM 2598 N N . VAL A 1 351 ? 26.604 -4.249 -22.020 1.00 78.31 351 VAL A N 1
ATOM 2599 C CA . VAL A 1 351 ? 25.400 -3.566 -21.509 1.00 78.31 351 VAL A CA 1
ATOM 2600 C C . VAL A 1 351 ? 25.344 -2.135 -22.050 1.00 78.31 351 VAL A C 1
ATOM 2602 O O . VAL A 1 351 ? 26.307 -1.375 -21.890 1.00 78.31 351 VAL A O 1
ATOM 2605 N N . ALA A 1 352 ? 24.208 -1.732 -22.626 1.00 78.00 352 ALA A N 1
ATOM 2606 C CA . ALA A 1 352 ? 24.010 -0.357 -23.070 1.00 78.00 352 ALA A CA 1
ATOM 2607 C C . ALA A 1 352 ? 24.240 0.648 -21.921 1.00 78.00 352 ALA A C 1
ATOM 2609 O O . ALA A 1 352 ? 23.705 0.535 -20.810 1.00 78.00 352 ALA A O 1
ATOM 2610 N N . LYS A 1 353 ? 25.087 1.651 -22.169 1.00 78.94 353 LYS A N 1
ATOM 2611 C CA . LYS A 1 353 ? 25.412 2.697 -21.189 1.00 78.94 353 LYS A CA 1
ATOM 2612 C C . LYS A 1 353 ? 24.280 3.720 -21.117 1.00 78.94 353 LYS A C 1
ATOM 2614 O O . LYS A 1 353 ? 23.742 4.114 -22.146 1.00 78.94 353 LYS A O 1
ATOM 2619 N N . PHE A 1 354 ? 23.976 4.209 -19.915 1.00 77.50 354 PHE A N 1
ATOM 2620 C CA . PHE A 1 354 ? 23.110 5.378 -19.775 1.00 77.50 354 PHE A CA 1
ATOM 2621 C C . PHE A 1 354 ? 23.813 6.604 -20.362 1.00 77.50 354 PHE A C 1
ATOM 2623 O O . PHE A 1 354 ? 24.933 6.938 -19.972 1.00 77.50 354 PHE A O 1
ATOM 2630 N N . ARG A 1 355 ? 23.156 7.273 -21.309 1.00 74.31 355 ARG A N 1
ATOM 2631 C CA . ARG A 1 355 ? 23.643 8.510 -21.926 1.00 74.31 355 ARG A CA 1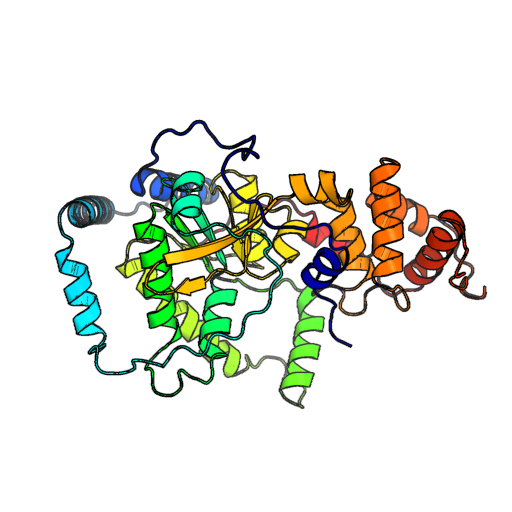
ATOM 2632 C C . ARG A 1 355 ? 22.964 9.701 -21.251 1.00 74.31 355 ARG A C 1
ATOM 2634 O O . ARG A 1 355 ? 21.742 9.726 -21.163 1.00 74.31 355 ARG A O 1
ATOM 2641 N N . LYS A 1 356 ? 23.741 10.702 -20.808 1.00 61.78 356 LYS A N 1
ATOM 2642 C CA . LYS A 1 356 ? 23.211 11.931 -20.172 1.00 61.78 356 LYS A CA 1
ATOM 2643 C C . LYS A 1 356 ? 22.190 12.669 -21.056 1.00 61.78 356 LYS A C 1
ATOM 2645 O O . LYS A 1 356 ? 21.225 13.198 -20.525 1.00 61.78 356 LYS A O 1
ATOM 2650 N N . ASN A 1 357 ? 22.376 12.612 -22.379 1.00 64.75 357 ASN A N 1
ATOM 2651 C CA . ASN A 1 357 ? 21.491 13.201 -23.393 1.00 64.75 357 ASN A CA 1
ATOM 2652 C C . ASN A 1 357 ? 20.878 12.135 -24.323 1.00 64.75 357 ASN A C 1
ATOM 2654 O O . ASN A 1 357 ? 20.575 12.432 -25.473 1.00 64.75 357 ASN A O 1
ATOM 2658 N N . GLY A 1 358 ? 20.772 10.882 -23.867 1.00 67.88 358 GLY A N 1
ATOM 2659 C CA . GLY A 1 358 ? 20.087 9.847 -24.643 1.00 67.88 358 GLY A CA 1
ATOM 2660 C C . GLY A 1 358 ? 18.606 10.182 -24.796 1.00 67.88 358 GLY A C 1
ATOM 2661 O O . GLY A 1 358 ? 17.996 10.740 -23.874 1.00 67.88 358 GLY A O 1
ATOM 2662 N N . ASP A 1 359 ? 18.038 9.838 -25.947 1.00 84.25 359 ASP A N 1
ATOM 2663 C CA . ASP A 1 359 ? 16.592 9.869 -26.127 1.00 84.25 359 ASP A CA 1
ATOM 2664 C C . ASP A 1 359 ? 15.905 8.803 -25.244 1.00 84.25 359 ASP A C 1
ATOM 2666 O O . ASP A 1 359 ? 16.541 8.032 -24.513 1.00 84.25 359 ASP A O 1
ATOM 2670 N N . LEU A 1 360 ? 14.570 8.810 -25.238 1.00 87.00 360 LEU A N 1
ATOM 2671 C CA . LEU A 1 360 ? 13.790 7.864 -24.438 1.00 87.00 360 LEU A CA 1
ATOM 2672 C C . LEU A 1 360 ? 13.997 6.410 -24.883 1.00 87.00 360 LEU A C 1
ATOM 2674 O O . LEU A 1 360 ? 13.886 5.512 -24.051 1.00 87.00 360 LEU A O 1
ATOM 2678 N N . ASP A 1 361 ? 14.343 6.181 -26.147 1.00 87.38 361 ASP A N 1
ATOM 2679 C CA . ASP A 1 361 ? 14.515 4.841 -26.704 1.00 87.38 361 ASP A CA 1
ATOM 2680 C C . ASP A 1 361 ? 15.879 4.249 -26.314 1.00 87.38 361 ASP A C 1
ATOM 2682 O O . ASP A 1 361 ? 15.973 3.068 -25.973 1.00 87.38 361 ASP A O 1
ATOM 2686 N N . ASP A 1 362 ? 16.932 5.070 -26.264 1.00 88.62 362 ASP A N 1
ATOM 2687 C CA . ASP A 1 362 ? 18.235 4.712 -25.699 1.00 88.62 362 ASP A CA 1
ATOM 2688 C C . ASP A 1 362 ? 18.119 4.404 -24.196 1.00 88.62 362 ASP A C 1
ATOM 2690 O O . ASP A 1 362 ? 18.742 3.454 -23.706 1.00 88.62 362 ASP A O 1
ATOM 2694 N N . LEU A 1 363 ? 17.303 5.171 -23.460 1.00 90.88 363 LEU A N 1
ATOM 2695 C CA . LEU A 1 363 ? 17.000 4.891 -22.054 1.00 90.88 363 LEU A CA 1
ATOM 2696 C C . LEU A 1 363 ? 16.273 3.549 -21.901 1.00 90.88 363 LEU A C 1
ATOM 2698 O O . LEU A 1 363 ? 16.681 2.730 -21.075 1.00 90.88 363 LEU A O 1
ATOM 2702 N N . GLU A 1 364 ? 15.227 3.316 -22.696 1.00 92.62 364 GLU A N 1
ATOM 2703 C CA . GLU A 1 364 ? 14.453 2.073 -22.675 1.00 92.62 364 GLU A CA 1
ATOM 2704 C C . GLU A 1 364 ? 15.344 0.863 -22.991 1.00 92.62 364 GLU A C 1
ATOM 2706 O O . GLU A 1 364 ? 15.333 -0.124 -22.252 1.00 92.62 364 GLU A O 1
ATOM 2711 N N . ARG A 1 365 ? 16.203 0.973 -24.013 1.00 90.12 365 ARG A N 1
ATOM 2712 C CA . ARG A 1 365 ? 17.184 -0.058 -24.383 1.00 90.12 365 ARG A CA 1
ATOM 2713 C C . ARG A 1 365 ? 18.153 -0.359 -23.239 1.00 90.12 365 ARG A C 1
ATOM 2715 O O . ARG A 1 365 ? 18.388 -1.521 -22.920 1.00 90.12 365 ARG A O 1
ATOM 2722 N N . ALA A 1 366 ? 18.681 0.678 -22.589 1.00 91.00 366 ALA A N 1
ATOM 2723 C CA . ALA A 1 366 ? 19.599 0.534 -21.463 1.00 91.00 366 ALA A CA 1
ATOM 2724 C C . ALA A 1 366 ? 18.949 -0.135 -20.241 1.00 91.00 366 ALA A C 1
ATOM 2726 O O . ALA A 1 366 ? 19.598 -0.947 -19.572 1.00 91.00 366 ALA A O 1
ATOM 2727 N N . VAL A 1 367 ? 17.692 0.192 -19.937 1.00 92.81 367 VAL A N 1
ATOM 2728 C CA . VAL A 1 367 ? 16.947 -0.455 -18.847 1.00 92.81 367 VAL A CA 1
ATOM 2729 C C . VAL A 1 367 ? 16.646 -1.910 -19.200 1.00 92.81 367 VAL A C 1
ATOM 2731 O O . VAL A 1 367 ? 16.952 -2.794 -18.400 1.00 92.81 367 VAL A O 1
ATOM 2734 N N . ARG A 1 368 ? 16.140 -2.172 -20.411 1.00 92.94 368 ARG A N 1
ATOM 2735 C CA . ARG A 1 368 ? 15.857 -3.524 -20.907 1.00 92.94 368 ARG A CA 1
ATOM 2736 C C . ARG A 1 368 ? 17.080 -4.429 -20.821 1.00 92.94 368 ARG A C 1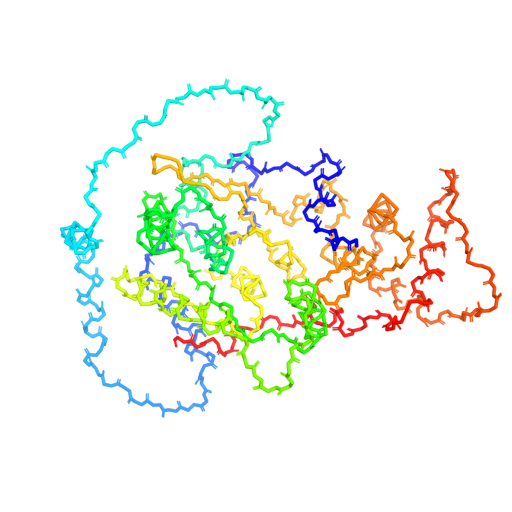
ATOM 2738 O O . ARG A 1 368 ? 16.982 -5.503 -20.244 1.00 92.94 368 ARG A O 1
ATOM 2745 N N . ASP A 1 369 ? 18.226 -3.999 -21.353 1.00 90.50 369 ASP A N 1
ATOM 2746 C CA . ASP A 1 369 ? 19.445 -4.824 -21.404 1.00 90.50 369 ASP A CA 1
ATOM 2747 C C . ASP A 1 369 ? 19.929 -5.249 -20.005 1.00 90.50 369 ASP A C 1
ATOM 2749 O O . ASP A 1 369 ? 20.531 -6.311 -19.851 1.00 90.50 369 ASP A O 1
ATOM 2753 N N . ARG A 1 370 ? 19.658 -4.437 -18.975 1.00 91.62 370 ARG A N 1
ATOM 2754 C CA . ARG A 1 370 ? 19.916 -4.791 -17.569 1.00 91.62 370 ARG A CA 1
ATOM 2755 C C . ARG A 1 370 ? 18.839 -5.721 -17.020 1.00 91.62 370 ARG A C 1
ATOM 2757 O O . ARG A 1 370 ? 19.172 -6.710 -16.372 1.00 91.62 370 ARG A O 1
ATOM 2764 N N . ALA A 1 371 ? 17.570 -5.422 -17.295 1.00 92.69 371 ALA A N 1
ATOM 2765 C CA . ALA A 1 371 ? 16.435 -6.195 -16.805 1.00 92.69 371 ALA A CA 1
ATOM 2766 C C . ALA A 1 371 ? 16.499 -7.651 -17.285 1.00 92.69 371 ALA A C 1
ATOM 2768 O O . ALA A 1 371 ? 16.478 -8.553 -16.457 1.00 92.69 371 ALA A O 1
ATOM 2769 N N . VAL A 1 372 ? 16.719 -7.886 -18.583 1.00 92.50 372 VAL A N 1
ATOM 2770 C CA . VAL A 1 372 ? 16.787 -9.242 -19.166 1.00 92.50 372 VAL A CA 1
ATOM 2771 C C . VAL A 1 372 ? 17.967 -10.083 -18.659 1.00 92.50 372 VAL A C 1
ATOM 2773 O O . VAL A 1 372 ? 17.958 -11.301 -18.789 1.00 92.50 372 VAL A O 1
ATOM 2776 N N . ARG A 1 373 ? 18.995 -9.445 -18.083 1.00 90.12 373 ARG A N 1
ATOM 2777 C CA . ARG A 1 373 ? 20.154 -10.111 -17.456 1.00 90.12 373 ARG A CA 1
ATOM 2778 C C . ARG A 1 373 ? 19.996 -10.276 -15.945 1.00 90.12 373 ARG A C 1
ATOM 2780 O O . ARG A 1 373 ? 20.886 -10.820 -15.294 1.00 90.12 373 ARG A O 1
ATOM 2787 N N . THR A 1 374 ? 18.906 -9.770 -15.377 1.00 90.75 374 THR A N 1
ATOM 2788 C CA . THR A 1 374 ? 18.632 -9.874 -13.947 1.00 90.75 374 THR A CA 1
ATOM 2789 C C . THR A 1 374 ? 18.018 -11.245 -13.656 1.00 90.75 374 THR A C 1
ATOM 2791 O O . THR A 1 374 ? 17.071 -11.638 -14.339 1.00 90.75 374 THR A O 1
ATOM 2794 N N . PRO A 1 375 ? 18.528 -11.996 -12.662 1.00 89.38 375 PRO A N 1
ATOM 2795 C CA . PRO A 1 375 ? 17.961 -13.290 -12.298 1.00 89.38 375 PRO A CA 1
ATOM 2796 C C . PRO A 1 375 ? 16.471 -13.189 -11.968 1.00 89.38 375 PRO A C 1
ATOM 2798 O O . PRO A 1 375 ? 16.055 -12.274 -11.263 1.00 89.38 375 PRO A O 1
ATOM 2801 N N . GLY A 1 376 ? 15.682 -14.139 -12.469 1.00 88.00 376 GLY A N 1
ATOM 2802 C CA . GLY A 1 376 ? 14.234 -14.172 -12.264 1.00 88.00 376 GLY A CA 1
ATOM 2803 C C . GLY A 1 376 ? 13.427 -13.332 -13.256 1.00 88.00 376 GLY A C 1
ATOM 2804 O O . GLY A 1 376 ? 12.207 -13.419 -13.226 1.00 88.00 376 GLY A O 1
ATOM 2805 N N . PHE A 1 377 ? 14.054 -12.564 -14.158 1.00 91.44 377 PHE A N 1
ATOM 2806 C CA . PHE A 1 377 ? 13.337 -11.849 -15.222 1.00 91.44 377 PHE A CA 1
ATOM 2807 C C . PHE A 1 377 ? 12.517 -12.832 -16.089 1.00 91.44 377 PHE A C 1
ATOM 2809 O O . PHE A 1 377 ? 13.062 -13.871 -16.470 1.00 91.44 377 PHE A O 1
ATOM 2816 N N . PRO A 1 378 ? 11.243 -12.542 -16.439 1.00 91.69 378 PRO A N 1
ATOM 2817 C CA . PRO A 1 378 ? 10.523 -11.266 -16.321 1.00 91.69 378 PRO A CA 1
ATOM 2818 C C . PRO A 1 378 ? 9.790 -11.023 -14.987 1.00 91.69 378 PRO A C 1
ATOM 2820 O O . PRO A 1 378 ? 8.869 -10.217 -14.948 1.00 91.69 378 PRO A O 1
ATOM 2823 N N . PHE A 1 379 ? 10.196 -11.673 -13.896 1.00 93.31 379 PHE A N 1
ATOM 2824 C CA . PHE A 1 379 ? 9.641 -11.497 -12.544 1.00 93.31 379 PHE A CA 1
ATOM 2825 C C . PHE A 1 379 ? 8.144 -11.824 -12.468 1.00 93.31 379 PHE A C 1
ATOM 2827 O O . PHE A 1 379 ? 7.368 -11.129 -11.811 1.00 93.31 379 PHE A O 1
ATOM 2834 N N . THR A 1 380 ? 7.724 -12.849 -13.214 1.00 92.38 380 THR A N 1
ATOM 2835 C CA . THR A 1 380 ? 6.315 -13.235 -13.351 1.00 92.38 380 THR A CA 1
ATOM 2836 C C . THR A 1 380 ? 5.671 -13.533 -12.005 1.00 92.38 380 THR A C 1
ATOM 2838 O O . THR A 1 380 ? 4.553 -13.101 -11.774 1.00 92.38 380 THR A O 1
ATOM 2841 N N . ASP A 1 381 ? 6.399 -14.179 -11.103 1.00 92.75 381 ASP A N 1
ATOM 2842 C CA . ASP A 1 381 ? 5.986 -14.471 -9.732 1.00 92.75 381 ASP A CA 1
ATOM 2843 C C . ASP A 1 381 ? 5.642 -13.207 -8.924 1.00 92.75 381 ASP A C 1
ATOM 2845 O O . ASP A 1 381 ? 4.593 -13.135 -8.287 1.00 92.75 381 ASP A O 1
ATOM 2849 N N . VAL A 1 382 ? 6.486 -12.175 -8.995 1.00 92.88 382 VAL A N 1
ATOM 2850 C CA . VAL A 1 382 ? 6.254 -10.897 -8.301 1.00 92.88 382 VAL A CA 1
ATOM 2851 C C . VAL A 1 382 ? 5.109 -10.112 -8.945 1.00 92.88 382 VAL A C 1
ATOM 2853 O O . VAL A 1 382 ? 4.302 -9.496 -8.247 1.00 92.88 382 VAL A O 1
ATOM 2856 N N . VAL A 1 383 ? 5.019 -10.130 -10.280 1.00 94.25 383 VAL A N 1
ATOM 2857 C CA . VAL A 1 383 ? 3.897 -9.512 -11.003 1.00 94.25 383 VAL A CA 1
ATOM 2858 C C . VAL A 1 383 ? 2.588 -10.193 -10.621 1.00 94.25 383 VAL A C 1
ATOM 2860 O O . VAL A 1 383 ? 1.610 -9.502 -10.337 1.00 94.25 383 VAL A O 1
ATOM 2863 N N . GLU A 1 384 ? 2.557 -11.524 -10.593 1.00 93.19 384 GLU A N 1
ATOM 2864 C CA . GLU A 1 384 ? 1.387 -12.309 -10.204 1.00 93.19 384 GLU A CA 1
ATOM 2865 C C . GLU A 1 384 ? 0.979 -12.026 -8.759 1.00 93.19 384 GLU A C 1
ATOM 2867 O O . GLU A 1 384 ? -0.204 -11.798 -8.525 1.00 93.19 384 GLU A O 1
ATOM 2872 N N . GLU A 1 385 ? 1.919 -11.922 -7.813 1.00 92.75 385 GLU A N 1
ATOM 2873 C CA . GLU A 1 385 ? 1.595 -11.573 -6.422 1.00 92.75 385 GLU A CA 1
ATOM 2874 C C . GLU A 1 385 ? 0.904 -10.205 -6.316 1.00 92.75 385 GLU A C 1
ATOM 2876 O O . GLU A 1 385 ? -0.168 -10.099 -5.724 1.00 92.75 385 GLU A O 1
ATOM 2881 N N . PHE A 1 386 ? 1.448 -9.155 -6.940 1.00 92.69 386 PHE A N 1
ATOM 2882 C CA . PHE A 1 386 ? 0.829 -7.825 -6.868 1.00 92.69 386 PHE A CA 1
ATOM 2883 C C . PHE A 1 386 ? -0.448 -7.689 -7.699 1.00 92.69 386 PHE A C 1
ATOM 2885 O O . PHE A 1 386 ? -1.260 -6.804 -7.424 1.00 92.69 386 PHE A O 1
ATOM 2892 N N . THR A 1 387 ? -0.631 -8.513 -8.735 1.00 91.25 387 THR A N 1
ATOM 2893 C CA . THR A 1 387 ? -1.796 -8.454 -9.638 1.00 91.25 387 THR A CA 1
ATOM 2894 C C . THR A 1 387 ? -2.839 -9.531 -9.368 1.00 91.25 387 THR A C 1
ATOM 2896 O O . THR A 1 387 ? -3.873 -9.550 -10.044 1.00 91.25 387 THR A O 1
ATOM 2899 N N . ARG A 1 388 ? -2.622 -10.390 -8.364 1.00 89.25 388 ARG A N 1
ATOM 2900 C CA . ARG A 1 388 ? -3.578 -11.430 -7.989 1.00 89.25 388 ARG A CA 1
ATOM 2901 C C . ARG A 1 388 ? -4.940 -10.834 -7.674 1.00 89.25 388 ARG A C 1
ATOM 2903 O O . ARG A 1 388 ? -5.077 -9.698 -7.212 1.00 89.25 388 ARG A O 1
ATOM 2910 N N . THR A 1 389 ? -5.971 -11.637 -7.908 1.00 80.69 389 THR A N 1
ATOM 2911 C CA . THR A 1 389 ? -7.328 -11.242 -7.542 1.00 80.69 389 THR A CA 1
ATOM 2912 C C . THR A 1 389 ? -7.415 -11.155 -6.026 1.00 80.69 389 THR A C 1
ATOM 2914 O O . THR A 1 389 ? -7.212 -12.143 -5.322 1.00 80.69 389 THR A O 1
ATOM 2917 N N . LEU A 1 390 ? -7.714 -9.959 -5.530 1.00 72.56 390 LEU A N 1
ATOM 2918 C CA . LEU A 1 390 ? -7.909 -9.714 -4.114 1.00 72.56 390 LEU A CA 1
ATOM 2919 C C . LEU A 1 390 ? -9.262 -10.285 -3.691 1.00 72.56 390 LEU A C 1
ATOM 2921 O O . LEU A 1 390 ? -10.318 -9.698 -3.942 1.00 72.56 390 LEU A O 1
ATOM 2925 N N . GLN A 1 391 ? -9.229 -11.464 -3.083 1.00 70.31 391 GLN A N 1
ATOM 2926 C CA . GLN A 1 391 ? -10.408 -12.086 -2.505 1.00 70.31 391 GLN A CA 1
ATOM 2927 C C . GLN A 1 391 ? -10.548 -11.652 -1.044 1.00 70.31 391 GLN A C 1
ATOM 2929 O O . GLN A 1 391 ? -9.566 -11.583 -0.315 1.00 70.31 391 GLN A O 1
ATOM 2934 N N . LEU A 1 392 ? -11.780 -11.370 -0.618 1.00 70.19 392 LEU A N 1
ATOM 2935 C CA . LEU A 1 392 ? -12.123 -11.221 0.803 1.00 70.19 392 LEU A CA 1
ATOM 2936 C C . LEU A 1 392 ? -12.545 -12.565 1.422 1.00 70.19 392 LEU A C 1
ATOM 2938 O O . LEU A 1 392 ? -13.003 -12.614 2.563 1.00 70.19 392 LEU A O 1
ATOM 2942 N N . THR A 1 393 ? -12.432 -13.659 0.662 1.00 52.41 393 THR A N 1
ATOM 2943 C CA . THR A 1 393 ? -12.772 -15.000 1.124 1.00 52.41 393 THR A CA 1
ATOM 2944 C C . THR A 1 393 ? -11.641 -15.582 1.955 1.00 52.41 393 THR A C 1
ATOM 2946 O O . THR A 1 393 ? -10.541 -15.697 1.436 1.00 52.41 393 THR A O 1
ATOM 2949 N N . GLY A 1 394 ? -11.916 -15.968 3.206 1.00 49.94 394 GLY A N 1
ATOM 2950 C CA . GLY A 1 394 ? -10.912 -16.550 4.112 1.00 49.94 394 GLY A CA 1
ATOM 2951 C C . GLY A 1 394 ? -10.600 -15.714 5.354 1.00 49.94 394 GLY A C 1
ATOM 2952 O O . GLY A 1 394 ? -10.015 -16.240 6.294 1.00 49.94 394 GLY A O 1
ATOM 2953 N N . LEU A 1 395 ? -11.072 -14.461 5.420 1.00 55.16 395 LEU A N 1
ATOM 2954 C CA . LEU A 1 395 ? -10.834 -13.582 6.569 1.00 55.16 395 LEU A CA 1
ATOM 2955 C C . LEU A 1 395 ? -11.401 -14.191 7.861 1.00 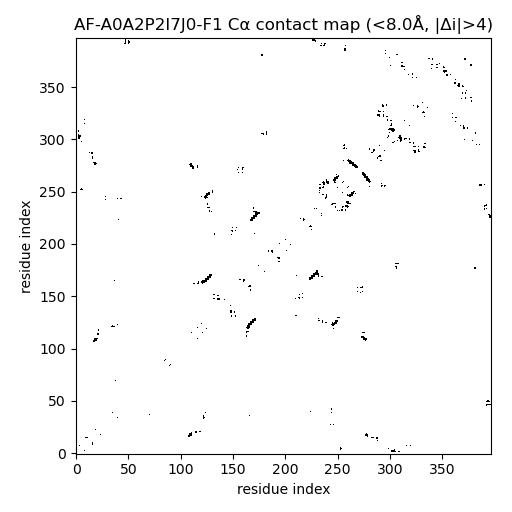55.16 395 LEU A C 1
ATOM 2957 O O . LEU A 1 395 ? -12.617 -14.240 8.064 1.00 55.16 395 LEU A O 1
ATOM 2961 N N . SER A 1 396 ? -10.519 -14.643 8.752 1.00 51.28 396 SER A N 1
ATOM 2962 C CA . SER A 1 396 ? -10.909 -15.142 10.071 1.00 51.28 396 SER A CA 1
ATOM 2963 C C . SER A 1 396 ? -11.066 -13.997 11.076 1.00 51.28 396 SER A C 1
ATOM 2965 O O . SER A 1 396 ? -10.308 -13.023 11.045 1.00 51.28 396 SER A O 1
ATOM 2967 N N . LYS A 1 397 ? -12.045 -14.142 11.977 1.00 39.00 397 LYS A N 1
ATOM 2968 C CA . LYS A 1 397 ? -12.201 -13.317 13.187 1.00 39.00 397 LYS A CA 1
ATOM 2969 C C . LYS A 1 397 ? -11.359 -13.824 14.350 1.00 39.00 397 LYS A C 1
ATOM 2971 O O . LYS A 1 397 ? -11.019 -15.029 14.359 1.00 39.00 397 LYS A O 1
#

Solvent-accessible surface area (backbone atoms only — not comparable to full-atom values): 22684 Å² total; per-residue (Å²): 130,77,56,54,52,62,55,62,56,49,52,71,66,74,68,70,62,36,53,57,71,86,81,78,59,76,84,82,63,77,79,91,64,86,46,50,71,66,52,54,52,46,48,53,47,48,51,40,49,64,48,48,81,82,69,94,74,95,76,70,78,67,58,60,55,53,50,56,54,48,55,60,42,64,79,72,44,81,69,62,53,60,57,50,47,62,73,65,71,68,77,92,72,88,79,91,74,79,88,76,88,77,90,75,93,74,91,59,41,46,26,44,40,66,48,44,26,74,76,32,46,50,30,35,29,28,31,44,43,61,58,55,46,50,52,42,68,65,47,72,92,45,79,87,50,82,62,43,43,57,56,51,49,50,53,55,52,49,30,38,47,75,38,37,28,41,62,33,37,28,36,64,38,57,69,54,75,69,35,48,61,50,51,51,53,55,48,22,70,75,65,77,46,79,79,63,90,90,62,80,53,70,69,57,58,54,50,53,55,51,54,50,54,49,52,52,48,29,63,74,71,72,44,55,58,39,38,26,78,27,52,27,46,49,47,40,10,30,35,34,64,72,62,70,20,75,28,29,39,44,84,64,55,61,20,42,42,48,48,28,48,37,39,33,24,79,74,42,72,57,96,75,38,36,32,29,29,38,46,41,48,69,52,37,36,70,70,57,27,37,46,56,59,33,49,44,47,45,35,54,39,50,7,35,74,67,43,55,71,32,24,71,92,57,47,71,70,59,48,50,55,53,41,28,51,26,39,74,67,71,47,59,49,64,60,50,49,53,54,58,69,71,50,89,76,68,86,84,58,80,73,55,68,87,53,98,84,49,55,73,65,53,49,49,49,25,52,46,54,35,37,76,70,34,87,68,59,83,39,60,69,60,51,46,65,41,65,48,85,69,69,70,59,73,49,45,123

Nearest PDB structures (foldseek):
  5t9j-assembly2_A  TM=8.559E-01  e=4.738E-17  Homo sapiens
  5t9j-assembly2_B  TM=8.327E-01  e=2.448E-17  Homo sapiens
  4q0z-assembly1_A  TM=7.562E-01  e=1.666E-17  Saccharomyces cerevisiae S288C
  6tur-assembly4_DDD  TM=7.637E-01  e=1.207E-16  Homo sapiens
  6tux-assembly1_A  TM=7.550E-01  e=4.051E-16  Homo sapiens

pLDDT: mean 72.48, std 22.99, range [24.39, 96.56]

Secondary structure (DSSP, 8-state):
-----HHHHHHHTS------STTS--TT--------HHHHHHHHHHHHHHTTTT------THHHHHHHHHHHHHTT-THHHHHHHHHTT--------------------PBPHHHHHHHHTT-EEEEEHHHHHHHHHH-GGGTTSSSHHHHHHHHHHHHHHHTT-EEEEEE-----HHHHHHHHHHHHHHHSSPPPTT---HHHHHHHHHHHHHHHHHHHHT--EEE-SS-HHHHHHHHHHTTSSSEEE-S-SHHHHHT--EEEEEEEEETTEEEEEEEEHHHIIIII---HHHHHHHHHHH--SSSTT-STT--HHHHHHHHHHHHHTT--HHHHHHHHHHS---TTSPPPPPPTT--HHHHHHHHHHHHTTSTTTT-HHHHHHHHS----TT-B-

Sequence (397 aa):
MGVKNLWGVLSSTGQLIAVGSPGDAVKGSPSATHRSASTVAAEISNVVNAATTGSSVKCSTSKEQKLNNLVNNAENNPVNLENALSKLNLDSKDDEEQSMEAGNANTGAGLSNHELGQSFSGQAVAVDLSCWVCDSQANSNMHAVIKPHLRNLLFRTWSLLSVGVLPVFVVEGDAPELKHATMRARNAQRTGCAAKPGTKPATRKRFNSVLKQCCELFQLLGVPWVQADGEAEATCAALVYHKVVAGVITEDSDVFLYGGDSVLRSFSVQANRPTAELYTVSQLEQKLRLSRPGLVMLSLLLGCDYLPAGVPGVGVSSAVKLVTSWGIRNINPFDRLKSWAAMPVDANASVAKFRKNGDLDDLERAVRDRAVRTPGFPFTDVVEEFTRTLQLTGLSK

Organism: NCBI:txid1518452